Protein 8VG9 (pdb70)

Nearest PDB structures (foldseek):
  8vg9-assembly1_A  TM=1.003E+00  e=2.804E-88  Ruminococcus champanellensis 18P13 = JCM 17042
  4uqe-assembly1_A  TM=9.625E-01  e=1.525E-54  Acetivibrio thermocellus
  4uqa-assembly1_A  TM=9.634E-01  e=3.180E-54  Acetivibrio thermocellus
  5a6m-assembly1_A  TM=9.633E-01  e=6.631E-54  Acetivibrio thermocellus ATCC 27405
  2y24-assembly1_A  TM=9.448E-01  e=1.960E-45  Dickeya chrysanthemi

Structure (mmCIF, N/CA/C/O backbone):
data_8VG9
#
_entry.id   8VG9
#
_cell.length_a   56.620
_cell.length_b   55.019
_cell.length_c   63.329
_cell.angle_alpha   90.000
_cell.angle_beta   95.160
_cell.angle_gamma   90.000
#
_symmetry.space_group_name_H-M   'P 1 21 1'
#
loop_
_entity.id
_entity.type
_entity.pdbx_description
1 polymer 'O-Glycosyl hydrolase'
2 non-polymer 1,2-ETHANEDIOL
3 non-polymer DI(HYDROXYETHYL)ETHER
4 non-polymer 'SODIUM ION'
5 non-polymer 'FLUORIDE ION'
6 non-polymer 'PHOSPHATE ION'
7 water water
#
loop_
_atom_site.group_PDB
_atom_site.id
_atom_site.type_symbol
_atom_site.label_atom_id
_atom_site.label_alt_id
_atom_site.label_comp_id
_atom_site.label_asym_id
_atom_site.label_entity_id
_atom_site.label_seq_id
_atom_site.pdbx_PDB_ins_code
_atom_site.Cartn_x
_atom_site.Cartn_y
_atom_site.Cartn_z
_atom_site.occupancy
_atom_site.B_iso_or_equiv
_atom_site.auth_seq_id
_atom_site.auth_comp_id
_atom_site.auth_asym_id
_atom_site.auth_atom_id
_atom_site.pdbx_PDB_model_num
ATOM 1 N N . ALA A 1 23 ? 13.47648 -20.62357 -8.55935 1.000 21.76439 12 ALA A N 1
ATOM 2 C CA . ALA A 1 23 ? 13.38535 -19.27789 -8.00460 1.000 24.56490 12 ALA A CA 1
ATOM 3 C C . ALA A 1 23 ? 13.97385 -18.24974 -8.95542 1.000 19.67862 12 ALA A C 1
ATOM 4 O O . ALA A 1 23 ? 15.04334 -18.48494 -9.51996 1.000 23.87820 12 ALA A O 1
ATOM 6 N N . ASP A 1 24 ? 13.28492 -17.11590 -9.12168 1.000 22.81852 13 ASP A N 1
ATOM 7 C CA . ASP A 1 24 ? 13.92425 -15.92937 -9.67899 1.000 20.64816 13 ASP A CA 1
ATOM 8 C C . ASP A 1 24 ? 15.25304 -15.69605 -8.98588 1.000 14.53817 13 ASP A C 1
ATOM 9 O O . ASP A 1 24 ? 15.35979 -15.83615 -7.76639 1.000 16.33326 13 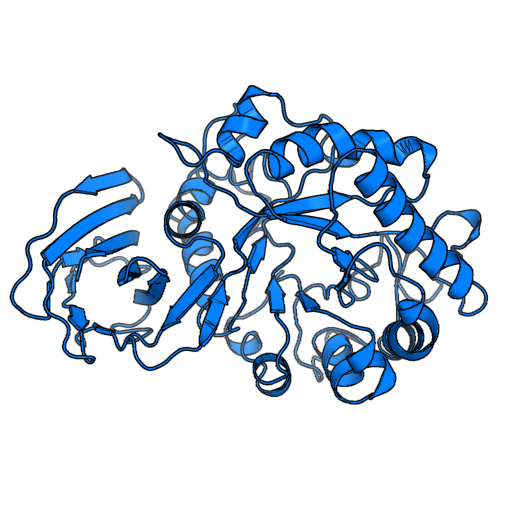ASP A O 1
ATOM 14 N N . THR A 1 25 ? 16.25588 -15.29361 -9.76215 1.000 15.55652 14 THR A N 1
ATOM 15 C CA . THR A 1 25 ? 17.46418 -14.74687 -9.16321 1.000 15.69371 14 THR A CA 1
ATOM 16 C C . THR A 1 25 ? 17.10242 -13.47546 -8.41058 1.000 15.01481 14 THR A C 1
ATOM 17 O O . THR A 1 25 ? 16.29315 -12.67028 -8.87409 1.000 16.63406 14 THR A O 1
ATOM 21 N N . VAL A 1 26 ? 17.68102 -13.30515 -7.22744 1.000 13.04993 15 VAL A N 1
ATOM 22 C CA . VAL A 1 26 ? 17.51314 -12.05751 -6.49355 1.000 13.24851 15 VAL A CA 1
ATOM 23 C C . VAL A 1 26 ? 18.45943 -11.04476 -7.13219 1.000 14.85219 15 VAL A C 1
ATOM 24 O O . VAL A 1 26 ? 19.68100 -11.20278 -7.06876 1.000 15.06593 15 VAL A O 1
ATOM 28 N N . VAL A 1 27 ? 17.90369 -10.02801 -7.78632 1.000 11.78187 16 VAL A N 1
ATOM 29 C CA . VAL A 1 27 ? 18.69614 -8.97138 -8.41181 1.000 13.75379 16 VAL A CA 1
ATOM 30 C C . VAL A 1 27 ? 18.75830 -7.79445 -7.44918 1.000 12.48622 16 VAL A C 1
ATOM 31 O O . VAL A 1 27 ? 17.71658 -7.27712 -7.01965 1.000 13.04068 16 VAL A O 1
ATOM 35 N N . VAL A 1 28 ? 19.97983 -7.40322 -7.08493 1.000 13.48578 17 VAL A N 1
ATOM 36 C CA . VAL A 1 28 ? 20.24537 -6.30811 -6.15963 1.000 13.38371 17 VAL A CA 1
ATOM 37 C C . VAL A 1 28 ? 20.76401 -5.12644 -6.96573 1.000 14.71636 17 VAL A C 1
ATOM 38 O O . VAL A 1 28 ? 21.61639 -5.29639 -7.84691 1.000 16.15085 17 VAL A O 1
ATOM 42 N N A ASN A 1 29 ? 20.26939 -3.92899 -6.65128 0.530 15.27071 18 ASN A N 1
ATOM 43 N N B ASN A 1 29 ? 20.24123 -3.93371 -6.68374 0.470 15.23912 18 ASN A N 1
ATOM 44 C CA A ASN A 1 29 ? 20.62970 -2.71558 -7.38679 0.530 15.44330 18 ASN A CA 1
ATOM 45 C CA B ASN A 1 29 ? 20.66099 -2.72443 -7.38891 0.470 15.33453 18 ASN A CA 1
ATOM 46 C C A ASN A 1 29 ? 21.01790 -1.62960 -6.38388 0.530 14.86787 18 ASN A C 1
ATOM 47 C C B ASN A 1 29 ? 21.02494 -1.64576 -6.37882 0.470 14.89772 18 ASN A C 1
ATOM 48 O O A ASN A 1 29 ? 20.14657 -1.01556 -5.75846 0.530 15.26141 18 ASN A O 1
ATOM 49 O O B ASN A 1 29 ? 20.14104 -1.05069 -5.75176 0.470 15.42203 18 ASN A O 1
ATOM 58 N N . THR A 1 30 ? 22.32519 -1.38175 -6.23896 1.000 14.82347 19 THR A N 1
ATOM 59 C CA . THR A 1 30 ? 22.78954 -0.35737 -5.30320 1.000 16.81528 19 THR A CA 1
ATOM 60 C C . THR A 1 30 ? 22.37539 1.05483 -5.69975 1.000 16.85266 19 THR A C 1
ATOM 61 O O . THR A 1 30 ? 22.44092 1.96293 -4.85767 1.000 18.32942 19 THR A O 1
ATOM 65 N N . GLY A 1 31 ? 21.96089 1.26634 -6.94608 1.000 18.14307 20 GLY A N 1
ATOM 66 C CA . GLY A 1 31 ? 21.58716 2.59648 -7.39004 1.000 18.20903 20 GLY A CA 1
ATOM 67 C C . GLY A 1 31 ? 20.16447 3.00334 -7.08437 1.000 18.26026 20 GLY A C 1
ATOM 68 O O . GLY A 1 31 ? 19.81814 4.17835 -7.24341 1.000 21.51622 20 GLY A O 1
ATOM 69 N N . LYS A 1 32 ? 19.33068 2.06879 -6.64392 1.000 15.58564 21 LYS A N 1
ATOM 70 C CA . LYS A 1 32 ? 17.93745 2.35119 -6.33478 1.000 15.33438 21 LYS A CA 1
ATOM 71 C C . LYS A 1 32 ? 17.78418 2.28002 -4.82094 1.000 13.63396 21 LYS A C 1
ATOM 72 O O . LYS A 1 32 ? 17.84395 1.19378 -4.23114 1.000 15.13629 21 LYS A O 1
ATOM 78 N N . GLU A 1 33 ? 17.58927 3.43908 -4.20387 1.000 14.82656 22 GLU A N 1
ATOM 79 C CA . GLU A 1 33 ? 17.62691 3.58582 -2.75792 1.000 13.97929 22 GLU A CA 1
ATOM 80 C C . GLU A 1 33 ? 16.24001 3.85011 -2.19588 1.000 13.79475 22 GLU A C 1
ATOM 81 O O . GLU A 1 33 ? 15.42016 4.54332 -2.80415 1.000 14.70790 22 GLU A O 1
ATOM 87 N N . TYR A 1 34 ? 16.01032 3.32691 -0.99302 1.000 11.99475 23 TYR A N 1
ATOM 88 C CA . TYR A 1 34 ? 14.79116 3.59674 -0.24674 1.000 11.91788 23 TYR A CA 1
ATOM 89 C C . TYR A 1 34 ? 15.16355 4.32238 1.04563 1.000 11.32385 23 TYR A C 1
ATOM 90 O O . TYR A 1 34 ? 15.87959 5.32631 0.98885 1.000 13.43836 23 TYR A O 1
ATOM 99 N N . GLN A 1 35 ? 14.70818 3.84255 2.20804 1.000 10.48812 24 GLN A N 1
ATOM 100 C CA . GLN A 1 35 ? 14.89519 4.58851 3.45115 1.000 10.12203 24 GLN A CA 1
ATOM 101 C C . GLN A 1 35 ? 16.29309 4.39743 4.03390 1.000 9.93718 24 GLN A C 1
ATOM 102 O O . GLN A 1 35 ? 16.95439 3.37259 3.82392 1.000 11.84580 24 GLN A O 1
ATOM 108 N N . THR A 1 36 ? 16.74405 5.41254 4.76877 1.000 11.19551 25 THR A N 1
ATOM 109 C CA . THR A 1 36 ? 17.93861 5.28265 5.58676 1.000 12.88920 25 THR A CA 1
ATOM 110 C C . THR A 1 36 ? 17.56021 4.59128 6.88966 1.000 13.25607 25 THR A C 1
ATOM 111 O O . THR A 1 36 ? 16.51730 4.88346 7.49070 1.000 14.86866 25 THR A O 1
ATOM 115 N N . ILE A 1 37 ? 18.39642 3.65191 7.31612 1.000 11.61913 26 ILE A N 1
ATOM 116 C CA . ILE A 1 37 ? 18.12694 2.89671 8.53542 1.000 12.61375 26 ILE A CA 1
ATOM 117 C C . ILE A 1 37 ? 18.63276 3.68761 9.73493 1.000 13.81892 26 ILE A C 1
ATOM 118 O O . ILE A 1 37 ? 19.80253 4.08096 9.77985 1.000 16.38364 26 ILE A O 1
ATOM 123 N N . ASP A 1 38 ? 17.74356 3.93840 10.69662 1.000 10.73472 27 ASP A N 1
ATOM 124 C CA . ASP A 1 38 ? 18.12593 4.52141 11.97891 1.000 11.32728 27 ASP A CA 1
ATOM 125 C C . ASP A 1 38 ? 18.49385 3.48817 13.03240 1.000 11.48006 27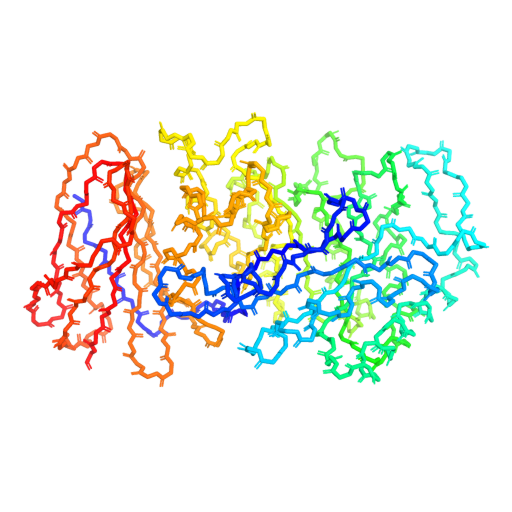 ASP A C 1
ATOM 126 O O . ASP A 1 38 ? 19.26395 3.81226 13.94498 1.000 13.06691 27 ASP A O 1
ATOM 131 N N . GLY A 1 39 ? 17.97491 2.25981 12.94448 1.000 10.08608 28 GLY A N 1
ATOM 132 C CA . GLY A 1 39 ? 18.46887 1.19123 13.78219 1.000 11.88622 28 GLY A CA 1
ATOM 133 C C . GLY A 1 39 ? 17.37788 0.24060 14.25933 1.000 9.38479 28 GLY A C 1
ATOM 134 O O . GLY A 1 39 ? 16.24402 0.22449 13.77170 1.000 9.34870 28 GLY A O 1
ATOM 135 N N . PHE A 1 40 ? 17.75588 -0.56370 15.25622 1.000 8.65508 29 PHE A N 1
ATOM 136 C CA . PHE A 1 40 ? 16.93086 -1.63011 15.80376 1.000 8.03369 29 PHE A CA 1
ATOM 137 C C . PHE A 1 40 ? 17.07371 -1.58137 17.31210 1.000 8.35805 29 PHE A C 1
ATOM 138 O O . PHE A 1 40 ? 18.17165 -1.35625 17.81602 1.000 9.48220 29 PHE A O 1
ATOM 146 N N . GLY A 1 41 ? 15.99062 -1.79498 18.04446 1.000 8.68606 30 GLY A N 1
ATOM 147 C CA . GLY A 1 41 ? 16.11914 -1.66059 19.47676 1.000 10.60588 30 GLY A CA 1
ATOM 148 C C . GLY A 1 41 ? 15.02757 -2.32353 20.27695 1.000 8.19947 30 GLY A C 1
ATOM 149 O O . GLY A 1 41 ? 14.34533 -3.23669 19.80111 1.000 8.58165 30 GLY A O 1
ATOM 150 N N . GLY A 1 42 ? 14.88925 -1.85130 21.51737 1.000 8.66160 31 GLY A N 1
ATOM 151 C CA . GLY A 1 42 ? 13.85894 -2.33671 22.41210 1.000 10.09540 31 GLY A CA 1
ATOM 152 C C . GLY A 1 42 ? 13.63740 -1.36169 23.54346 1.000 8.29294 31 GLY A C 1
ATOM 153 O O . GLY A 1 42 ? 14.33662 -0.34972 23.67256 1.000 9.15259 31 GLY A O 1
ATOM 154 N N A MET A 1 43 ? 12.63734 -1.69939 24.36292 1.000 8.25152 32 MET A N 1
ATOM 155 N N B MET A 1 43 ? 12.66389 -1.70026 24.38493 0.000 8.20052 32 MET A N 1
ATOM 156 C CA A MET A 1 43 ? 12.19033 -0.89025 25.48850 1.000 7.34833 32 MET A CA 1
ATOM 157 C CA B MET A 1 43 ? 12.19334 -0.84048 25.46118 0.000 7.72155 32 MET A CA 1
ATOM 158 C C A MET A 1 43 ? 12.89981 -1.28178 26.77856 1.000 8.07116 32 MET A C 1
ATOM 159 C C B MET A 1 43 ? 12.79845 -1.26377 26.79402 0.000 8.15262 32 MET A C 1
ATOM 160 O O A MET A 1 43 ? 13.12155 -2.46219 27.05975 1.000 8.49473 32 MET A O 1
ATOM 161 O O B MET A 1 43 ? 12.93374 -2.45780 27.07716 0.000 8.35704 32 MET A O 1
ATOM 170 N N . ASN A 1 44 ? 13.16472 -0.27455 27.60738 1.000 7.99632 33 ASN A N 1
ATOM 171 C CA . ASN A 1 44 ? 13.55078 -0.48335 28.99858 1.000 8.23004 33 ASN A CA 1
ATOM 172 C C . ASN A 1 44 ? 12.56429 0.26039 29.88659 1.000 7.80219 33 ASN A C 1
ATOM 173 O O . ASN A 1 44 ? 12.28423 1.44013 29.66451 1.000 9.12332 33 ASN A O 1
ATOM 178 N N . HIS A 1 45 ? 12.03013 -0.43255 30.88337 1.000 8.65563 34 HIS A N 1
ATOM 179 C CA . HIS A 1 45 ? 10.93214 0.09533 31.69331 1.000 9.42824 34 HIS A CA 1
ATOM 180 C C . HIS A 1 45 ? 11.04942 -0.49764 33.08616 1.000 7.90691 34 HIS A C 1
ATOM 181 O O . HIS A 1 45 ? 10.35145 -1.45400 33.42869 1.000 9.64165 34 HIS A O 1
ATOM 188 N N . PRO A 1 46 ? 11.94186 0.04497 33.92527 1.000 10.40781 35 PRO A N 1
ATOM 189 C CA . PRO A 1 46 ? 12.14234 -0.56452 35.25306 1.000 10.34455 35 PRO A CA 1
ATOM 190 C C . PRO A 1 46 ? 10.87820 -0.65290 36.09167 1.000 11.47004 35 PRO A C 1
ATOM 191 O O . PRO A 1 46 ? 10.66367 -1.66148 36.77682 1.000 12.52357 35 PRO A O 1
ATOM 195 N N . GLU A 1 47 ? 10.02810 0.37788 36.05674 1.000 10.37784 36 GLU A N 1
ATOM 196 C CA . GLU A 1 47 ? 8.80483 0.36760 36.85738 1.000 12.22057 36 GLU A CA 1
ATOM 197 C C . GLU A 1 47 ? 7.92480 -0.83441 36.53265 1.000 11.85946 36 GLU A C 1
ATOM 198 O O . GLU A 1 47 ? 7.39623 -1.48826 37.44167 1.000 15.67404 36 GLU A O 1
ATOM 204 N N . TRP A 1 48 ? 7.71665 -1.11812 35.24038 1.000 10.76128 37 TRP A N 1
ATOM 205 C CA . TRP A 1 48 ? 6.80826 -2.18612 34.84431 1.000 11.85570 37 TRP A CA 1
ATOM 206 C C . TRP A 1 48 ? 7.51182 -3.52819 34.71028 1.000 10.76024 37 TRP A C 1
ATOM 207 O O . TRP A 1 48 ? 6.88620 -4.57587 34.92827 1.000 12.80667 37 TRP A O 1
ATOM 218 N N . MET A 1 49 ? 8.80812 -3.52830 34.38238 1.000 10.46284 38 MET A N 1
ATOM 219 C CA . MET A 1 49 ? 9.53138 -4.78097 34.24322 1.000 10.81926 38 MET A CA 1
ATOM 220 C C . MET A 1 49 ? 9.89405 -5.34706 35.61629 1.000 11.38136 38 MET A C 1
ATOM 221 O O . MET A 1 49 ? 10.10587 -6.55613 35.74409 1.000 13.12104 38 MET A O 1
ATOM 226 N N . GLY A 1 50 ? 9.95219 -4.49554 36.65639 1.000 10.52133 39 GLY A N 1
ATOM 227 C CA . GLY A 1 50 ? 10.22803 -4.90652 38.01907 1.000 11.34980 39 GLY A CA 1
ATOM 228 C C . GLY A 1 50 ? 11.67471 -4.73595 38.43771 1.000 11.66975 39 GLY A C 1
ATOM 229 O O . GLY A 1 50 ? 11.97506 -4.76636 39.63800 1.000 14.10843 39 GLY A O 1
ATOM 230 N N . SER A 1 51 ? 12.57686 -4.58135 37.47687 1.000 12.40939 40 SER A N 1
ATOM 231 C CA . SER A 1 51 ? 13.98708 -4.32934 37.73024 1.000 11.25974 40 SER A CA 1
ATOM 232 C C . SER A 1 51 ? 14.57190 -3.76460 36.44807 1.000 11.36782 40 SER A C 1
ATOM 233 O O . SER A 1 51 ? 14.03920 -3.99402 35.35949 1.000 11.98441 40 SER A O 1
ATOM 236 N N . ASP A 1 52 ? 15.64603 -3.00589 36.59355 1.000 10.99310 41 ASP A N 1
ATOM 237 C CA . ASP A 1 52 ? 16.41909 -2.50226 35.47010 1.000 11.12154 41 ASP A CA 1
ATOM 238 C C . ASP A 1 52 ? 17.26763 -3.63149 34.88488 1.000 11.30670 41 ASP A C 1
ATOM 239 O O . ASP A 1 52 ? 17.40719 -4.70407 35.47489 1.000 12.23543 41 ASP A O 1
ATOM 244 N N . LEU A 1 53 ? 17.78313 -3.40834 33.67661 1.000 10.23995 42 LEU A N 1
ATOM 245 C CA . LEU A 1 53 ? 18.84769 -4.26866 33.16254 1.000 9.16915 42 LEU A CA 1
ATOM 246 C C . LEU A 1 53 ? 20.07935 -4.17499 34.05231 1.000 10.72636 42 LEU A C 1
ATOM 247 O O . LEU A 1 53 ? 20.38845 -3.11266 34.59368 1.000 12.54262 42 LEU A O 1
ATOM 252 N N . THR A 1 54 ? 20.78366 -5.29652 34.20176 1.000 10.37531 43 THR A N 1
ATOM 253 C CA . THR A 1 54 ? 22.08698 -5.30065 34.85350 1.000 9.72989 43 THR A CA 1
ATOM 254 C C . THR A 1 54 ? 23.17805 -4.83603 33.88452 1.000 9.97959 43 THR A C 1
ATOM 255 O O . THR A 1 54 ? 22.95923 -4.71188 32.68304 1.000 10.10885 43 THR A O 1
ATOM 259 N N . ASP A 1 55 ? 24.37846 -4.57857 34.41338 1.000 11.85636 44 ASP A N 1
ATOM 260 C CA . ASP A 1 55 ? 25.48044 -4.19825 33.52753 1.000 11.83021 44 ASP A CA 1
ATOM 261 C C . ASP A 1 55 ? 25.74772 -5.26463 32.46509 1.000 11.11248 44 ASP A C 1
ATOM 262 O O . ASP A 1 55 ? 25.98183 -4.93667 31.29394 1.000 11.26915 44 ASP A O 1
ATOM 267 N N . ALA A 1 56 ? 25.70441 -6.54591 32.84503 1.000 10.91963 45 ALA A N 1
ATOM 268 C CA . ALA A 1 56 ? 25.91310 -7.60411 31.86210 1.000 10.03614 45 ALA A CA 1
ATOM 269 C C . ALA A 1 56 ? 24.83963 -7.56269 30.78568 1.000 10.23448 45 ALA A C 1
ATOM 270 O O . ALA A 1 56 ? 25.13635 -7.72571 29.59788 1.000 11.38451 45 ALA A O 1
ATOM 272 N N . GLN A 1 57 ? 23.58545 -7.32873 31.18326 1.000 9.59854 46 GLN A N 1
ATOM 273 C CA . GLN A 1 57 ? 22.49332 -7.29460 30.21446 1.000 9.77450 46 GLN A CA 1
ATOM 274 C C . GLN A 1 57 ? 22.58080 -6.06448 29.31759 1.000 9.73254 46 GLN A C 1
ATOM 275 O O . GLN A 1 57 ? 22.26013 -6.13919 28.12759 1.000 10.64744 46 GLN A O 1
ATOM 281 N N . ARG A 1 58 ? 23.00266 -4.92076 29.86440 1.000 8.69364 47 ARG A N 1
ATOM 282 C CA . ARG A 1 58 ? 23.19491 -3.73861 29.02986 1.000 9.42055 47 ARG A CA 1
ATOM 283 C C . ARG A 1 58 ? 24.23519 -4.00193 27.94317 1.000 9.57111 47 ARG A C 1
ATOM 284 O O . ARG A 1 58 ? 24.03441 -3.65315 26.77384 1.000 10.39499 47 ARG A O 1
ATOM 292 N N . GLN A 1 59 ? 25.35915 -4.61925 28.32179 1.000 9.31921 48 GLN A N 1
ATOM 293 C CA . GLN A 1 59 ? 26.39965 -4.96935 27.35988 1.000 9.28128 48 GLN A CA 1
ATOM 294 C C . GLN A 1 59 ? 25.89314 -5.98699 26.34297 1.000 9.62962 48 GLN A C 1
ATOM 295 O O . GLN A 1 59 ? 26.17733 -5.86874 25.14477 1.000 10.74908 48 GLN A O 1
ATOM 301 N N . LYS A 1 60 ? 25.14676 -6.99723 26.80853 1.000 9.43972 49 LYS A N 1
ATOM 302 C CA . LYS A 1 60 ? 24.60086 -8.02001 25.92323 1.000 9.87501 49 LYS A CA 1
ATOM 303 C C . LYS A 1 60 ? 23.68106 -7.41125 24.87316 1.000 9.14832 49 LYS A C 1
ATOM 304 O O . LYS A 1 60 ? 23.60625 -7.91872 23.75096 1.000 10.43790 49 LYS A O 1
ATOM 310 N N . ALA A 1 61 ? 22.96057 -6.34256 25.22881 1.000 8.28313 50 ALA A N 1
ATOM 311 C CA . ALA A 1 61 ? 21.98499 -5.73847 24.32947 1.000 8.89236 50 ALA A CA 1
ATOM 312 C C . ALA A 1 61 ? 22.62360 -4.74574 23.36474 1.000 9.66846 50 ALA A C 1
ATOM 313 O O . ALA A 1 61 ? 22.28255 -4.73982 22.17522 1.000 10.25209 50 ALA A O 1
ATOM 315 N N . PHE A 1 62 ? 23.53935 -3.89525 23.85114 1.000 9.96410 51 PHE A N 1
ATOM 316 C CA . PHE A 1 62 ? 24.00223 -2.75503 23.06474 1.000 9.31592 51 PHE A CA 1
ATOM 317 C C . PHE A 1 62 ? 25.41794 -2.88852 22.50762 1.000 10.53045 51 PHE A C 1
ATOM 318 O O . PHE A 1 62 ? 25.78774 -2.11182 21.62072 1.000 11.56111 51 PHE A O 1
ATOM 326 N N . GLY A 1 63 ? 26.21775 -3.83694 22.99058 1.000 9.82525 52 GLY A N 1
ATOM 327 C CA . GLY A 1 63 ? 27.42897 -4.20020 22.27912 1.000 11.01510 52 GLY A CA 1
ATOM 328 C C . GLY A 1 63 ? 27.09688 -4.89704 20.97239 1.000 11.32709 52 GLY A C 1
ATOM 329 O O . GLY A 1 63 ? 25.99845 -5.42942 20.78163 1.000 11.21545 52 GLY A O 1
ATOM 330 N N . ASN A 1 64 ? 28.04770 -4.87110 20.03604 1.000 10.09353 53 ASN A N 1
ATOM 331 C CA . ASN A 1 64 ? 27.89136 -5.60672 18.78586 1.000 11.16818 53 ASN A CA 1
ATOM 332 C C . ASN A 1 64 ? 28.99511 -6.64430 18.59374 1.000 11.78212 53 ASN A C 1
ATOM 333 O O . ASN A 1 64 ? 29.38301 -6.95264 17.46113 1.000 12.86293 53 ASN A O 1
ATOM 338 N N . GLY A 1 65 ? 29.50894 -7.19434 19.68460 1.000 10.85745 54 GLY A N 1
ATOM 339 C CA . GLY A 1 65 ? 30.52573 -8.22569 19.62195 1.000 11.49846 54 GLY A CA 1
ATOM 340 C C . GLY A 1 65 ? 29.94374 -9.62113 19.59036 1.000 12.60945 54 GLY A C 1
ATOM 341 O O . GLY A 1 65 ? 28.81151 -9.84067 19.14620 1.000 12.67190 54 GLY A O 1
ATOM 342 N N . GLU A 1 66 ? 30.74146 -10.57754 20.06464 1.000 13.39680 55 GLU A N 1
ATOM 343 C CA . GLU A 1 66 ? 30.37208 -11.98847 20.03369 1.000 12.46766 55 GLU A CA 1
ATOM 344 C C . GLU A 1 66 ? 29.15958 -12.27049 20.90904 1.000 12.75969 55 GLU A C 1
ATOM 345 O O . GLU A 1 66 ? 29.17155 -12.00022 22.11469 1.000 12.89368 55 GLU A O 1
ATOM 351 N N . ASP A 1 67 ? 28.11697 -12.81926 20.28609 1.000 12.31540 56 ASP A N 1
ATOM 352 C CA . ASP A 1 67 ? 26.86490 -13.15168 20.96204 1.000 11.67500 56 ASP A CA 1
ATOM 353 C C . ASP A 1 67 ? 26.23560 -11.95527 21.67323 1.000 10.27579 56 ASP A C 1
ATOM 354 O O . ASP A 1 67 ? 25.64948 -12.09452 22.74512 1.000 11.41520 56 ASP A O 1
ATOM 359 N N . GLU A 1 68 ? 26.32320 -10.77550 21.06477 1.000 10.26087 57 GLU A N 1
ATOM 360 C CA . GLU A 1 68 ? 25.65226 -9.58867 21.57582 1.000 10.23318 57 GLU A CA 1
ATOM 361 C C . GLU A 1 68 ? 24.62288 -9.15296 20.53623 1.000 10.18063 57 GLU A C 1
ATOM 362 O O . GLU A 1 68 ? 24.80653 -9.37048 19.33350 1.000 10.65431 57 GLU A O 1
ATOM 368 N N . LEU A 1 69 ? 23.52005 -8.56249 21.00034 1.000 9.65667 58 LEU A N 1
ATOM 369 C CA . LEU A 1 69 ? 22.39804 -8.28460 20.10703 1.000 8.83795 58 LEU A CA 1
ATOM 370 C C . LEU A 1 69 ? 22.68225 -7.16527 19.12022 1.000 9.32611 58 LEU A C 1
ATOM 371 O O . LEU A 1 69 ? 22.03691 -7.12066 18.06582 1.000 10.76969 58 LEU A O 1
ATOM 376 N N . GLY A 1 70 ? 23.60915 -6.25679 19.43070 1.000 9.21953 59 GLY A N 1
ATOM 377 C CA . GLY A 1 70 ? 23.87744 -5.15262 18.51970 1.000 10.60742 59 GLY A CA 1
ATOM 378 C C . GLY A 1 70 ? 22.73465 -4.17026 18.36696 1.000 9.06524 59 GLY A C 1
ATOM 379 O O . GLY A 1 70 ? 22.61165 -3.51851 17.32061 1.000 9.97426 59 GLY A O 1
ATOM 380 N N . LEU A 1 71 ? 21.89683 -4.03062 19.38883 1.000 8.69964 60 LEU A N 1
ATOM 381 C CA . LEU A 1 71 ? 20.84730 -3.02330 19.32683 1.000 9.50511 60 LEU A CA 1
ATOM 382 C C . LEU A 1 71 ? 21.45795 -1.63005 19.24028 1.000 9.52110 60 LEU A C 1
ATOM 383 O O . LEU A 1 71 ? 22.50802 -1.34657 19.83352 1.000 10.91396 60 LEU A O 1
ATOM 388 N N . THR A 1 72 ? 20.78159 -0.75866 18.49038 1.000 9.62531 61 THR A N 1
ATOM 389 C CA . THR A 1 72 ? 21.25211 0.58859 18.21961 1.000 9.23860 61 THR A CA 1
ATOM 390 C C . THR A 1 72 ? 20.22830 1.65941 18.56084 1.000 9.10237 61 THR A C 1
ATOM 391 O O . THR A 1 72 ? 20.47436 2.84737 18.27052 1.000 10.65595 61 THR A O 1
ATOM 395 N N . ILE A 1 73 ? 19.08509 1.27335 19.14036 1.000 8.90867 62 ILE A N 1
ATOM 396 C CA . ILE A 1 73 ? 18.06971 2.19683 19.64118 1.000 8.74565 62 ILE A CA 1
ATOM 397 C C . ILE A 1 73 ? 17.58041 1.69066 20.98555 1.000 8.78448 62 ILE A C 1
ATOM 398 O O . ILE A 1 73 ? 17.38651 0.48479 21.17066 1.000 9.54520 62 ILE A O 1
ATOM 403 N N . LEU A 1 74 ? 17.40200 2.60778 21.93085 1.000 8.65839 63 LEU A N 1
ATOM 404 C CA . LEU A 1 74 ? 16.75689 2.29993 23.19954 1.000 7.91154 63 LEU A CA 1
ATOM 405 C C . LEU A 1 74 ? 15.53291 3.18647 23.32932 1.000 8.61957 63 LEU A C 1
ATOM 406 O O . LEU A 1 74 ? 15.62608 4.40700 23.13208 1.000 9.19577 63 LEU A O 1
ATOM 411 N N . ARG A 1 75 ? 14.39444 2.58234 23.64939 1.000 8.10955 64 ARG A N 1
ATOM 412 C CA . ARG A 1 75 ? 13.20798 3.33772 24.03112 1.000 8.22044 64 ARG A CA 1
ATOM 413 C C . ARG A 1 75 ? 13.08406 3.34040 25.55015 1.000 8.33912 64 ARG A C 1
ATOM 414 O O . ARG A 1 75 ? 13.31799 2.31693 26.20679 1.000 8.77982 64 ARG A O 1
ATOM 422 N N . ILE A 1 76 ? 12.73569 4.50602 26.10685 1.000 7.76916 65 ILE A N 1
ATOM 423 C CA . ILE A 1 76 ? 12.58832 4.69853 27.54218 1.000 7.89426 65 ILE A CA 1
ATOM 424 C C . ILE A 1 76 ? 11.21862 5.28792 27.85170 1.000 8.68820 65 ILE A C 1
ATOM 425 O O . ILE A 1 76 ? 10.48950 5.74640 26.96617 1.000 8.71958 65 ILE A O 1
ATOM 430 N N . PHE A 1 77 ? 10.87063 5.22963 29.13812 1.000 8.14213 66 PHE A N 1
ATOM 431 C CA . PHE A 1 77 ? 9.57555 5.63512 29.66514 1.000 7.47443 66 PHE A CA 1
ATOM 432 C C . PHE A 1 77 ? 9.65380 7.05555 30.21334 1.000 7.93843 66 PHE A C 1
ATOM 433 O O . PHE A 1 77 ? 10.64036 7.41652 30.86652 1.000 8.71212 66 PHE A O 1
ATOM 441 N N . VAL A 1 78 ? 8.61192 7.85415 29.95032 1.000 8.18788 67 VAL A N 1
ATOM 442 C CA . VAL A 1 78 ? 8.45905 9.17526 30.56607 1.000 8.06547 67 VAL A CA 1
ATOM 443 C C . VAL A 1 78 ? 7.47588 9.02378 31.72734 1.000 8.63842 67 VAL A C 1
ATOM 444 O O . VAL A 1 78 ? 6.25776 9.03690 31.53107 1.000 9.04035 67 VAL A O 1
ATOM 448 N N . ASN A 1 79 ? 7.98166 8.91430 32.94324 1.000 8.62740 68 ASN A N 1
ATOM 449 C CA . ASN A 1 79 ? 7.09184 8.78008 34.08811 1.000 9.08611 68 ASN A CA 1
ATOM 450 C C . ASN A 1 79 ? 6.30967 10.08423 34.27260 1.000 9.91255 68 ASN A C 1
ATOM 451 O O . ASN A 1 79 ? 6.87132 11.17171 34.09801 1.000 10.79350 68 ASN A O 1
ATOM 456 N N . PRO A 1 80 ? 5.00305 10.01681 34.57013 1.000 10.01995 69 PRO A N 1
ATOM 457 C CA . PRO A 1 80 ? 4.25993 11.26153 34.84640 1.000 10.67143 69 PRO A CA 1
ATOM 458 C C . PRO A 1 80 ? 4.84010 12.07981 35.98270 1.000 12.96378 69 PRO A C 1
ATOM 459 O O . PRO A 1 80 ? 4.65541 13.30696 36.00504 1.000 13.41671 69 PRO A O 1
ATOM 463 N N . ASP A 1 81 ? 5.53105 11.43022 36.92556 1.000 11.94823 70 ASP A N 1
ATOM 464 C CA . ASP A 1 81 ? 6.12973 12.06663 38.09447 1.000 13.57231 70 ASP A CA 1
ATOM 465 C C . ASP A 1 81 ? 7.61111 12.29274 37.81239 1.000 11.28531 70 ASP A C 1
ATOM 466 O O . ASP A 1 81 ? 8.38940 11.33467 37.74219 1.000 11.99883 70 ASP A O 1
ATOM 471 N N . SER A 1 82 ? 8.00538 13.56258 37.69315 1.000 12.48452 71 SER A N 1
ATOM 472 C CA . SER A 1 82 ? 9.39854 13.86491 37.37482 1.000 13.10154 71 SER A CA 1
ATOM 473 C C . SER A 1 82 ? 10.37129 13.42376 38.46607 1.000 12.95490 71 SER A C 1
ATOM 474 O O . SER A 1 82 ? 11.56035 13.24801 38.18442 1.000 13.86635 71 SER A O 1
ATOM 477 N N . ASN A 1 83 ? 9.89585 13.19925 39.69165 1.000 13.52998 72 ASN A N 1
ATOM 478 C CA . ASN A 1 83 ? 10.78248 12.68920 40.72420 1.000 14.57134 72 ASN A CA 1
ATOM 479 C C . ASN A 1 83 ? 11.22537 11.25948 40.43421 1.000 13.80824 72 ASN A C 1
ATOM 480 O O . ASN A 1 83 ? 12.12400 10.75287 41.11381 1.000 16.11349 72 ASN A O 1
ATOM 485 N N . GLN A 1 84 ? 10.63127 10.60459 39.43465 1.000 12.06754 73 GLN A N 1
ATOM 486 C CA . GLN A 1 84 ? 11.00389 9.24639 39.06424 1.000 12.43947 73 GLN A CA 1
ATOM 487 C C . GLN A 1 84 ? 11.79504 9.16064 37.76313 1.000 10.94135 73 GLN A C 1
ATOM 488 O O . GLN A 1 84 ? 12.17850 8.05637 37.35944 1.000 11.85857 73 GLN A O 1
ATOM 494 N N . TRP A 1 85 ? 12.02063 10.28343 37.07737 1.000 11.11964 74 TRP A N 1
ATOM 495 C CA . TRP A 1 85 ? 12.73935 10.24874 35.80537 1.000 10.12871 74 TRP A CA 1
ATOM 496 C C . TRP A 1 85 ? 14.11782 9.62075 35.95450 1.000 10.49961 74 TRP A C 1
ATOM 497 O O . TRP A 1 85 ? 14.61551 8.99498 35.01193 1.000 10.79609 74 TRP A O 1
ATOM 508 N N . ASN A 1 86 ? 14.73191 9.74464 37.13794 1.000 10.43491 75 ASN A N 1
ATOM 509 C CA . ASN A 1 86 ? 16.06314 9.18742 37.35813 1.000 11.75696 75 ASN A CA 1
ATOM 510 C C . ASN A 1 86 ? 16.11903 7.68286 37.09977 1.000 10.37834 75 ASN A C 1
ATOM 511 O O . ASN A 1 86 ? 17.18731 7.15820 36.76598 1.000 11.48405 75 ASN A O 1
ATOM 516 N N . LYS A 1 87 ? 14.99467 6.96810 37.24713 1.000 10.49602 76 LYS A N 1
ATOM 517 C CA . LYS A 1 87 ? 15.01346 5.51982 37.03971 1.000 9.78410 76 LYS A CA 1
ATOM 518 C C . LYS A 1 87 ? 15.34427 5.14530 35.60049 1.000 9.72554 76 LYS A C 1
ATOM 519 O O . LYS A 1 87 ? 15.86443 4.04992 35.35482 1.000 11.00321 76 LYS A O 1
ATOM 525 N N . ALA A 1 88 ? 15.08379 6.03772 34.64725 1.000 10.07032 77 ALA A N 1
ATOM 526 C CA . ALA A 1 88 ? 15.36420 5.76755 33.23965 1.000 9.77885 77 ALA A CA 1
ATOM 527 C C . ALA A 1 88 ? 16.83138 5.96927 32.87827 1.000 9.93165 77 ALA A C 1
ATOM 528 O O . ALA A 1 88 ? 17.26900 5.48956 31.82679 1.000 10.70516 77 ALA A O 1
ATOM 530 N N . VAL A 1 89 ? 17.60066 6.62782 33.73476 1.000 9.47726 78 VAL A N 1
ATOM 531 C CA . VAL A 1 89 ? 18.89728 7.18495 33.35609 1.000 10.68595 78 VAL A CA 1
ATOM 532 C C . VAL A 1 89 ? 20.00558 6.14890 33.17986 1.000 11.39978 78 VAL A C 1
ATOM 533 O O . VAL A 1 89 ? 20.70888 6.20385 32.15879 1.000 12.18615 78 VAL A O 1
ATOM 537 N N . PRO A 1 90 ? 20.23847 5.21669 34.11917 1.000 12.14931 79 PRO A N 1
ATOM 538 C CA . PRO A 1 90 ? 21.45082 4.38106 33.99410 1.000 12.60135 79 PRO A CA 1
ATOM 539 C C . PRO A 1 90 ? 21.50084 3.57862 32.70285 1.000 10.72356 79 PRO A C 1
ATOM 540 O O . PRO A 1 90 ? 22.56339 3.48748 32.06362 1.000 12.13671 79 PRO A O 1
ATOM 544 N N . THR A 1 91 ? 20.36620 3.01836 32.26983 1.000 10.42581 80 THR A N 1
ATOM 545 C CA . THR A 1 91 ? 20.41216 2.23342 31.04822 1.000 10.53214 80 THR A CA 1
ATOM 546 C C . THR A 1 91 ? 20.48375 3.13797 29.81898 1.000 10.21430 80 THR A C 1
ATOM 547 O O . THR A 1 91 ? 21.14889 2.79117 28.83723 1.000 11.00736 80 THR A O 1
ATOM 551 N N . ALA A 1 92 ? 19.87765 4.32747 29.88082 1.000 10.32819 81 ALA A N 1
ATOM 552 C CA . ALA A 1 92 ? 20.01894 5.28967 28.79237 1.000 10.50690 81 ALA A CA 1
ATOM 553 C C . ALA A 1 92 ? 21.46244 5.74735 28.63211 1.000 10.01928 81 ALA A C 1
ATOM 554 O O . ALA A 1 92 ? 21.97051 5.83722 27.50856 1.000 11.36288 81 ALA A O 1
ATOM 556 N N . LYS A 1 93 ? 22.14231 6.03272 29.74427 1.000 11.96959 82 LYS A N 1
ATOM 557 C CA . LYS A 1 93 ? 23.53722 6.44711 29.65590 1.000 11.90469 82 LYS A CA 1
ATOM 558 C C . LYS A 1 93 ? 24.39178 5.34721 29.03992 1.000 12.74752 82 LYS A C 1
ATOM 559 O O . LYS A 1 93 ? 25.26483 5.61641 28.20024 1.000 13.30651 82 LYS A O 1
ATOM 565 N N . PHE A 1 94 ? 24.15224 4.09490 29.43616 1.000 12.00480 83 PHE A N 1
ATOM 566 C CA . PHE A 1 94 ? 24.92719 2.99340 28.87732 1.000 11.87958 83 PHE A CA 1
ATOM 567 C C . PHE A 1 94 ? 24.69028 2.86308 27.37492 1.000 13.18082 83 PHE A C 1
ATOM 568 O O . PHE A 1 94 ? 25.64268 2.77830 26.58461 1.000 13.98925 83 PHE A O 1
ATOM 576 N N . ALA A 1 95 ? 23.42296 2.86764 26.96186 1.000 12.11773 84 ALA A N 1
ATOM 577 C CA . ALA A 1 95 ? 23.10297 2.77137 25.54137 1.000 12.82275 84 ALA A CA 1
ATOM 578 C C . ALA A 1 95 ? 23.73070 3.91900 24.76179 1.000 14.22623 84 ALA A C 1
ATOM 579 O O . ALA A 1 95 ? 24.34136 3.70584 23.70831 1.000 14.42908 84 ALA A O 1
ATOM 581 N N . ALA A 1 96 ? 23.61496 5.14386 25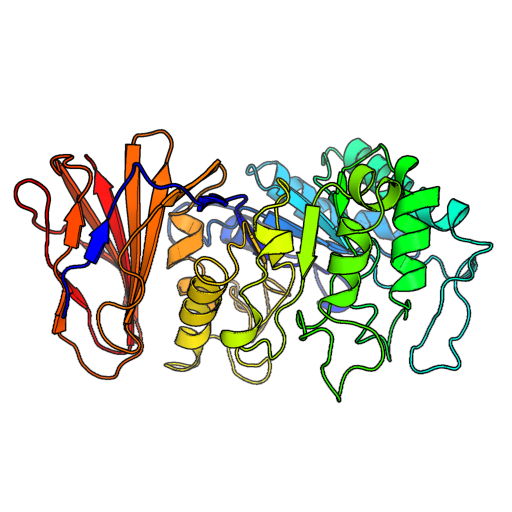.27959 1.000 13.32337 85 ALA A N 1
ATOM 582 C CA . ALA A 1 96 ? 24.16762 6.29352 24.57182 1.000 16.55685 85 ALA A CA 1
ATOM 583 C C . ALA A 1 96 ? 25.67987 6.18477 24.43612 1.000 16.90278 85 ALA A C 1
ATOM 584 O O . ALA A 1 96 ? 26.24876 6.54789 23.39479 1.000 16.49583 85 ALA A O 1
ATOM 586 N N . GLN A 1 97 ? 26.34834 5.66801 25.46902 1.000 16.07761 86 GLN A N 1
ATOM 587 C CA . GLN A 1 97 ? 27.80182 5.54137 25.41195 1.000 17.99991 86 GLN A CA 1
ATOM 588 C C . GLN A 1 97 ? 28.22590 4.54475 24.33903 1.000 18.27767 86 GLN A C 1
ATOM 589 O O . GLN A 1 97 ? 29.33541 4.64847 23.79489 1.000 19.42461 86 GLN A O 1
ATOM 591 N N A HIS A 1 98 ? 27.35165 3.59405 24.00829 0.600 15.53664 87 HIS A N 1
ATOM 592 N N B HIS A 1 98 ? 27.36396 3.57562 24.02303 0.400 15.66180 87 HIS A N 1
ATOM 593 C CA A HIS A 1 98 ? 27.60808 2.62511 22.95700 0.600 15.84076 87 HIS A CA 1
ATOM 594 C CA B HIS A 1 98 ? 27.61748 2.60953 22.96211 0.400 15.96261 87 HIS A CA 1
ATOM 595 C C A HIS A 1 98 ? 26.99666 3.05078 21.62852 0.600 18.42985 87 HIS A C 1
ATOM 596 C C B HIS A 1 98 ? 27.24255 3.13261 21.58094 0.400 18.29547 87 HIS A C 1
ATOM 597 O O A HIS A 1 98 ? 26.80356 2.21597 20.73510 0.600 19.71830 87 HIS A O 1
ATOM 598 O O B HIS A 1 98 ? 27.45395 2.42386 20.59070 0.400 17.96698 87 HIS A O 1
ATOM 611 N N . GLY A 1 99 ? 26.69070 4.33735 21.48875 1.000 16.67645 88 GLY A N 1
ATOM 612 C CA . GLY A 1 99 ? 26.28275 4.90100 20.22246 1.000 15.11376 88 GLY A CA 1
ATOM 613 C C . GLY A 1 99 ? 24.81977 4.75105 19.87026 1.000 13.88900 88 GLY A C 1
ATOM 614 O O . GLY A 1 99 ? 24.43071 5.13055 18.75766 1.000 16.30330 88 GLY A O 1
ATOM 615 N N . ALA A 1 100 ? 23.99489 4.22100 20.77214 1.000 13.55787 89 ALA A N 1
ATOM 616 C CA . ALA A 1 100 ? 22.58333 4.03671 20.45930 1.000 12.00012 89 ALA A CA 1
ATOM 617 C C . ALA A 1 100 ? 21.83733 5.36320 20.52995 1.000 11.61694 89 ALA A C 1
ATOM 618 O O . ALA A 1 100 ? 22.15511 6.24144 21.33687 1.000 13.75614 89 ALA A O 1
ATOM 620 N N . LYS A 1 101 ? 20.82619 5.49746 19.67743 1.000 10.04626 90 LYS A N 1
ATOM 621 C CA . LYS A 1 101 ? 19.85847 6.57609 19.82574 1.000 10.18981 90 LYS A CA 1
ATOM 622 C C . LYS A 1 101 ? 18.89797 6.21897 20.94536 1.000 9.39324 90 LYS A C 1
ATOM 623 O O . LYS A 1 101 ? 18.47457 5.07304 21.06401 1.000 12.69569 90 LYS A O 1
ATOM 629 N N . VAL A 1 102 ? 18.54421 7.19451 21.76490 1.000 9.41146 91 VAL A N 1
ATOM 630 C CA . VAL A 1 102 ? 17.60993 6.98730 22.86480 1.000 8.91658 91 VAL A CA 1
ATOM 631 C C . VAL A 1 102 ? 16.38763 7.85066 22.59277 1.000 9.67198 91 VAL A C 1
ATOM 632 O O . VAL A 1 102 ? 16.52052 9.05777 22.36728 1.000 10.79368 91 VAL A O 1
ATOM 636 N N . PHE A 1 103 ? 15.20142 7.24234 22.59381 1.000 8.83613 92 PHE A N 1
ATOM 637 C CA . PHE A 1 103 ? 13.97812 8.03061 22.48008 1.000 8.05788 92 PHE A CA 1
ATOM 638 C C . PHE A 1 103 ? 13.00836 7.64198 23.58813 1.000 7.29791 92 PHE A C 1
ATOM 639 O O . PHE A 1 103 ? 13.13943 6.58089 24.20343 1.000 8.80894 92 PHE A O 1
ATOM 647 N N . ALA A 1 104 ? 12.03892 8.52281 23.86279 1.000 7.48802 93 ALA A N 1
ATOM 648 C CA . ALA A 1 104 ? 11.16631 8.34209 25.01468 1.000 7.37573 93 ALA A CA 1
ATOM 649 C C . ALA A 1 104 ? 9.70412 8.51395 24.63882 1.000 8.87394 93 ALA A C 1
ATOM 650 O O . ALA A 1 104 ? 9.35664 9.32235 23.77625 1.000 8.62492 93 ALA A O 1
ATOM 652 N N . SER A 1 105 ? 8.84390 7.78675 25.35231 1.000 8.33705 94 SER A N 1
ATOM 653 C CA . SER A 1 105 ? 7.40861 7.81586 25.11093 1.000 8.24008 94 SER A CA 1
ATOM 654 C C . SER A 1 105 ? 6.64503 8.02176 26.41414 1.000 8.93571 94 SER A C 1
ATOM 655 O O . SER A 1 105 ? 6.91218 7.32341 27.40862 1.000 8.34889 94 SER A O 1
ATOM 658 N N . PRO A 1 106 ? 5.64858 8.91363 26.42939 1.000 7.83002 95 PRO A N 1
ATOM 659 C CA . PRO A 1 106 ? 4.75605 9.06816 27.58552 1.000 8.13217 95 PRO A CA 1
ATOM 660 C C . PRO A 1 106 ? 3.47812 8.25743 27.40892 1.000 7.43434 95 PRO A C 1
ATOM 661 O O . PRO A 1 106 ? 2.93970 8.12383 26.31103 1.000 8.69473 95 PRO A O 1
ATOM 665 N N . TRP A 1 107 ? 2.98630 7.70366 28.51972 1.000 7.97862 96 TRP A N 1
ATOM 666 C CA . TRP A 1 107 ? 1.68503 7.04668 28.57382 1.000 8.24481 96 TRP A CA 1
ATOM 667 C C . TRP A 1 107 ? 0.61787 7.93005 29.20256 1.000 7.62793 96 TRP A C 1
ATOM 668 O O . TRP A 1 107 ? -0.55018 7.85160 28.79855 1.000 8.57008 96 TRP A O 1
ATOM 679 N N . GLU A 1 108 ? 0.98619 8.77979 30.16577 1.000 9.17215 97 GLU A N 1
ATOM 680 C CA . GLU A 1 108 ? 0.02805 9.64197 30.85117 1.000 9.44963 97 GLU A CA 1
ATOM 681 C C . GLU A 1 108 ? 0.67562 10.97777 31.18041 1.000 10.17179 97 GLU A C 1
ATOM 682 O O . GLU A 1 108 ? 1.88415 11.04596 31.45000 1.000 9.09627 97 GLU A O 1
ATOM 688 N N . PRO A 1 109 ? -0.11170 12.05140 31.19482 1.000 9.21771 98 PRO A N 1
ATOM 689 C CA . PRO A 1 109 ? 0.38013 13.32923 31.71482 1.000 11.00503 98 PRO A CA 1
ATOM 690 C C . PRO A 1 109 ? 0.59359 13.23216 33.21032 1.000 9.37299 98 PRO A C 1
ATOM 691 O O . PRO A 1 109 ? 0.06009 12.31318 33.85584 1.000 10.20477 98 PRO A O 1
ATOM 695 N N . PRO A 1 110 ? 1.35002 14.17507 33.79316 1.000 11.36700 99 PRO A N 1
ATOM 696 C CA . PRO A 1 110 ? 1.30993 14.37674 35.24758 1.000 10.70697 99 PRO A CA 1
ATOM 697 C C . PRO A 1 110 ? -0.13188 14.35897 35.72958 1.000 11.50664 99 PRO A C 1
ATOM 698 O O . PRO A 1 110 ? -1.01991 14.90130 35.06192 1.000 12.07323 99 PRO A O 1
ATOM 702 N N . SER A 1 111 ? -0.38278 13.74070 36.88302 1.000 13.34652 100 SER A N 1
ATOM 703 C CA . SER A 1 111 ? -1.76320 13.53819 37.31593 1.000 15.41880 100 SER A CA 1
ATOM 704 C C . SER A 1 111 ? -2.51937 14.85341 37.46814 1.000 14.78768 100 SER A C 1
ATOM 705 O O . SER A 1 111 ? -3.73647 14.89336 37.24366 1.000 16.02050 100 SER A O 1
ATOM 708 N N . ASN A 1 112 ? -1.81811 15.94314 37.79264 1.000 13.97871 101 ASN A N 1
ATOM 709 C CA . ASN A 1 112 ? -2.48084 17.23527 37.92999 1.000 13.97414 101 ASN A CA 1
ATOM 710 C C . ASN A 1 112 ? -2.93655 17.82058 36.59670 1.000 14.94501 101 ASN A C 1
ATOM 711 O O . ASN A 1 112 ? -3.72928 18.76694 36.59866 1.000 16.20681 101 ASN A O 1
ATOM 716 N N . LEU A 1 113 ? -2.45452 17.29271 35.46663 1.000 12.71791 102 LEU A N 1
ATOM 717 C CA . LEU A 1 113 ? -2.86798 17.75517 34.14655 1.000 11.98279 102 LEU A CA 1
ATOM 718 C C . LEU A 1 113 ? -3.89826 16.84339 33.49444 1.000 12.64537 102 LEU A C 1
ATOM 719 O O . LEU A 1 113 ? -4.52453 17.25128 32.51500 1.000 14.57833 102 LEU A O 1
ATOM 724 N N . ALA A 1 114 ? -4.09495 15.63234 34.00918 1.000 12.22832 103 ALA A N 1
ATOM 725 C CA . ALA A 1 114 ? -4.93309 14.62543 33.37215 1.000 12.95336 103 ALA A CA 1
ATOM 726 C C . ALA A 1 114 ? -6.31937 14.60248 34.00686 1.000 13.84405 103 ALA A C 1
ATOM 727 O O . ALA A 1 114 ? -6.47284 14.84234 35.20369 1.000 17.39123 103 ALA A O 1
ATOM 729 N N . GLU A 1 115 ? -7.33315 14.30476 33.20524 1.000 10.25400 104 GLU A N 1
ATOM 730 C CA . GLU A 1 115 ? -8.67811 14.09766 33.73395 1.000 10.28114 104 GLU A CA 1
ATOM 731 C C . GLU A 1 115 ? -9.17748 12.71125 33.35147 1.000 9.09720 104 GLU A C 1
ATOM 732 O O . GLU A 1 115 ? -8.75595 12.13782 32.34935 1.000 10.13191 104 GLU A O 1
ATOM 738 N N . SER A 1 116 ? -10.08183 12.16837 34.15353 1.000 10.27315 105 SER A N 1
ATOM 739 C CA . SER A 1 116 ? -10.75829 10.93613 33.76584 1.000 10.46714 105 SER A CA 1
ATOM 740 C C . SER A 1 116 ? -11.41602 11.09573 32.39899 1.000 10.72439 105 SER A C 1
ATOM 741 O O . SER A 1 116 ? -11.97313 12.14465 32.07050 1.000 11.45356 105 SER A O 1
ATOM 744 N N . ASP A 1 117 ? -11.32616 10.05409 31.58233 1.000 11.45003 106 ASP A N 1
ATOM 745 C CA . ASP A 1 117 ? -11.98263 10.04444 30.28335 1.000 12.21950 106 ASP A CA 1
ATOM 746 C C . ASP A 1 117 ? -13.27450 9.26016 30.37662 1.000 15.61141 106 ASP A C 1
ATOM 747 O O . ASP A 1 117 ? -13.27442 8.11080 30.83109 1.000 16.70124 106 ASP A O 1
ATOM 752 N N . SER A 1 118 ? -14.35668 9.85733 29.88959 1.000 16.80844 107 SER A N 1
ATOM 753 C CA . SER A 1 118 ? -15.64549 9.17975 29.84524 1.000 19.06194 107 SER A CA 1
ATOM 754 C C . SER A 1 118 ? -15.93861 8.55042 28.47867 1.000 21.30594 107 SER A C 1
ATOM 755 O O . SER A 1 118 ? -17.05774 8.07823 28.25494 1.000 28.44364 107 SER A O 1
ATOM 758 N N . ASN A 1 119 ? -14.95912 8.51529 27.56708 1.000 19.60066 108 ASN A N 1
ATOM 759 C CA . ASN A 1 119 ? -15.16646 8.05611 26.19261 1.000 21.67671 108 ASN A CA 1
ATOM 760 C C . ASN A 1 119 ? -14.25302 6.89832 25.79403 1.000 22.99115 108 ASN A C 1
ATOM 761 O O . ASN A 1 119 ? -13.88131 6.76955 24.62118 1.000 24.05617 108 ASN A O 1
ATOM 766 N N . GLY A 1 120 ? -13.87593 6.03421 26.73796 1.000 18.83716 109 GLY A N 1
ATOM 767 C CA . GLY A 1 120 ? -13.20500 4.78343 26.41812 1.000 20.34542 109 GLY A CA 1
ATOM 768 C C . GLY A 1 120 ? -11.78287 4.68358 26.93742 1.000 22.53984 109 GLY A C 1
ATOM 769 O O . GLY A 1 120 ? -11.30332 3.57401 27.18407 1.000 21.02031 109 GLY A O 1
ATOM 770 N N . GLY A 1 121 ? -11.08221 5.82426 27.07981 1.000 14.60933 110 GLY A N 1
ATOM 771 C CA . GLY A 1 121 ? -9.78215 5.81674 27.71893 1.000 13.03047 110 GLY A CA 1
ATOM 772 C C . GLY A 1 121 ? -9.89648 5.85388 29.23175 1.000 10.33977 110 GLY A C 1
ATOM 773 O O . GLY A 1 121 ? -10.98219 6.04779 29.79553 1.000 11.63492 110 GLY A O 1
ATOM 774 N N . LYS A 1 122 ? -8.75503 5.64296 29.89671 1.000 9.66657 111 LYS A N 1
ATOM 775 C CA . LYS A 1 122 ? -8.70849 5.91880 31.32962 1.000 9.89177 111 LYS A CA 1
ATOM 776 C C . LYS A 1 122 ? -8.62751 7.41550 31.58030 1.000 8.72614 111 LYS A C 1
ATOM 777 O O . LYS A 1 122 ? -9.36321 7.95423 32.41762 1.000 10.03083 111 LYS A O 1
ATOM 783 N N . LEU A 1 123 ? -7.74340 8.09696 30.84593 1.000 8.63481 112 LEU A N 1
ATOM 784 C CA . LEU A 1 123 ? -7.46746 9.51373 31.02610 1.000 9.07430 112 LEU A CA 1
ATOM 785 C C . LEU A 1 123 ? -7.61052 10.25269 29.70505 1.000 9.79724 112 LEU A C 1
ATOM 786 O O . LEU A 1 123 ? -7.62972 9.66008 28.62527 1.000 10.31483 112 LEU A O 1
ATOM 791 N N . HIS A 1 124 ? -7.67707 11.57575 29.82055 1.000 10.57954 113 HIS A N 1
ATOM 792 C CA . HIS A 1 124 ? -7.73449 12.49852 28.69998 1.000 10.01269 113 HIS A CA 1
ATOM 793 C C . HIS A 1 124 ? -6.95784 13.74508 29.10595 1.000 9.24790 113 HIS A C 1
ATOM 794 O O . HIS A 1 124 ? -6.92141 14.10080 30.28756 1.000 9.91074 113 HIS A O 1
ATOM 801 N N . LEU A 1 125 ? -6.29706 14.38772 28.13620 1.000 9.31860 114 LEU A N 1
ATOM 802 C CA . LEU A 1 125 ? -5.60498 15.64785 28.39821 1.000 10.01888 114 LEU A CA 1
ATOM 803 C C . LEU A 1 125 ? -6.49628 16.79386 27.94514 1.000 10.56974 114 LEU A C 1
ATOM 804 O O . LEU A 1 125 ? -6.73910 16.92810 26.73752 1.000 11.05480 114 LEU A O 1
ATOM 809 N N . PRO A 1 126 ? -7.02079 17.62577 28.84481 1.000 11.36949 115 PRO A N 1
ATOM 810 C CA . PRO A 1 126 ? -7.83596 18.76546 28.39500 1.000 13.02084 115 PRO A CA 1
ATOM 811 C C . PRO A 1 126 ? -6.99878 19.73167 27.56851 1.000 12.62893 115 PRO A C 1
ATOM 812 O O . PRO A 1 126 ? -5.81183 19.93420 27.83733 1.000 11.95973 115 PRO A O 1
ATOM 816 N N . LYS A 1 127 ? -7.63572 20.34299 26.55879 1.000 12.96212 116 LYS A N 1
ATOM 817 C CA . LYS A 1 127 ? -6.93081 21.30963 25.71327 1.000 12.36163 116 LYS A CA 1
ATOM 818 C C . LYS A 1 127 ? -6.29966 22.42773 26.53745 1.000 12.08401 116 LYS A C 1
ATOM 819 O O . LYS A 1 127 ? -5.20679 22.90602 26.20952 1.000 12.03705 116 LYS A O 1
ATOM 825 N N . SER A 1 128 ? -6.96571 22.85408 27.61712 1.000 12.58702 117 SER A N 1
ATOM 826 C CA . SER A 1 128 ? -6.42626 23.92518 28.45209 1.000 12.46071 117 SER A CA 1
ATOM 827 C C . SER A 1 128 ? -5.08573 23.57098 29.09517 1.000 12.12795 117 SER A C 1
ATOM 828 O O . SER A 1 128 ? -4.38937 24.47630 29.57219 1.000 13.67427 117 SER A O 1
ATOM 831 N N . ASN A 1 129 ? -4.70203 22.28850 29.10417 1.000 11.43287 118 ASN A N 1
ATOM 832 C CA . ASN A 1 129 ? -3.43761 21.86131 29.68932 1.000 9.76101 118 ASN A CA 1
ATOM 833 C C . ASN A 1 129 ? -2.36795 21.51599 28.65188 1.000 9.36425 118 ASN A C 1
ATOM 834 O O . ASN A 1 129 ? -1.33048 20.96582 29.02287 1.000 10.44267 118 ASN A O 1
ATOM 839 N N . TYR A 1 130 ? -2.59447 21.82584 27.36900 1.000 9.40440 119 TYR A N 1
ATOM 840 C CA . TYR A 1 130 ? -1.63709 21.44112 26.33093 1.000 9.91671 119 TYR A CA 1
ATOM 841 C C . TYR A 1 130 ? -0.29156 22.14042 26.50268 1.000 9.01136 119 TYR A C 1
ATOM 842 O O . TYR A 1 130 ? 0.75768 21.53089 26.26703 1.000 10.01866 119 TYR A O 1
ATOM 851 N N . THR A 1 131 ? -0.28796 23.43241 26.84884 1.000 9.45418 120 THR A N 1
ATOM 852 C CA . THR A 1 131 ? 0.99140 24.13439 26.97309 1.000 9.73155 120 THR A CA 1
ATOM 853 C C . THR A 1 131 ? 1.82040 23.53400 28.10308 1.000 9.97015 120 THR A C 1
ATOM 854 O O . THR A 1 131 ? 3.02790 23.29128 27.94726 1.000 10.88312 120 THR A O 1
ATOM 858 N N . ALA A 1 132 ? 1.17516 23.24075 29.23476 1.000 10.44532 121 ALA A N 1
ATOM 859 C CA . ALA A 1 132 ? 1.88172 22.61794 30.34768 1.000 11.00085 121 ALA A CA 1
ATOM 860 C C . ALA A 1 132 ? 2.36542 21.21927 29.98260 1.000 10.86814 121 ALA A C 1
ATOM 861 O O . ALA A 1 132 ? 3.45027 20.80312 30.40441 1.000 10.73793 121 ALA A O 1
ATOM 863 N N . TYR A 1 133 ? 1.58218 20.48210 29.18919 1.000 9.27212 122 TYR A N 1
ATOM 864 C CA . TYR A 1 133 ? 2.00640 19.14328 28.78790 1.000 9.68499 122 TYR A CA 1
ATOM 865 C C . TYR A 1 133 ? 3.21964 19.20940 27.87191 1.000 9.49387 122 TYR A C 1
ATOM 866 O O . TYR A 1 133 ? 4.15689 18.41617 28.01647 1.000 9.93288 122 TYR A O 1
ATOM 875 N N . ALA A 1 134 ? 3.23262 20.15874 26.93413 1.000 9.73715 123 ALA A N 1
ATOM 876 C CA . ALA A 1 134 ? 4.42485 20.30557 26.11285 1.000 8.98332 123 ALA A CA 1
ATOM 877 C C . ALA A 1 134 ? 5.63892 20.63008 26.97620 1.000 8.51909 123 ALA A C 1
ATOM 878 O O . ALA A 1 134 ? 6.75453 20.19071 26.67443 1.000 10.41051 123 ALA A O 1
ATOM 880 N N . GLN A 1 135 ? 5.44697 21.37823 28.06225 1.000 10.99634 124 GLN A N 1
ATOM 881 C CA . GLN A 1 135 ? 6.57729 21.68750 28.93202 1.000 11.77567 124 GLN A CA 1
ATOM 882 C C . GLN A 1 135 ? 7.04916 20.45772 29.69361 1.000 11.97283 124 GLN A C 1
ATOM 883 O O . GLN A 1 135 ? 8.24986 20.28719 29.92749 1.000 11.80098 124 GLN A O 1
ATOM 889 N N . HIS A 1 136 ? 6.11644 19.59815 30.09402 1.000 10.89080 125 HIS A N 1
ATOM 890 C CA . HIS A 1 136 ? 6.47315 18.32508 30.70574 1.000 10.13706 125 HIS A CA 1
ATOM 891 C C . HIS A 1 136 ? 7.38564 17.52055 29.78319 1.000 10.15633 125 HIS A C 1
ATOM 892 O O . HIS A 1 136 ? 8.45445 17.05616 30.19617 1.000 10.55000 125 HIS A O 1
ATOM 899 N N . LEU A 1 137 ? 7.00648 17.39537 28.51033 1.000 8.80887 126 LEU A N 1
ATOM 900 C CA . LEU A 1 137 ? 7.84278 16.65736 27.56650 1.000 9.36180 126 LEU A CA 1
ATOM 901 C C . LEU A 1 137 ? 9.17466 17.36867 27.33706 1.000 9.58836 126 LEU A C 1
ATOM 902 O O . LEU A 1 137 ? 10.23909 16.72472 27.29843 1.000 10.17073 126 LEU A O 1
ATOM 907 N N . ASN A 1 138 ? 9.14478 18.70331 27.19766 1.000 9.16353 127 ASN A N 1
ATOM 908 C CA . ASN A 1 138 ? 10.38675 19.43722 26.98412 1.000 10.26235 127 ASN A CA 1
ATOM 909 C C . ASN A 1 138 ? 11.32499 19.28579 28.17304 1.000 10.24470 127 ASN A C 1
ATOM 910 O O . ASN A 1 138 ? 12.54196 19.10529 28.00529 1.000 11.10860 127 ASN A O 1
ATOM 915 N N . ASN A 1 139 ? 10.76962 19.34218 29.38406 1.000 10.05208 128 ASN A N 1
ATOM 916 C CA . ASN A 1 139 ? 11.58928 19.22567 30.58393 1.000 10.07057 128 ASN A CA 1
ATOM 917 C C . ASN A 1 139 ? 12.18884 17.83503 30.72669 1.000 10.56661 128 ASN A C 1
ATOM 918 O O . ASN A 1 139 ? 13.30473 17.70754 31.24104 1.000 10.50912 128 ASN A O 1
ATOM 923 N N . PHE A 1 140 ? 11.48286 16.78777 30.27877 1.000 9.80266 129 PHE A N 1
ATOM 924 C CA . PHE A 1 140 ? 12.08498 15.45765 30.28577 1.000 8.99271 129 PHE A CA 1
ATOM 925 C C . PHE A 1 140 ? 13.30451 15.42414 29.37335 1.000 9.96350 129 PHE A C 1
ATOM 926 O O . PHE A 1 140 ? 14.36790 14.90410 29.74901 1.000 10.16296 129 PHE A O 1
ATOM 934 N N . GLY A 1 141 ? 13.18600 16.03209 28.18786 1.000 10.17055 130 GLY A N 1
ATOM 935 C CA . GLY A 1 141 ? 14.33715 16.12243 27.30031 1.000 9.48820 130 GLY A CA 1
ATOM 936 C C . GLY A 1 141 ? 15.50429 16.86352 27.93125 1.000 9.59788 130 GLY A C 1
ATOM 937 O O . GLY A 1 141 ? 16.66023 16.44324 27.80531 1.000 11.11032 130 GLY A O 1
ATOM 938 N N . THR A 1 142 ? 15.21859 17.98029 28.61832 1.000 9.80367 131 THR A N 1
ATOM 939 C CA . THR A 1 142 ? 16.28213 18.75300 29.26226 1.000 10.22520 131 THR A CA 1
ATOM 940 C C . THR A 1 142 ? 16.93634 17.96364 30.38861 1.000 10.62397 131 THR A C 1
ATOM 941 O O . THR A 1 142 ? 18.16190 17.99901 30.55555 1.000 11.14766 131 THR A O 1
ATOM 945 N N . TYR A 1 143 ? 16.13292 17.25770 31.18167 1.000 10.40181 132 TYR A N 1
ATOM 946 C CA . TYR A 1 143 ? 16.68365 16.42900 32.24640 1.000 10.21314 132 TYR A CA 1
ATOM 947 C C . TYR A 1 143 ? 17.60836 15.35065 31.68754 1.000 9.97292 132 TYR A C 1
ATOM 948 O O . TYR A 1 143 ? 18.72887 15.17040 32.17935 1.000 10.50381 132 TYR A O 1
ATOM 957 N N . MET A 1 144 ? 17.16015 14.62345 30.65477 1.000 9.73173 133 MET A N 1
ATOM 958 C CA . MET A 1 144 ? 18.03520 13.63586 30.02441 1.000 9.33491 133 MET A CA 1
ATOM 959 C C . MET A 1 144 ? 19.34320 14.26036 29.55201 1.000 10.11852 133 MET A C 1
ATOM 960 O O . MET A 1 144 ? 20.42109 13.71027 29.79497 1.000 11.72994 133 MET A O 1
ATOM 965 N N . LYS A 1 145 ? 19.27161 15.42008 28.88717 1.000 11.65838 134 LYS A N 1
ATOM 966 C CA . LYS A 1 145 ? 20.49084 16.08821 28.43299 1.000 12.21396 134 LYS A CA 1
ATOM 967 C C . LYS A 1 145 ? 21.42008 16.39845 29.59982 1.000 10.23408 134 LYS A C 1
ATOM 968 O O . LYS A 1 145 ? 22.63884 16.20715 29.50715 1.000 12.48194 134 LYS A O 1
ATOM 970 N N . ASN A 1 146 ? 20.86415 16.89437 30.70370 1.000 9.07871 135 ASN A N 1
ATOM 971 C CA . ASN A 1 146 ? 21.67889 17.18065 31.88161 1.000 9.77034 135 ASN A CA 1
ATOM 972 C C . ASN A 1 146 ? 22.27637 15.91833 32.48719 1.000 10.41219 135 ASN A C 1
ATOM 973 O O . ASN A 1 146 ? 23.29282 15.99398 33.18776 1.000 11.59468 135 ASN A O 1
ATOM 978 N N . GLN A 1 147 ? 21.66863 14.76492 32.23728 1.000 9.96017 136 GLN A N 1
ATOM 979 C CA . GLN A 1 147 ? 22.20106 13.49123 32.68130 1.000 11.18510 136 GLN A CA 1
ATO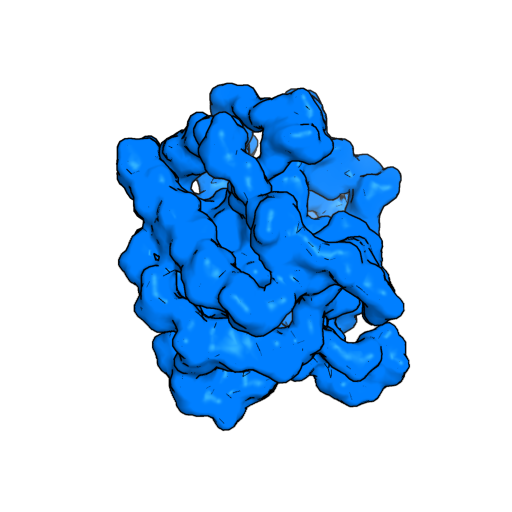M 980 C C . GLN A 1 147 ? 23.17484 12.88663 31.67823 1.000 12.49462 136 GLN A C 1
ATOM 981 O O . GLN A 1 147 ? 23.61828 11.75152 31.87035 1.000 14.80694 136 GLN A O 1
ATOM 987 N N . GLY A 1 148 ? 23.53561 13.62769 30.63377 1.000 12.75318 137 GLY A N 1
ATOM 988 C CA . GLY A 1 148 ? 24.48600 13.14029 29.65127 1.000 13.94169 137 GLY A CA 1
ATOM 989 C C . GLY A 1 148 ? 23.88450 12.32088 28.53779 1.000 13.71822 137 GLY A C 1
ATOM 990 O O . GLY A 1 148 ? 24.62532 11.61193 27.84407 1.000 17.66206 137 GLY A O 1
ATOM 991 N N . VAL A 1 149 ? 22.57135 12.40005 28.33022 1.000 11.57661 138 VAL A N 1
ATOM 992 C CA . VAL A 1 149 ? 21.90509 11.66976 27.26373 1.000 12.85974 138 VAL A CA 1
ATOM 993 C C . VAL A 1 149 ? 21.24336 12.69189 26.35394 1.000 12.51851 138 VAL A C 1
ATOM 994 O O . VAL A 1 149 ? 20.27195 13.34097 26.75136 1.000 15.91936 138 VAL A O 1
ATOM 998 N N . ASP A 1 150 ? 21.74946 12.83567 25.13445 1.000 14.65562 139 ASP A N 1
ATOM 999 C CA . ASP A 1 150 ? 21.09106 13.71035 24.16957 1.000 15.36087 139 ASP A CA 1
ATOM 1000 C C . ASP A 1 150 ? 19.92283 12.93721 23.58668 1.000 13.65906 139 ASP A C 1
ATOM 1001 O O . ASP A 1 150 ? 20.07833 12.15664 22.64626 1.000 16.64258 139 ASP A O 1
ATOM 1006 N N . LEU A 1 151 ? 18.75301 13.14134 24.15951 1.000 11.37327 140 LEU A N 1
ATOM 1007 C CA . LEU A 1 151 ? 17.58981 12.36197 23.77942 1.000 11.14026 140 LEU A CA 1
ATOM 1008 C C . LEU A 1 151 ? 17.23413 12.62565 22.32184 1.000 9.70065 140 LEU A C 1
ATOM 1009 O O . LEU A 1 151 ? 17.10084 13.77803 21.89721 1.000 11.09881 140 LEU A O 1
ATOM 1014 N N . TYR A 1 152 ? 17.09196 11.54487 21.55159 1.000 9.42843 141 TYR A N 1
ATOM 1015 C CA . TYR A 1 152 ? 16.86090 11.69061 20.12307 1.000 10.44447 141 TYR A CA 1
ATOM 1016 C C . TYR A 1 152 ? 15.48357 12.27036 19.83353 1.000 9.67158 141 TYR A C 1
ATOM 1017 O O . TYR A 1 152 ? 15.34451 13.16451 18.98855 1.000 11.06829 141 TYR A O 1
ATOM 1026 N N . ALA A 1 153 ? 14.45779 11.78417 20.52778 1.000 8.94732 142 ALA A N 1
ATOM 1027 C CA . ALA A 1 153 ? 13.08747 12.21939 20.28127 1.000 9.12481 142 ALA A CA 1
ATOM 1028 C C . ALA A 1 153 ? 12.22915 11.85855 21.48278 1.000 9.23916 142 ALA A C 1
ATOM 1029 O O . ALA A 1 153 ? 12.57178 10.97301 22.27295 1.000 8.86197 142 ALA A O 1
ATOM 1031 N N . ILE A 1 154 ? 11.09498 12.54903 21.58992 1.000 8.49462 143 ILE A N 1
ATOM 1032 C CA . ILE A 1 154 ? 10.02742 12.23286 22.53672 1.000 7.54677 143 ILE A CA 1
ATOM 1033 C C . ILE A 1 154 ? 8.71028 12.24724 21.77040 1.000 7.96403 143 ILE A C 1
ATOM 1034 O O . ILE A 1 154 ? 8.50060 13.10651 20.91022 1.000 9.30289 143 ILE A O 1
ATOM 1039 N N . SER A 1 155 ? 7.83156 11.28650 22.04838 1.000 8.01259 144 SER A N 1
ATOM 1040 C CA . SER A 1 155 ? 6.57652 11.21924 21.31196 1.000 8.56841 144 SER A CA 1
ATOM 1041 C C . SER A 1 155 ? 5.42681 11.91065 22.05576 1.000 8.90552 144 SER A C 1
ATOM 1042 O O . SER A 1 155 ? 5.50305 12.19149 23.25793 1.000 9.69272 144 SER A O 1
ATOM 1045 N N . VAL A 1 156 ? 4.34112 12.17454 21.31218 1.000 8.17212 145 VAL A N 1
ATOM 1046 C CA . VAL A 1 156 ? 3.18816 12.87257 21.88673 1.000 8.98463 145 VAL A CA 1
ATOM 1047 C C . VAL A 1 156 ? 2.44544 11.96462 22.86210 1.000 7.75574 145 VAL A C 1
ATOM 1048 O O . VAL A 1 156 ? 1.93077 12.42296 23.89151 1.000 9.44202 145 VAL A O 1
ATOM 1052 N N . GLN A 1 157 ? 2.32521 10.67845 22.53127 1.000 8.32747 146 GLN A N 1
ATOM 1053 C CA . GLN A 1 157 ? 1.49084 9.76461 23.30437 1.000 8.08415 146 GLN A CA 1
ATOM 1054 C C . GLN A 1 157 ? 1.70989 8.34772 22.79264 1.000 7.97069 146 GLN A C 1
ATOM 1055 O O . GLN A 1 157 ? 1.68281 8.11838 21.57448 1.000 9.21908 146 GLN A O 1
ATOM 1061 N N . ASN A 1 158 ? 1.86911 7.40379 23.73018 1.000 7.68758 147 ASN A N 1
ATOM 1062 C CA . ASN A 1 158 ? 1.81325 5.97342 23.43869 1.000 7.68044 147 ASN A CA 1
ATOM 1063 C C . ASN A 1 158 ? 0.37501 5.53090 23.17176 1.000 8.60812 147 ASN A C 1
ATOM 1064 O O . ASN A 1 158 ? -0.47837 5.66248 24.04521 1.000 8.66789 147 ASN A O 1
ATOM 1069 N N . GLU A 1 159 ? 0.10526 4.96845 21.99433 1.000 8.36499 148 GLU A N 1
ATOM 1070 C CA . GLU A 1 159 ? -1.16280 4.30290 21.69745 1.000 7.87534 148 GLU A CA 1
ATOM 1071 C C . GLU A 1 159 ? -2.40570 5.08728 22.13419 1.000 8.19357 148 GLU A C 1
ATOM 1072 O O . GLU A 1 159 ? -3.22291 4.59147 22.91781 1.000 8.22539 148 GLU A O 1
ATOM 1078 N N . PRO A 1 160 ? -2.60082 6.29426 21.60216 1.000 8.08184 149 PRO A N 1
ATOM 1079 C CA . PRO A 1 160 ? -3.81814 7.05836 21.91959 1.000 7.61262 149 PRO A CA 1
ATOM 1080 C C . PRO A 1 160 ? -5.10053 6.40308 21.43544 1.000 8.52414 149 PRO A C 1
ATOM 1081 O O . PRO A 1 160 ? -6.18387 6.83737 21.84846 1.000 9.55336 149 PRO A O 1
ATOM 1085 N N . ASP A 1 161 ? -4.99946 5.38422 20.58452 1.000 9.48215 150 ASP A N 1
ATOM 1086 C CA . ASP A 1 161 ? -6.13329 4.65062 20.03922 1.000 9.15403 150 ASP A CA 1
ATOM 1087 C C . ASP A 1 161 ? -6.27189 3.25800 20.65118 1.000 10.25072 150 ASP A C 1
ATOM 1088 O O . ASP A 1 161 ? -7.07997 2.45966 20.18149 1.000 10.94643 150 ASP A O 1
ATOM 1093 N N . TYR A 1 162 ? -5.50965 2.95141 21.70101 1.000 9.61123 151 TYR A N 1
ATOM 1094 C CA . TYR A 1 162 ? -5.69068 1.71365 22.46546 1.000 8.72808 151 TYR A CA 1
ATOM 1095 C C . TYR A 1 162 ? -5.46315 2.06245 23.93994 1.000 9.41607 151 TYR A C 1
ATOM 1096 O O . TYR A 1 162 ? -4.56945 1.54112 24.61061 1.000 10.34395 151 TYR A O 1
ATOM 1105 N N . ALA A 1 163 ? -6.30383 2.96762 24.46120 1.000 8.46382 152 ALA A N 1
ATOM 1106 C CA . ALA A 1 163 ? -5.96688 3.70505 25.66849 1.000 9.63471 152 ALA A CA 1
ATOM 1107 C C . ALA A 1 163 ? -6.89314 3.39606 26.83800 1.000 8.99837 152 ALA A C 1
ATOM 1108 O O . ALA A 1 163 ? -7.04949 4.22545 27.73703 1.000 10.12838 152 ALA A O 1
ATOM 1110 N N . SER A 1 164 ? -7.49949 2.20323 26.86608 1.000 9.86484 153 SER A N 1
ATOM 1111 C CA . SER A 1 164 ? -8.37564 1.86319 27.98433 1.000 10.30369 153 SER A CA 1
ATOM 1112 C C . SER A 1 164 ? -7.66916 1.96407 29.32892 1.000 10.74249 153 SER A C 1
ATOM 1113 O O . SER A 1 164 ? -8.32755 2.20210 30.34573 1.000 10.91556 153 SER A O 1
ATOM 1116 N N . GLU A 1 165 ? -6.34545 1.82713 29.35795 1.000 10.12540 154 GLU A N 1
ATOM 1117 C CA . GLU A 1 165 ? -5.59567 1.90523 30.60272 1.000 9.93568 154 GLU A CA 1
ATOM 1118 C C . GLU A 1 165 ? -4.61713 3.07686 30.63647 1.000 8.96114 154 GLU A C 1
ATOM 1119 O O . GLU A 1 165 ? -3.76938 3.12900 31.52781 1.000 10.05714 154 GLU A O 1
ATOM 1125 N N . TRP A 1 166 ? -4.70659 4.01328 29.68862 1.000 8.37693 155 TRP A N 1
ATOM 1126 C CA . TRP A 1 166 ? -3.89542 5.22823 29.72564 1.000 9.02887 155 TRP A CA 1
ATOM 1127 C C . TRP A 1 166 ? -4.66452 6.37897 29.08619 1.000 7.93721 155 TRP A C 1
ATOM 1128 O O . TRP A 1 166 ? -5.86217 6.52574 29.34449 1.000 9.33557 155 TRP A O 1
ATOM 1139 N N . THR A 1 167 ? -4.01227 7.19096 28.26045 1.000 8.28732 156 THR A N 1
ATOM 1140 C CA . THR A 1 167 ? -4.56692 8.47352 27.83490 1.000 8.33818 156 THR A CA 1
ATOM 1141 C C . THR A 1 167 ? -5.05664 8.40011 26.39544 1.000 8.57475 156 THR A C 1
ATOM 1142 O O . THR A 1 167 ? -4.25422 8.22955 25.47480 1.000 9.39718 156 THR A O 1
ATOM 1146 N N . ARG A 1 168 ? -6.36217 8.56768 26.20354 1.000 8.77265 157 ARG A N 1
ATOM 1147 C CA . ARG A 1 168 ? -6.93923 8.61613 24.86618 1.000 8.65647 157 ARG A CA 1
ATOM 1148 C C . ARG A 1 168 ? -6.82467 10.01912 24.29196 1.000 9.44049 157 ARG A C 1
ATOM 1149 O O . ARG A 1 168 ? -7.07810 11.00884 24.98756 1.000 10.00712 157 ARG A O 1
ATOM 1157 N N . TRP A 1 169 ? -6.43488 10.10050 23.01486 1.000 8.74776 158 TRP A N 1
ATOM 1158 C CA . TRP A 1 169 ? -6.52233 11.33857 22.25298 1.000 8.47883 158 TRP A CA 1
ATOM 1159 C C . TRP A 1 169 ? -7.26804 11.05555 20.95638 1.000 8.76136 158 TRP A C 1
ATOM 1160 O O . TRP A 1 169 ? -7.01599 10.03862 20.29921 1.000 9.31770 158 TRP A O 1
ATOM 1171 N N . SER A 1 170 ? -8.14654 11.97121 20.56026 1.000 9.00138 159 SER A N 1
ATOM 1172 C CA . SER A 1 170 ? -8.67271 11.89692 19.20538 1.000 9.67454 159 SER A CA 1
ATOM 1173 C C . SER A 1 170 ? -7.59922 12.31044 18.19885 1.000 10.34381 159 SER A C 1
ATOM 1174 O O . SER A 1 170 ? -6.56655 12.89319 18.54961 1.000 9.89617 159 SER A O 1
ATOM 1177 N N . THR A 1 171 ? -7.85116 11.99309 16.92237 1.000 10.20473 160 THR A N 1
ATOM 1178 C CA . THR A 1 171 ? -6.86680 12.35449 15.90173 1.000 10.36650 160 THR A CA 1
ATOM 1179 C C . THR A 1 171 ? -6.82550 13.86556 15.66469 1.000 11.37406 160 THR A C 1
ATOM 1180 O O . THR A 1 171 ? -5.75684 14.40602 15.33663 1.000 11.77688 160 THR A O 1
ATOM 1184 N N . ASP A 1 172 ? -7.96256 14.56224 15.84005 1.000 11.53598 161 ASP A N 1
ATOM 1185 C CA . ASP A 1 172 ? -7.94218 16.02403 15.85400 1.000 11.62595 161 ASP A CA 1
ATOM 1186 C C . ASP A 1 172 ? -7.09282 16.57541 16.99645 1.000 10.78580 161 ASP A C 1
ATOM 1187 O O . ASP A 1 172 ? -6.37800 17.56197 16.81219 1.000 11.18796 161 ASP A O 1
ATOM 1192 N N . GLU A 1 173 ? -7.19093 15.98339 18.19255 1.000 9.85718 162 GLU A N 1
ATOM 1193 C CA . GLU A 1 173 ? -6.46631 16.49655 19.35745 1.000 9.18815 162 GLU A CA 1
ATOM 1194 C C . GLU A 1 173 ? -4.95434 16.41105 19.17675 1.000 10.31036 162 GLU A C 1
ATOM 1195 O O . GLU A 1 173 ? -4.22970 17.36636 19.48423 1.000 10.76733 162 GLU A O 1
ATOM 1201 N N . THR A 1 174 ? -4.44465 15.26509 18.70716 1.000 9.15048 163 THR A N 1
ATOM 1202 C CA . THR A 1 174 ? -2.99621 15.18236 18.50530 1.000 9.58466 163 THR A CA 1
ATOM 1203 C C . THR A 1 174 ? -2.53197 16.15454 17.43191 1.000 9.33296 163 THR A C 1
ATOM 1204 O O . THR A 1 174 ? -1.43357 16.71082 17.53215 1.000 10.41102 163 THR A O 1
ATOM 1208 N N . THR A 1 175 ? -3.35596 16.37563 16.40583 1.000 11.34894 164 THR A N 1
ATOM 1209 C CA . THR A 1 175 ? -2.99523 17.31637 15.34929 1.000 11.15658 164 THR A CA 1
ATOM 1210 C C . THR A 1 175 ? -2.96257 18.74287 15.88255 1.000 10.11017 164 THR A C 1
ATOM 1211 O O . THR A 1 175 ? -2.05615 19.51445 15.54879 1.000 11.05259 164 THR A O 1
ATOM 1215 N N . ASP A 1 176 ? -3.93839 19.09764 16.72116 1.000 10.46159 165 ASP A N 1
ATOM 1216 C CA . ASP A 1 176 ? -3.95951 20.40919 17.36451 1.000 9.63820 165 ASP A CA 1
ATOM 1217 C C . ASP A 1 176 ? -2.72835 20.58946 18.24476 1.000 10.00013 165 ASP A C 1
ATOM 1218 O O . ASP A 1 176 ? -2.06968 21.63654 18.20973 1.000 10.70111 165 ASP A O 1
ATOM 1223 N N . PHE A 1 177 ? -2.39064 19.56603 19.03285 1.000 9.54724 166 PHE A N 1
ATOM 1224 C CA . PHE A 1 177 ? -1.20557 19.66036 19.87484 1.000 10.09632 166 PHE A CA 1
ATOM 1225 C C . PHE A 1 177 ? 0.04473 19.90516 19.03157 1.000 9.70229 166 PHE A C 1
ATOM 1226 O O . PHE A 1 177 ? 0.85269 20.79733 19.33293 1.000 10.11156 166 PHE A O 1
ATOM 1234 N N . LEU A 1 178 ? 0.22338 19.12014 17.96532 1.000 9.75358 167 LEU A N 1
ATOM 1235 C CA . LEU A 1 178 ? 1.40543 19.28009 17.12321 1.000 9.07573 167 LEU A CA 1
ATOM 1236 C C . LEU A 1 178 ? 1.43306 20.63590 16.42937 1.000 9.86012 167 LEU A C 1
ATOM 1237 O O . LEU A 1 178 ? 2.48136 21.29062 16.38081 1.000 10.87511 167 LEU A O 1
ATOM 1242 N N . ALA A 1 179 ? 0.29283 21.06595 15.86974 1.000 11.02334 168 ALA A N 1
ATOM 1243 C CA . ALA A 1 179 ? 0.26621 22.31047 15.10264 1.000 11.28830 168 ALA A CA 1
ATOM 1244 C C . ALA A 1 179 ? 0.54021 23.52531 15.97894 1.000 11.77801 168 ALA A C 1
ATOM 1245 O O . ALA A 1 179 ? 1.24660 24.45454 15.56368 1.000 12.86916 168 ALA A O 1
ATOM 1247 N N . ASN A 1 180 ? -0.01901 23.54669 17.18322 1.000 10.69877 169 ASN A N 1
ATOM 1248 C CA . ASN A 1 180 ? -0.12846 24.78060 17.94170 1.000 11.04194 169 ASN A CA 1
ATOM 1249 C C . ASN A 1 180 ? 0.66650 24.80505 19.23374 1.000 10.36439 169 ASN A C 1
ATOM 1250 O O . ASN A 1 180 ? 0.73402 25.86524 19.87071 1.000 12.82453 169 ASN A O 1
ATOM 1255 N N . TYR A 1 181 ? 1.27809 23.69178 19.63242 1.000 10.16671 170 TYR A N 1
ATOM 1256 C CA . TYR A 1 181 ? 1.97555 23.63865 20.91316 1.000 10.58984 170 TYR A CA 1
ATOM 1257 C C . TYR A 1 181 ? 3.33944 22.96960 20.84424 1.000 10.55640 170 TYR A C 1
ATOM 1258 O O . TYR A 1 181 ? 4.22494 23.33908 21.62305 1.000 11.55948 170 TYR A O 1
ATOM 1267 N N . ALA A 1 182 ? 3.54467 21.98918 19.96389 1.000 10.15824 171 ALA A N 1
ATOM 1268 C CA . ALA A 1 182 ? 4.75678 21.18101 19.99704 1.000 10.78193 171 ALA A CA 1
ATOM 1269 C C . ALA A 1 182 ? 5.98926 21.92059 19.51216 1.000 10.50063 171 ALA A C 1
ATOM 1270 O O . ALA A 1 182 ? 7.09510 21.40810 19.69869 1.000 12.12107 171 ALA A O 1
ATOM 1272 N N . ASP A 1 183 ? 5.83512 23.11206 18.92738 1.000 12.23744 172 ASP A N 1
ATOM 1273 C CA . ASP A 1 183 ? 7.00438 23.89024 18.55740 1.000 13.31290 172 ASP A CA 1
ATOM 1274 C C . ASP A 1 183 ? 7.79651 24.34394 19.77687 1.000 11.93414 172 ASP A C 1
ATOM 1275 O O . ASP A 1 183 ? 8.95845 24.73051 19.63750 1.000 14.64235 172 ASP A O 1
ATOM 1280 N N . LYS A 1 184 ? 7.19360 24.31284 20.96573 1.000 11.93796 173 LYS A N 1
ATOM 1281 C CA . LYS A 1 184 ? 7.88571 24.66229 22.20112 1.000 12.91190 173 LYS A CA 1
ATOM 1282 C C . LYS A 1 184 ? 8.68126 23.50416 22.79778 1.000 13.23365 173 LYS A C 1
ATOM 1283 O O . LYS A 1 184 ? 9.30695 23.67950 23.85172 1.000 14.37142 173 LYS A O 1
ATOM 1289 N N . ILE A 1 185 ? 8.67938 22.33197 22.16505 1.000 12.28948 174 ILE A N 1
ATOM 1290 C CA . ILE A 1 185 ? 9.55259 21.23094 22.56138 1.000 12.43283 174 ILE A CA 1
ATOM 1291 C C . ILE A 1 185 ? 10.85544 21.40056 21.78626 1.000 12.65742 174 ILE A C 1
ATOM 1292 O O . ILE A 1 185 ? 10.95268 21.03011 20.61709 1.000 16.18819 174 ILE A O 1
ATOM 1297 N N A THR A 1 186 ? 11.86406 21.97899 22.43762 0.000 13.78159 175 THR A N 1
ATOM 1298 N N B THR A 1 186 ? 11.85959 21.97015 22.44583 1.000 13.43448 175 THR A N 1
ATOM 1299 C CA A THR A 1 186 ? 13.12092 22.29931 21.77504 0.000 13.94885 175 THR A CA 1
ATOM 1300 C CA B THR A 1 186 ? 13.11557 22.30526 21.79370 1.000 13.60906 175 THR A CA 1
ATOM 1301 C C A THR A 1 186 ? 14.32231 21.54706 22.32972 0.000 13.44864 175 THR A C 1
ATOM 1302 C C B THR A 1 186 ? 14.29770 21.47632 22.27532 1.000 13.18101 175 THR A C 1
ATOM 1303 O O A THR A 1 186 ? 15.43446 21.73150 21.82124 0.000 14.44030 175 THR A O 1
ATOM 1304 O O B THR A 1 186 ? 15.36629 21.53507 21.65755 1.000 14.53105 175 THR A O 1
ATOM 1311 N N . SER A 1 187 ? 14.13950 20.70766 23.34670 1.000 11.60089 176 SER A N 1
ATOM 1312 C CA . SER A 1 187 ? 15.25043 19.98082 23.94113 1.000 11.88487 176 SER A CA 1
ATOM 1313 C C . SER A 1 187 ? 15.52402 18.67144 23.22335 1.000 12.50526 176 SER A C 1
ATOM 1314 O O . SER A 1 187 ? 16.55087 18.03215 23.49582 1.000 14.27457 176 SER A O 1
ATOM 1317 N N . THR A 1 188 ? 14.61355 18.26212 22.34466 1.000 11.44221 177 THR A N 1
ATOM 1318 C CA . THR A 1 188 ? 14.67829 16.99576 21.63321 1.000 10.31542 177 THR A CA 1
ATOM 1319 C C . THR A 1 188 ? 13.74366 17.10411 20.43611 1.000 10.85653 177 THR A C 1
ATOM 1320 O O . THR A 1 188 ? 12.98139 18.06355 20.31570 1.000 12.82939 177 THR A O 1
ATOM 1324 N N . ARG A 1 189 ? 13.82508 16.11657 19.54078 1.000 10.03089 178 ARG A N 1
ATOM 1325 C CA . ARG A 1 189 ? 12.90789 16.04906 18.41382 1.000 10.31263 178 ARG A CA 1
ATOM 1326 C C . ARG A 1 189 ? 11.52357 15.61621 18.88937 1.000 8.72123 178 ARG A C 1
ATOM 1327 O O . ARG A 1 189 ? 11.36637 14.98124 19.93369 1.000 10.57388 178 ARG A O 1
ATOM 1335 N N . VAL A 1 190 ? 10.51327 15.93842 18.09121 1.000 9.46107 179 VAL A N 1
ATOM 1336 C CA . VAL A 1 190 ? 9.13301 15.56482 18.39056 1.000 10.63688 179 VAL A CA 1
ATOM 1337 C C . VAL A 1 190 ? 8.73515 14.40389 17.48066 1.000 9.50805 179 VAL A C 1
ATOM 1338 O O . VAL A 1 190 ? 8.80347 14.50719 16.24867 1.000 10.20281 179 VAL A O 1
ATOM 1342 N N . MET A 1 191 ? 8.32580 13.30014 18.09127 1.000 8.38479 180 MET A N 1
ATOM 1343 C CA . MET A 1 191 ? 7.74470 12.16652 17.39450 1.000 8.82713 180 MET A CA 1
ATOM 1344 C C . MET A 1 191 ? 6.21860 12.20593 17.45912 1.000 8.77043 180 MET A C 1
ATOM 1345 O O . MET A 1 191 ? 5.62592 12.61120 18.46317 1.000 8.75504 180 MET A O 1
ATOM 1350 N N . SER A 1 192 ? 5.58255 11.75264 16.37201 1.000 9.08946 181 SER A N 1
ATOM 1351 C CA . SER A 1 192 ? 4.12877 11.67614 16.28212 1.000 8.89291 181 SER A CA 1
ATOM 1352 C C . SER A 1 192 ? 3.55626 10.83131 17.42323 1.000 8.98210 181 SER A C 1
ATOM 1353 O O . SER A 1 192 ? 4.26774 10.02704 18.03266 1.000 9.21300 181 SER A O 1
ATOM 1356 N N . PRO A 1 193 ? 2.25133 10.95685 17.70712 1.000 8.36474 182 PRO A N 1
ATOM 1357 C CA . PRO A 1 193 ? 1.60004 9.90668 18.49689 1.000 8.70643 182 PRO A CA 1
ATOM 1358 C C . PRO A 1 193 ? 1.86229 8.54912 17.85938 1.000 7.68247 182 PRO A C 1
ATOM 1359 O O . PRO A 1 193 ? 2.01519 8.42573 16.63739 1.000 8.86606 182 PRO A O 1
ATOM 1363 N N . GLU A 1 194 ? 1.91385 7.51819 18.69065 1.000 8.13464 183 GLU A N 1
ATOM 1364 C CA . GLU A 1 194 ? 2.28763 6.17997 18.23950 1.000 7.30503 183 GLU A CA 1
ATOM 1365 C C . GLU A 1 194 ? 1.04895 5.28925 18.20287 1.000 8.28558 183 GLU A C 1
ATOM 1366 O O . GLU A 1 194 ? 0.60369 4.77972 19.23962 1.000 8.72153 183 GLU A O 1
ATOM 1372 N N . SER A 1 195 ? 0.49115 5.09664 17.01243 1.000 7.53702 184 SER A N 1
ATOM 1373 C CA . SER A 1 195 ? -0.73074 4.30639 16.89687 1.000 9.06115 184 SER A CA 1
ATOM 1374 C C . SER A 1 195 ? -0.49553 2.84197 17.28257 1.000 7.92235 184 SER A C 1
ATOM 1375 O O . SER A 1 195 ? 0.59413 2.29877 17.11966 1.000 8.58442 184 SER A O 1
ATOM 1378 N N . PHE A 1 196 ? -1.55757 2.21608 17.79652 1.000 7.95436 185 PHE A N 1
ATOM 1379 C CA . PHE A 1 196 ? -1.52900 0.81855 18.23156 1.000 7.84414 185 PHE A CA 1
ATOM 1380 C C . PHE A 1 196 ? -1.12897 -0.12998 17.10372 1.000 8.52476 185 PHE A C 1
ATOM 1381 O O . PHE A 1 196 ? -0.35536 -1.07237 17.31668 1.000 8.31899 185 PHE A O 1
ATOM 1389 N N . GLN A 1 197 ? -1.66141 0.08804 15.88933 1.000 8.05325 186 GLN A N 1
ATOM 1390 C CA . GLN A 1 197 ? -1.48747 -0.90931 14.83989 1.000 8.06808 186 GLN A CA 1
ATOM 1391 C C . GLN A 1 197 ? -1.49969 -0.34788 13.42273 1.000 6.94975 186 GLN A C 1
ATOM 1392 O O . GLN A 1 197 ? -1.58543 -1.14510 12.47730 1.000 8.87933 186 GLN A O 1
ATOM 1398 N N . TYR A 1 198 ? -1.39040 0.97139 13.22119 1.000 8.44346 187 TYR A N 1
ATOM 1399 C CA . TYR A 1 198 ? -1.25896 1.51669 11.86509 1.000 7.92016 187 TYR A CA 1
ATOM 1400 C C . TYR A 1 198 ? -2.49138 1.16637 11.03578 1.000 8.87784 187 TYR A C 1
ATOM 1401 O O . TYR A 1 198 ? -2.39475 0.89696 9.83879 1.000 9.81597 187 TYR A O 1
ATOM 1410 N N . ALA A 1 199 ? -3.65600 1.13786 11.68213 1.000 8.58986 188 ALA A N 1
ATOM 1411 C CA . ALA A 1 199 ? -4.85321 0.61426 11.03697 1.000 9.70324 188 ALA A CA 1
ATOM 1412 C C . ALA A 1 199 ? -5.26803 1.47561 9.84601 1.000 10.25325 188 ALA A C 1
ATOM 1413 O O . ALA A 1 199 ? -5.09074 2.69613 9.86391 1.000 10.40211 188 ALA A O 1
ATOM 1415 N N . PRO A 1 200 ? -5.85330 0.86635 8.80747 1.000 11.34482 189 PRO A N 1
ATOM 1416 C CA . PRO A 1 200 ? -6.41211 1.66225 7.69987 1.000 11.00745 189 PRO A CA 1
ATOM 1417 C C . PRO A 1 200 ? -7.39260 2.71030 8.21963 1.000 12.74968 189 PRO A C 1
ATOM 1418 O O . PRO A 1 200 ? -8.10720 2.48933 9.19946 1.000 11.68433 189 PRO A O 1
ATOM 1422 N N . GLU A 1 201 ? -7.42142 3.86294 7.54379 1.000 12.84369 190 GLU A N 1
ATOM 1423 C CA . GLU A 1 201 ? -8.22957 4.98896 8.00323 1.000 14.06301 190 GLU A CA 1
ATOM 1424 C C . GLU A 1 201 ? -9.71237 4.64478 8.08971 1.000 17.26272 190 GLU A C 1
ATOM 1425 O O . GLU A 1 201 ? -10.41921 5.17046 8.95697 1.000 20.43830 190 GLU A O 1
ATOM 1431 N N . THR A 1 202 ? -10.20610 3.78314 7.20854 1.000 17.20983 191 THR A N 1
ATOM 1432 C CA . THR A 1 202 ? -11.62028 3.44020 7.17852 1.000 17.30749 191 THR A CA 1
ATOM 1433 C C . THR A 1 202 ? -11.94693 2.18822 7.98265 1.000 20.17552 191 THR A C 1
ATOM 1434 O O . THR A 1 202 ? -13.08923 1.71821 7.93395 1.000 20.36533 191 THR A O 1
ATOM 1438 N N . ALA A 1 203 ? -10.98393 1.66272 8.74697 1.000 17.13011 192 ALA A N 1
ATOM 1439 C CA . ALA A 1 203 ? -11.21109 0.47047 9.56283 1.000 15.67575 192 ALA A CA 1
ATOM 1440 C C . ALA A 1 203 ? -12.47960 0.59745 10.39882 1.000 16.93927 192 ALA A C 1
ATOM 1441 O O . ALA A 1 203 ? -12.67432 1.58576 11.11432 1.000 19.32272 192 ALA A O 1
ATOM 1443 N N . SER A 1 204 ? -13.33544 -0.42474 10.31920 1.000 20.43081 193 SER A N 1
ATOM 1444 C CA . SER A 1 204 ? -14.61276 -0.38636 11.02559 1.000 21.96886 193 SER A CA 1
ATOM 1445 C C . SER A 1 204 ? -14.44959 -0.57525 12.52608 1.000 20.82947 193 SER A C 1
ATOM 1446 O O . SER A 1 204 ? -15.31810 -0.14397 13.29384 1.000 21.89110 193 SER A O 1
ATOM 1449 N N . TRP A 1 205 ? -13.36536 -1.20993 12.95827 1.000 17.02485 194 TRP A N 1
ATOM 1450 C CA . TRP A 1 205 ? -13.15606 -1.56430 14.35386 1.000 17.61606 194 TRP A CA 1
ATOM 1451 C C . TRP A 1 205 ? -12.37284 -0.51451 15.13305 1.000 19.89495 194 TRP A C 1
ATOM 1452 O O . TRP A 1 205 ? -12.15127 -0.69368 16.33596 1.000 19.72191 194 TRP A O 1
ATOM 1463 N N . VAL A 1 206 ? -11.93779 0.56031 14.48155 1.000 17.73580 195 VAL A N 1
ATOM 1464 C CA . VAL A 1 206 ? -11.21363 1.65278 15.12366 1.000 17.48548 195 VAL A CA 1
ATOM 1465 C C . VAL A 1 206 ? -12.02511 2.91685 14.89781 1.000 17.75480 195 VAL A C 1
ATOM 1466 O O . VAL A 1 206 ? -12.15094 3.37450 13.75429 1.000 20.60704 195 VAL A O 1
ATOM 1470 N N . ALA A 1 207 ? -12.53622 3.50993 15.98049 1.000 17.12590 196 ALA A N 1
ATOM 1471 C CA . ALA A 1 207 ? -13.42386 4.66088 15.83008 1.000 18.91611 196 ALA A CA 1
ATOM 1472 C C . ALA A 1 207 ? -12.68408 5.87757 15.27709 1.000 17.78273 196 ALA A C 1
ATOM 1473 O O . ALA A 1 207 ? -13.16708 6.54122 14.35211 1.000 20.75124 196 ALA A O 1
ATOM 1475 N N . ASP A 1 208 ? -11.50181 6.17593 15.81338 1.000 15.09982 197 ASP A N 1
ATOM 1476 C CA . ASP A 1 208 ? -10.76913 7.36657 15.37581 1.000 13.64637 197 ASP A CA 1
ATOM 1477 C C . ASP A 1 208 ? -9.28362 7.15596 15.68516 1.000 12.26439 197 ASP A C 1
ATOM 1478 O O . ASP A 1 208 ? -8.78500 7.60594 16.71674 1.000 13.31571 197 ASP A O 1
ATOM 1483 N N . GLY A 1 209 ? -8.58588 6.50055 14.77284 1.000 11.30629 198 GLY A N 1
ATOM 1484 C CA . GLY A 1 209 ? -7.20460 6.16644 15.05384 1.000 12.25349 198 GLY A CA 1
ATOM 1485 C C . GLY A 1 209 ? -6.43057 5.63946 13.86479 1.000 11.62164 198 GLY A C 1
ATOM 1486 O O . GLY A 1 209 ? -6.70992 5.99912 12.71288 1.000 11.78785 198 GLY A O 1
ATOM 1487 N N . GLY A 1 210 ? -5.44632 4.79663 14.14951 1.000 8.69713 199 GLY A N 1
ATOM 1488 C CA . GLY A 1 210 ? -4.61340 4.22656 13.09970 1.000 9.46403 199 GLY A CA 1
ATOM 1489 C C . GLY A 1 210 ? -3.96313 5.29124 12.23659 1.000 9.86871 199 GLY A C 1
ATOM 1490 O O . GLY A 1 210 ? -3.41820 6.28654 12.72996 1.000 10.23956 199 GLY A O 1
ATOM 1491 N N . LYS A 1 211 ? -4.05976 5.10651 10.91183 1.000 9.02576 200 LYS A N 1
ATOM 1492 C CA . LYS A 1 211 ? -3.36053 5.99929 9.99648 1.000 9.98825 200 LYS A CA 1
ATOM 1493 C C . LYS A 1 211 ? -3.87351 7.42328 10.04984 1.000 10.24498 200 LYS A C 1
ATOM 1494 O O . LYS A 1 211 ? -3.16465 8.32344 9.59579 1.000 9.72194 200 LYS A O 1
ATOM 1500 N N . LYS A 1 212 ? -5.07377 7.65331 10.59811 1.000 9.39058 201 LYS A N 1
ATOM 1501 C CA . LYS A 1 212 ? -5.58839 9.02172 10.68614 1.000 10.63369 201 LYS A CA 1
ATOM 1502 C C . LYS A 1 212 ? -4.69211 9.94010 11.50705 1.000 10.76231 201 LYS A C 1
ATOM 1503 O O . LYS A 1 212 ? -4.67424 11.14737 11.25497 1.000 11.20678 201 LYS A O 1
ATOM 1509 N N . TYR A 1 213 ? -3.97065 9.41923 12.50997 1.000 9.40767 202 TYR A N 1
ATOM 1510 C CA . TYR A 1 213 ? -3.04432 10.27804 13.24462 1.000 9.69867 202 TYR A CA 1
ATOM 1511 C C . TYR A 1 213 ? -1.99951 10.87441 12.32012 1.000 10.31105 202 TYR A C 1
ATOM 1512 O O . TYR A 1 213 ? -1.53493 11.99841 12.54475 1.000 12.11510 202 TYR A O 1
ATOM 1521 N N . TYR A 1 214 ? -1.60232 10.12364 11.29586 1.000 9.69467 203 TYR A N 1
ATOM 1522 C CA . TYR A 1 214 ? -0.49208 10.49323 10.42906 1.000 10.79733 203 TYR A CA 1
ATOM 1523 C C . TYR A 1 214 ? -0.95170 11.34490 9.25800 1.000 10.23088 203 TYR A C 1
ATOM 1524 O O . TYR A 1 214 ? -0.31286 12.35435 8.94386 1.000 11.13878 203 TYR A O 1
ATOM 1533 N N . THR A 1 215 ? -2.04531 10.94526 8.60045 1.000 10.57814 204 THR A N 1
ATOM 1534 C CA . THR A 1 215 ? -2.55730 11.75171 7.49892 1.000 10.26071 204 THR A CA 1
ATOM 1535 C C . THR A 1 215 ? -2.89303 13.15933 7.97159 1.000 10.28051 204 THR A C 1
ATOM 1536 O O . THR A 1 215 ? -2.61526 14.13800 7.27210 1.000 11.46391 204 THR A O 1
ATOM 1540 N N . LYS A 1 216 ? -3.44601 13.29103 9.17838 1.000 10.90975 205 LYS A N 1
ATOM 1541 C CA . LYS A 1 216 ? -3.82363 14.62734 9.63043 1.000 11.62368 205 LYS A CA 1
ATOM 1542 C C . LYS A 1 216 ? -2.60103 15.50248 9.89392 1.000 11.58935 205 LYS A C 1
ATOM 1543 O O . LYS A 1 216 ? -2.67700 16.72805 9.72770 1.000 12.23601 205 LYS A O 1
ATOM 1549 N N . ILE A 1 217 ? -1.46563 14.89877 10.25887 1.000 9.76645 206 ILE A N 1
ATOM 1550 C CA . ILE A 1 217 ? -0.22208 15.65524 10.36093 1.000 11.47216 206 ILE A CA 1
ATOM 1551 C C . ILE A 1 217 ? 0.25868 16.07638 8.97944 1.000 11.93049 206 ILE A C 1
ATOM 1552 O O . ILE A 1 217 ? 0.58743 17.24581 8.75181 1.000 11.84581 206 ILE A O 1
ATOM 1557 N N . LEU A 1 218 ? 0.28831 15.13066 8.02988 1.000 12.35408 207 LEU A N 1
ATOM 1558 C CA . LEU A 1 218 ? 0.74279 15.45134 6.68306 1.000 13.14020 207 LEU A CA 1
ATOM 1559 C C . LEU A 1 218 ? -0.09031 16.56380 6.07389 1.000 13.10437 207 LEU A C 1
ATOM 1560 O O . LEU A 1 218 ? 0.43643 17.39698 5.32539 1.000 14.36482 207 LEU A O 1
ATOM 1565 N N . ASN A 1 219 ? -1.38054 16.60266 6.39599 1.000 12.43021 208 ASN A N 1
ATOM 1566 C CA . ASN A 1 219 ? -2.31888 17.50264 5.74495 1.000 13.88507 208 ASN A CA 1
ATOM 1567 C C . ASN A 1 219 ? -2.41102 18.86336 6.42495 1.000 13.95161 208 ASN A C 1
ATOM 1568 O O . ASN A 1 219 ? -3.13244 19.73119 5.93487 1.000 15.57562 208 ASN A O 1
ATOM 1573 N N . ASN A 1 220 ? -1.70769 19.07588 7.53301 1.000 12.62061 209 ASN A N 1
ATOM 1574 C CA . ASN A 1 220 ? -1.74614 20.33432 8.27028 1.000 13.34893 209 ASN A CA 1
ATOM 1575 C C . ASN A 1 220 ? -0.33099 20.89865 8.29050 1.000 13.76610 209 ASN A C 1
ATOM 1576 O O . ASN A 1 220 ? 0.58193 20.26780 8.83173 1.000 16.04443 209 ASN A O 1
ATOM 1581 N N . GLN A 1 221 ? -0.14721 22.08432 7.69802 1.000 14.19898 210 GLN A N 1
ATOM 1582 C CA . GLN A 1 221 ? 1.20313 22.60502 7.49395 1.000 16.48571 210 GLN A CA 1
ATOM 1583 C C . GLN A 1 221 ? 1.94218 22.78302 8.81158 1.000 14.29273 210 GLN A C 1
ATOM 1584 O O . GLN A 1 221 ? 3.12362 22.43241 8.92191 1.000 15.17958 210 GLN A O 1
ATOM 1590 N N . LYS A 1 222 ? 1.25916 23.31860 9.82080 1.000 13.99505 211 LYS A N 1
ATOM 1591 C CA . LYS A 1 222 ? 1.91234 23.59098 11.09659 1.000 13.04602 211 LYS A CA 1
ATOM 1592 C C . LYS A 1 222 ? 2.23089 22.30134 11.84269 1.000 13.64156 211 LYS A C 1
ATOM 1593 O O . LYS A 1 222 ? 3.31624 22.16356 12.41960 1.000 13.95146 211 LYS A O 1
ATOM 1599 N N . ALA A 1 223 ? 1.29815 21.34477 11.84792 1.000 11.68755 212 ALA A N 1
ATOM 1600 C CA . ALA A 1 223 ? 1.56631 20.06890 12.50645 1.000 11.84458 212 ALA A CA 1
ATOM 1601 C C . ALA A 1 223 ? 2.75617 19.36346 11.86205 1.000 12.28260 212 ALA A C 1
ATOM 1602 O O . ALA A 1 223 ? 3.63432 18.84062 12.55859 1.000 12.36682 212 ALA A O 1
ATOM 1604 N N . PHE A 1 224 ? 2.80574 19.34638 10.52995 1.000 11.60100 213 PHE A N 1
ATOM 1605 C CA . PHE A 1 224 ? 3.91282 18.68575 9.84938 1.000 11.21468 213 PHE A CA 1
ATOM 1606 C C . PHE A 1 224 ? 5.23537 19.36754 10.16907 1.000 11.45470 213 PHE A C 1
ATOM 1607 O O . PHE A 1 224 ? 6.24485 18.69745 10.40779 1.000 12.68661 213 PHE A O 1
ATOM 1615 N N . ALA A 1 225 ? 5.24921 20.70319 10.17173 1.000 12.02382 214 ALA A N 1
ATOM 1616 C CA . ALA A 1 225 ? 6.48076 21.42901 10.45958 1.000 12.76830 214 ALA A CA 1
ATOM 1617 C C . ALA A 1 225 ? 7.00372 21.13495 11.86214 1.000 12.58341 214 ALA A C 1
ATOM 1618 O O . ALA A 1 225 ? 8.21686 21.16554 12.08503 1.000 14.43310 214 ALA A O 1
ATOM 1620 N N . ASN A 1 226 ? 6.11288 20.85205 12.81594 1.000 11.52125 215 ASN A N 1
ATOM 1621 C CA . ASN A 1 226 ? 6.49009 20.64806 14.20576 1.000 11.26415 215 ASN A CA 1
ATOM 1622 C C . ASN A 1 226 ? 6.66955 19.17728 14.56174 1.000 11.77174 215 ASN A C 1
ATOM 1623 O O . ASN A 1 226 ? 6.98343 18.85876 15.71928 1.000 13.10582 215 ASN A O 1
ATOM 1628 N N . CYS A 1 227 ? 6.48415 18.27304 13.60540 1.000 10.11175 216 CYS A N 1
ATOM 1629 C CA . CYS A 1 227 ? 6.63999 16.83729 13.83903 1.000 10.93773 216 CYS A CA 1
ATOM 1630 C C . CYS A 1 227 ? 7.87629 16.36988 13.07268 1.000 11.73388 216 CYS A C 1
ATOM 1631 O O . CYS A 1 227 ? 7.90015 16.41266 11.83913 1.000 12.55249 216 CYS A O 1
ATOM 1634 N N . ASP A 1 228 ? 8.90666 15.92837 13.79790 1.000 10.34795 217 ASP A N 1
ATOM 1635 C CA . ASP A 1 228 ? 10.18483 15.59666 13.17087 1.000 10.31905 217 ASP A CA 1
ATOM 1636 C C . ASP A 1 228 ? 10.25599 14.17585 12.62880 1.000 9.97239 217 ASP A C 1
ATOM 1637 O O . ASP A 1 228 ? 11.00499 13.91710 11.67037 1.000 11.50236 217 ASP A O 1
ATOM 1642 N N . LEU A 1 229 ? 9.53158 13.23679 13.22876 1.000 9.43064 218 LEU A N 1
ATOM 1643 C CA . LEU A 1 229 ? 9.51673 11.86767 12.72456 1.000 9.94425 218 LEU A CA 1
ATOM 1644 C C . LEU A 1 229 ? 8.25338 11.19978 13.23265 1.000 9.07146 218 LEU A C 1
ATOM 1645 O O . LEU A 1 229 ? 7.54585 11.73179 14.09500 1.000 9.54305 218 LEU A O 1
ATOM 1650 N N . PHE A 1 230 ? 7.95984 10.03878 12.65969 1.000 9.17257 219 PHE A N 1
ATOM 1651 C CA . PHE A 1 230 ? 6.72667 9.32799 12.93966 1.000 9.17685 219 PHE A CA 1
ATOM 1652 C C . PHE A 1 230 ? 7.04185 7.99389 13.59328 1.000 8.95405 219 PHE A C 1
ATOM 1653 O O . PHE A 1 230 ? 8.04649 7.35495 13.26564 1.000 10.95221 219 PHE A O 1
ATOM 1661 N N . GLY A 1 231 ? 6.19458 7.58705 14.52585 1.000 8.15086 220 GLY A N 1
ATOM 1662 C CA . GLY A 1 231 ? 6.29683 6.26466 15.12201 1.000 8.27193 220 GLY A CA 1
ATOM 1663 C C . GLY A 1 231 ? 4.94619 5.58616 15.10206 1.000 8.15910 220 GLY A C 1
ATOM 1664 O O . GLY A 1 231 ? 3.91673 6.22177 15.33025 1.000 7.96534 220 GLY A O 1
ATOM 1665 N N . THR A 1 232 ? 4.96484 4.27855 14.85479 1.000 7.89264 221 THR A N 1
ATOM 1666 C CA . THR A 1 232 ? 3.77850 3.44868 14.98110 1.000 8.96417 221 THR A CA 1
ATOM 1667 C C . THR A 1 232 ? 4.14629 2.12596 15.63146 1.000 8.45998 221 THR A C 1
ATOM 1668 O O . THR A 1 232 ? 5.29479 1.67046 15.56038 1.000 8.24700 221 THR A O 1
ATOM 1672 N N . HIS A 1 233 ? 3.14377 1.49940 16.24447 1.000 8.28411 222 HIS A N 1
ATOM 1673 C CA . HIS A 1 233 ? 3.26392 0.12845 16.71702 1.000 7.74487 222 HIS A CA 1
ATOM 1674 C C . HIS A 1 233 ? 2.63884 -0.80782 15.68341 1.000 8.11194 222 HIS A C 1
ATOM 1675 O O . HIS A 1 233 ? 1.96253 -0.37439 14.74902 1.000 8.03126 222 HIS A O 1
ATOM 1682 N N . PHE A 1 234 ? 2.86460 -2.11414 15.86577 1.000 7.92804 223 PHE A N 1
ATOM 1683 C CA . PHE A 1 234 ? 2.56617 -3.12414 14.85317 1.000 7.88315 223 PHE A CA 1
ATOM 1684 C C . PHE A 1 234 ? 1.68157 -4.24992 15.38755 1.000 8.29050 223 PHE A C 1
ATOM 1685 O O . PHE A 1 234 ? 1.68496 -5.33550 14.81691 1.000 9.18098 223 PHE A O 1
ATOM 1693 N N . TYR A 1 235 ? 0.90080 -4.01925 16.44663 1.000 8.60901 224 TYR A N 1
ATOM 1694 C CA . TYR A 1 235 ? 0.12601 -5.10111 17.07096 1.000 9.10649 224 TYR A CA 1
ATOM 1695 C C . TYR A 1 235 ? -1.02454 -5.55002 16.17268 1.000 9.05434 224 TYR A C 1
ATOM 1696 O O . TYR A 1 235 ? -2.02171 -4.84146 16.01518 1.000 9.70338 224 TYR A O 1
ATOM 1705 N N . GLY A 1 236 ? -0.90848 -6.75054 15.60486 1.000 9.64744 225 GLY A N 1
ATOM 1706 C CA . GLY A 1 236 ? -1.90902 -7.21373 14.66773 1.000 10.01129 225 GLY A CA 1
ATOM 1707 C C . GLY A 1 236 ? -1.84410 -6.54451 13.31908 1.000 10.11238 225 GLY A C 1
ATOM 1708 O O . GLY A 1 236 ? -2.74448 -6.73812 12.50080 1.000 11.81857 225 GLY A O 1
ATOM 1709 N N . THR A 1 237 ? -0.78964 -5.78554 13.04020 1.000 9.92614 226 THR A N 1
ATOM 1710 C CA . THR A 1 237 ? -0.69708 -5.08847 11.76184 1.000 9.91547 226 THR A CA 1
ATOM 1711 C C . THR A 1 237 ? -0.42300 -6.07593 10.63254 1.000 10.21762 226 THR A C 1
ATOM 1712 O O . THR A 1 237 ? 0.60073 -6.76476 10.62885 1.000 10.91911 226 THR A O 1
ATOM 1716 N N A GLN A 1 238 ? -1.34131 -6.14313 9.67663 0.510 9.88957 227 GLN A N 1
ATOM 1717 N N B GLN A 1 238 ? -1.33572 -6.14048 9.67344 0.490 9.70818 227 GLN A N 1
ATOM 1718 C CA A GLN A 1 238 ? -1.16994 -7.00569 8.51691 0.510 10.48732 227 GLN A CA 1
ATOM 1719 C CA B GLN A 1 238 ? -1.15929 -7.02230 8.53074 0.490 10.01827 227 GLN A CA 1
ATOM 1720 C C A GLN A 1 238 ? -0.16901 -6.40232 7.54281 0.510 10.33501 227 GLN A C 1
ATOM 1721 C C B GLN A 1 238 ? -0.17716 -6.40915 7.54228 0.490 10.11958 227 GLN A C 1
ATOM 1722 O O A GLN A 1 238 ? -0.02316 -5.18144 7.44272 0.510 10.33157 227 GLN A O 1
ATOM 1723 O O B GLN A 1 238 ? -0.04803 -5.18675 7.43707 0.490 10.03856 227 GLN A O 1
ATOM 1734 N N . ARG A 1 239 ? 0.51708 -7.27903 6.80663 1.000 9.44097 228 ARG A N 1
ATOM 1735 C CA . ARG A 1 239 ? 1.42404 -6.81127 5.76323 1.000 10.80067 228 ARG A CA 1
ATOM 1736 C C . ARG A 1 239 ? 0.71603 -5.83987 4.82021 1.000 11.96158 228 ARG A C 1
ATOM 1737 O O . ARG A 1 239 ? 1.27992 -4.80674 4.44093 1.000 12.13554 228 ARG A O 1
ATOM 1745 N N . ALA A 1 240 ? -0.54489 -6.13175 4.48344 1.000 11.94090 229 ALA A N 1
ATOM 1746 C CA . ALA A 1 240 ? -1.35062 -5.30723 3.59083 1.000 14.34730 229 ALA A CA 1
ATOM 1747 C C . ALA A 1 240 ? -1.67487 -3.92756 4.15462 1.000 18.23116 229 ALA A C 1
ATOM 1748 O O . ALA A 1 240 ? -2.25358 -3.11197 3.42858 1.000 19.83764 229 ALA A O 1
ATOM 1750 N N . TRP A 1 241 ? -1.34828 -3.64954 5.41831 1.000 10.55625 230 TRP A N 1
ATOM 1751 C CA . TRP A 1 241 ? -1.53178 -2.32120 5.99396 1.000 10.42705 230 TRP A CA 1
ATOM 1752 C C . TRP A 1 241 ? -0.22375 -1.54593 6.09107 1.000 11.04989 230 TRP A C 1
ATOM 1753 O O . TRP A 1 241 ? -0.23979 -0.36520 6.45437 1.000 11.46379 230 TRP A O 1
ATOM 1764 N N . MET A 1 242 ? 0.90743 -2.17523 5.79532 1.000 10.22350 231 MET A N 1
ATOM 1765 C CA . MET A 1 242 ? 2.18313 -1.50811 6.04387 1.000 10.08507 231 MET A CA 1
ATOM 1766 C C . MET A 1 242 ? 2.53549 -0.46075 5.00508 1.000 10.70575 231 MET A C 1
ATOM 1767 O O . MET A 1 242 ? 3.21891 0.50867 5.33989 1.000 10.54761 231 MET A O 1
ATOM 1772 N N . ASP A 1 243 ? 2.04006 -0.58996 3.77749 1.000 10.48384 232 ASP A N 1
ATOM 1773 C CA . ASP A 1 243 ? 2.33252 0.40382 2.75289 1.000 10.60092 232 ASP A CA 1
ATOM 1774 C C . ASP A 1 243 ? 1.52146 1.66626 3.01498 1.000 11.31523 232 ASP A C 1
ATOM 1775 O O . ASP A 1 243 ? 0.30211 1.60493 3.20303 1.000 12.41271 232 ASP A O 1
ATOM 1780 N N . PHE A 1 244 ? 2.20331 2.80885 3.02475 1.000 11.11901 233 PHE A N 1
ATOM 1781 C CA . PHE A 1 244 ? 1.58487 4.09578 3.34814 1.000 11.00605 233 PHE A CA 1
ATOM 1782 C C . PHE A 1 244 ? 2.26139 5.12837 2.46059 1.000 10.42236 233 PHE A C 1
ATOM 1783 O O . PHE A 1 244 ? 3.15976 5.86177 2.89912 1.000 10.81773 233 PHE A O 1
ATOM 1791 N N . PRO A 1 245 ? 1.85900 5.20081 1.18430 1.000 11.79260 234 PRO A N 1
ATOM 1792 C CA . PRO A 1 245 ? 2.58606 6.04759 0.21636 1.000 12.40079 234 PRO A CA 1
ATOM 1793 C C . PRO A 1 245 ? 2.83441 7.48503 0.65221 1.000 12.89725 234 PRO A C 1
ATOM 1794 O O . PRO A 1 245 ? 3.96368 7.97266 0.50833 1.000 13.66273 234 PRO A O 1
ATOM 1798 N N . ALA A 1 246 ? 1.82375 8.18247 1.18490 1.000 13.33917 235 ALA A N 1
ATOM 1799 C CA . ALA A 1 246 ? 2.02061 9.59750 1.50460 1.000 13.86591 235 ALA A CA 1
ATOM 1800 C C . ALA A 1 246 ? 3.04005 9.77537 2.62074 1.000 13.93022 235 ALA A C 1
ATOM 1801 O O . ALA A 1 246 ? 3.82791 10.72821 2.60337 1.000 15.30302 235 ALA A O 1
ATOM 1803 N N . LEU A 1 247 ? 3.02853 8.87798 3.60722 1.000 11.39348 236 LEU A N 1
ATOM 1804 C CA . LEU A 1 247 ? 3.97719 8.99965 4.70938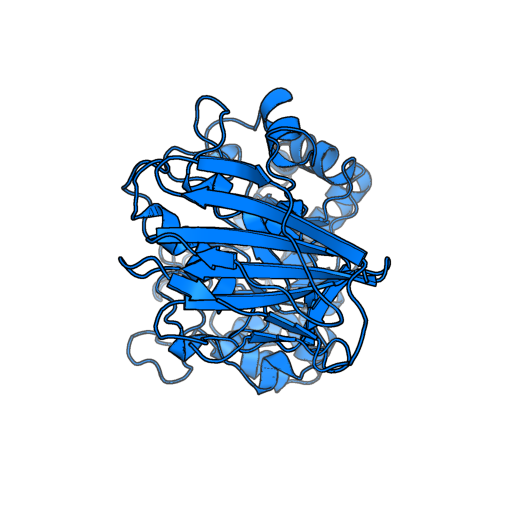 1.000 9.99400 236 LEU A CA 1
ATOM 1805 C C . LEU A 1 247 ? 5.37795 8.58570 4.27057 1.000 12.39800 236 LEU A C 1
ATOM 1806 O O . LEU A 1 247 ? 6.37627 9.17361 4.70882 1.000 12.31168 236 LEU A O 1
ATOM 1811 N N . GLU A 1 248 ? 5.47385 7.57013 3.41166 1.000 11.06443 237 GLU A N 1
ATOM 1812 C CA . GLU A 1 248 ? 6.77106 7.09954 2.93823 1.000 13.06687 237 GLU A CA 1
ATOM 1813 C C . GLU A 1 248 ? 7.46908 8.08537 1.99999 1.000 13.18601 237 GLU A C 1
ATOM 1814 O O . GLU A 1 248 ? 8.66771 7.93448 1.75774 1.000 13.66348 237 GLU A O 1
ATOM 1820 N N . SER A 1 249 ? 6.76546 9.08999 1.48225 1.000 12.76514 238 SER A N 1
ATOM 1821 C CA . SER A 1 249 ? 7.34024 10.05240 0.55706 1.000 13.92440 238 SER A CA 1
ATOM 1822 C C . SER A 1 249 ? 7.45530 11.44953 1.15967 1.000 13.86568 238 SER A C 1
ATOM 1823 O O . SER A 1 249 ? 7.81193 12.39551 0.44754 1.000 16.58022 238 SER A O 1
ATOM 1826 N N . CYS A 1 250 ? 7.19596 11.60783 2.45861 1.000 11.98713 239 CYS A N 1
ATOM 1827 C CA . CYS A 1 250 ? 7.11401 12.94645 3.02570 1.000 12.58244 239 CYS A CA 1
ATOM 1828 C C . CYS A 1 250 ? 8.46065 13.52662 3.43488 1.000 13.88780 239 CYS A C 1
ATOM 1829 O O . CYS A 1 250 ? 8.51144 14.69820 3.81752 1.000 15.25768 239 CYS A O 1
ATOM 1832 N N . GLY A 1 251 ? 9.54081 12.75320 3.37471 1.000 14.38704 240 GLY A N 1
ATOM 1833 C CA . GLY A 1 251 ? 10.85561 13.27465 3.68542 1.000 12.19129 240 GLY A CA 1
ATOM 1834 C C . GLY A 1 251 ? 11.29484 13.13465 5.12287 1.000 14.50422 240 GLY A C 1
ATOM 1835 O O . GLY A 1 251 ? 12.36944 13.63079 5.47088 1.000 16.39827 240 GLY A O 1
ATOM 1836 N N . LYS A 1 252 ? 10.51964 12.46237 5.96314 1.000 12.83888 241 LYS A N 1
ATOM 1837 C CA . LYS A 1 252 ? 10.85131 12.27445 7.36673 1.000 12.52239 241 LYS A CA 1
ATOM 1838 C C . LYS A 1 252 ? 10.72431 10.80075 7.72426 1.000 12.33498 241 LYS A C 1
ATOM 1839 O O . LYS A 1 252 ? 9.89331 10.09024 7.15353 1.000 13.74912 241 LYS A O 1
ATOM 1845 N N . PRO A 1 253 ? 11.52480 10.32190 8.67334 1.000 11.29853 242 PRO A N 1
ATOM 1846 C CA . PRO A 1 253 ? 11.55183 8.88219 8.97150 1.000 12.16204 242 PRO A CA 1
ATOM 1847 C C . PRO A 1 253 ? 10.26924 8.38359 9.62475 1.000 10.32209 242 PRO A C 1
ATOM 1848 O O . PRO A 1 253 ? 9.58074 9.10885 10.35057 1.000 10.24168 242 PRO A O 1
ATOM 1852 N N . ILE A 1 254 ? 9.96701 7.11177 9.36086 1.000 9.59748 243 ILE A N 1
ATOM 1853 C CA . ILE A 1 254 ? 8.92922 6.35654 10.05876 1.000 8.42471 243 ILE A CA 1
ATOM 1854 C C . ILE A 1 254 ? 9.62434 5.26448 10.84694 1.000 8.79427 243 ILE A C 1
ATOM 1855 O O . ILE A 1 254 ? 10.38268 4.47214 10.28135 1.000 8.63865 243 ILE A O 1
ATOM 1860 N N . TRP A 1 255 ? 9.37175 5.22134 12.14932 1.000 8.37030 244 TRP A N 1
ATOM 1861 C CA . TRP A 1 255 ? 9.89530 4.17967 13.01657 1.000 8.62739 244 TRP A CA 1
ATOM 1862 C C . TRP A 1 255 ? 8.77263 3.27557 13.49126 1.000 8.68413 244 TRP A C 1
ATOM 1863 O O . TRP A 1 255 ? 7.68882 3.75005 13.84335 1.000 9.26308 244 TRP A O 1
ATOM 1874 N N . MET A 1 256 ? 9.03437 1.97178 13.50390 1.000 8.20803 245 MET A N 1
ATOM 1875 C CA . MET A 1 256 ? 8.16143 1.03717 14.20279 1.000 7.49254 245 MET A CA 1
ATOM 1876 C C . MET A 1 256 ? 8.67379 0.97166 15.63973 1.000 7.75723 245 MET A C 1
ATOM 1877 O O . MET A 1 256 ? 9.71211 0.36463 15.91073 1.000 8.39738 245 MET A O 1
ATOM 1882 N N . THR A 1 257 ? 7.94682 1.61760 16.56465 1.000 8.23018 246 THR A N 1
ATOM 1883 C CA . THR A 1 257 ? 8.49556 1.94371 17.87766 1.000 8.36547 246 THR A CA 1
ATOM 1884 C C . THR A 1 257 ? 8.10263 0.97800 18.99281 1.000 7.47691 246 THR A C 1
ATOM 1885 O O . THR A 1 257 ? 8.63951 1.09098 20.10012 1.000 8.40085 246 THR A O 1
ATOM 1889 N N . GLU A 1 258 ? 7.22250 0.01416 18.72525 1.000 6.84210 247 GLU A N 1
ATOM 1890 C CA . GLU A 1 258 ? 6.92152 -1.00950 19.72004 1.000 7.65306 247 GLU A CA 1
ATOM 1891 C C . GLU A 1 258 ? 6.16957 -2.16806 19.08474 1.000 8.05564 247 GLU A C 1
ATOM 1892 O O . GLU A 1 258 ? 5.14407 -1.96311 18.41365 1.000 8.08948 247 GLU A O 1
ATOM 1898 N N . VAL A 1 259 ? 6.65031 -3.38896 19.32087 1.000 7.74433 248 VAL A N 1
ATOM 1899 C CA . VAL A 1 259 ? 5.86120 -4.58661 19.05296 1.000 8.85394 248 VAL A CA 1
ATOM 1900 C C . VAL A 1 259 ? 6.50137 -5.75522 19.77669 1.000 7.85198 248 VAL A C 1
ATOM 1901 O O . VAL A 1 259 ? 7.67655 -5.70836 20.15864 1.000 9.34687 248 VAL A O 1
ATOM 1905 N N . TYR A 1 260 ? 5.71355 -6.81032 19.97919 1.000 8.93282 249 TYR A N 1
ATOM 1906 C CA . TYR A 1 260 ? 6.22220 -8.16555 20.11552 1.000 8.68625 249 TYR A CA 1
ATOM 1907 C C . TYR A 1 260 ? 5.36108 -9.00914 19.19508 1.000 8.73650 249 TYR A C 1
ATOM 1908 O O . TYR A 1 260 ? 4.17475 -8.71694 19.02114 1.000 10.54212 2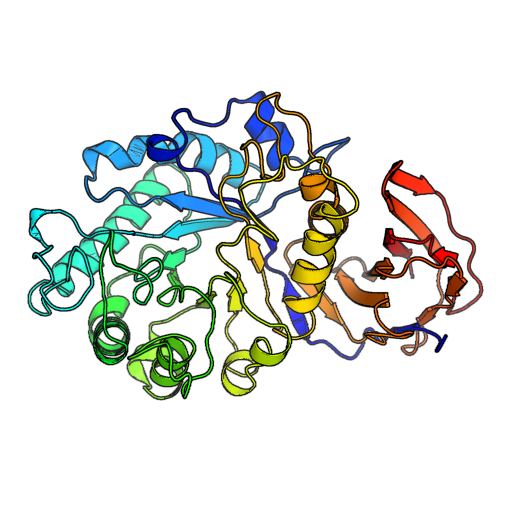49 TYR A O 1
ATOM 1917 N N . VAL A 1 261 ? 5.97855 -9.99515 18.54612 1.000 9.15466 250 VAL A N 1
ATOM 1918 C CA . VAL A 1 261 ? 5.26004 -10.89421 17.63896 1.000 11.27958 250 VAL A CA 1
ATOM 1919 C C . VAL A 1 261 ? 5.78250 -12.30613 17.81516 1.000 10.64828 250 VAL A C 1
ATOM 1920 O O . VAL A 1 261 ? 6.94255 -12.53255 18.18480 1.000 11.47137 250 VAL A O 1
ATOM 1924 N N . PRO A 1 262 ? 4.90611 -13.29457 17.60203 1.000 10.73894 251 PRO A N 1
ATOM 1925 C CA . PRO A 1 262 ? 3.47158 -13.14777 17.29198 1.000 10.59274 251 PRO A CA 1
ATOM 1926 C C . PRO A 1 262 ? 2.60044 -13.02871 18.53363 1.000 11.32404 251 PRO A C 1
ATOM 1927 O O . PRO A 1 262 ? 1.38367 -12.86835 18.41772 1.000 14.32511 251 PRO A O 1
ATOM 1931 N N . ASN A 1 263 ? 3.18656 -13.09384 19.73136 1.000 11.07024 252 ASN A N 1
ATOM 1932 C CA . ASN A 1 263 ? 2.40738 -13.09575 20.96923 1.000 8.81049 252 ASN A CA 1
ATOM 1933 C C . ASN A 1 263 ? 3.37037 -12.82083 22.11725 1.000 9.91571 252 ASN A C 1
ATOM 1934 O O . ASN A 1 263 ? 4.58746 -12.76518 21.92503 1.000 10.40186 252 ASN A O 1
ATOM 1939 N N . SER A 1 264 ? 2.80475 -12.66040 23.31950 1.000 9.96248 253 SER A N 1
ATOM 1940 C CA . SER A 1 264 ? 3.59419 -12.60899 24.54157 1.000 9.19445 253 SER A CA 1
ATOM 1941 C C . SER A 1 264 ? 3.46990 -13.87862 25.36461 1.000 8.18544 253 SER A C 1
ATOM 1942 O O . SER A 1 264 ? 4.18844 -14.02884 26.36073 1.000 9.31485 253 SER A O 1
ATOM 1945 N N A SER A 1 265 ? 2.57730 -14.78317 24.98154 0.840 9.90766 254 SER A N 1
ATOM 1946 N N B SER A 1 265 ? 2.59035 -14.79960 24.97226 0.160 10.12835 254 SER A N 1
ATOM 1947 C CA A SER A 1 265 ? 2.27243 -15.95912 25.77598 0.840 10.94692 254 SER A CA 1
ATOM 1948 C CA B SER A 1 265 ? 2.29565 -15.96987 25.78622 0.160 10.71887 254 SER A CA 1
ATOM 1949 C C A SER A 1 265 ? 3.29257 -17.08197 25.60786 0.840 11.31545 254 SER A C 1
ATOM 1950 C C B SER A 1 265 ? 3.30259 -17.09819 25.60305 0.160 11.38660 254 SER A C 1
ATOM 1951 O O A SER A 1 265 ? 3.41838 -17.90881 26.52033 0.840 12.52208 254 SER A O 1
ATOM 1952 O O B SER A 1 265 ? 3.41322 -17.95427 26.48784 0.160 12.13957 254 SER A O 1
ATOM 1957 N N . SER A 1 266 ? 4.03208 -17.12534 24.48856 1.000 10.76672 255 SER A N 1
ATOM 1958 C CA . SER A 1 266 ? 5.04612 -18.15419 24.25310 1.000 11.34491 255 SER A CA 1
ATOM 1959 C C . SER A 1 266 ? 6.41178 -17.72394 24.76609 1.000 10.88544 255 SER A C 1
ATOM 1960 O O . SER A 1 266 ? 6.80488 -16.55555 24.64968 1.000 11.24753 255 SER A O 1
ATOM 1963 N N . ASP A 1 267 ? 7.15817 -18.69346 25.27788 1.000 11.13289 256 ASP A N 1
ATOM 1964 C CA . ASP A 1 267 ? 8.57284 -18.48611 25.54037 1.000 9.83437 256 ASP A CA 1
ATOM 1965 C C . ASP A 1 267 ? 9.29329 -18.13803 24.23846 1.000 10.65907 256 ASP A C 1
ATOM 1966 O O . ASP A 1 267 ? 9.01417 -18.70624 23.17880 1.000 10.57529 256 ASP A O 1
ATOM 1971 N N . ALA A 1 268 ? 10.25095 -17.21762 24.32340 1.000 9.85403 257 ALA A N 1
ATOM 1972 C CA . ALA A 1 268 ? 10.89409 -16.69891 23.10958 1.000 10.89249 257 ALA A CA 1
ATOM 1973 C C . ALA A 1 268 ? 11.82937 -17.69222 22.40963 1.000 9.25856 257 ALA A C 1
ATOM 1974 O O . ALA A 1 268 ? 12.34429 -17.37026 21.32305 1.000 10.02159 257 ALA A O 1
ATOM 1976 N N . ASP A 1 269 ? 12.06028 -18.87641 22.97266 1.000 9.64038 258 ASP A N 1
ATOM 1977 C CA . ASP A 1 269 ? 12.77909 -19.91222 22.24196 1.000 10.39431 258 ASP A CA 1
ATOM 1978 C C . ASP A 1 269 ? 11.85253 -20.80964 21.42564 1.000 11.16665 258 ASP A C 1
ATOM 1979 O O . ASP A 1 269 ? 12.34091 -21.70982 20.73508 1.000 12.14127 258 ASP A O 1
ATOM 1984 N N . THR A 1 270 ? 10.53709 -20.59162 21.48212 1.000 11.35223 259 THR A N 1
ATOM 1985 C CA . THR A 1 270 ? 9.59542 -21.43748 20.75748 1.000 11.52271 259 THR A CA 1
ATOM 1986 C C . THR A 1 270 ? 9.86597 -21.34230 19.25828 1.000 10.66607 259 THR A C 1
ATOM 1987 O O . THR A 1 270 ? 9.95559 -20.24306 18.69470 1.000 11.50788 259 THR A O 1
ATOM 1991 N N . TRP A 1 271 ? 9.99595 -22.50608 18.61322 1.000 11.05471 260 TRP A N 1
ATOM 1992 C CA . TRP A 1 271 ? 10.46051 -22.59861 17.24091 1.000 10.86551 260 TRP A CA 1
ATOM 1993 C C . TRP A 1 271 ? 9.61804 -23.63103 16.50901 1.000 10.95197 260 TRP A C 1
ATOM 1994 O O . TRP A 1 271 ? 9.36887 -24.70890 17.06122 1.000 12.26123 260 TRP A O 1
ATOM 2005 N N . PRO A 1 272 ? 9.19201 -23.36185 15.25503 1.000 11.70922 261 PRO A N 1
ATOM 2006 C CA . PRO A 1 272 ? 9.54459 -22.23468 14.37958 1.000 10.86297 261 PRO A CA 1
ATOM 2007 C C . PRO A 1 272 ? 8.77208 -20.94693 14.61340 1.000 10.74231 261 PRO A C 1
ATOM 2008 O O . PRO A 1 272 ? 8.93004 -20.02014 13.81119 1.000 11.39052 261 PRO A O 1
ATOM 2012 N N . GLU A 1 273 ? 7.97395 -20.84885 15.68630 1.000 10.60854 262 GLU A N 1
ATOM 2013 C CA . GLU A 1 273 ? 7.21240 -19.62773 15.95394 1.000 10.08225 262 GLU A CA 1
ATOM 2014 C C . GLU A 1 273 ? 8.07587 -18.36971 15.85772 1.000 10.45419 262 GLU A C 1
ATOM 2015 O O . GLU A 1 273 ? 7.64750 -17.35415 15.29241 1.000 10.60042 262 GLU A O 1
ATOM 2021 N N . ALA A 1 274 ? 9.29035 -18.41033 16.42363 1.000 10.11177 263 ALA A N 1
ATOM 2022 C CA . ALA A 1 274 ? 10.14042 -17.22205 16.48030 1.000 9.84944 263 ALA A CA 1
ATOM 2023 C C . ALA A 1 274 ? 10.45956 -16.65190 15.09968 1.000 10.08305 263 ALA A C 1
ATOM 2024 O O . ALA A 1 274 ? 10.76945 -15.46163 14.99261 1.000 9.81539 263 ALA A O 1
ATOM 2026 N N . LEU A 1 275 ? 10.37911 -17.46649 14.04418 1.000 9.70195 264 LEU A N 1
ATOM 2027 C CA . LEU A 1 275 ? 10.67099 -16.99106 12.69425 1.000 9.91831 264 LEU A CA 1
ATOM 2028 C C . LEU A 1 275 ? 9.72866 -15.86463 12.27316 1.000 10.16987 264 LEU A C 1
ATOM 2029 O O . LEU A 1 275 ? 10.10213 -15.04230 11.42237 1.000 10.41771 264 LEU A O 1
ATOM 2034 N N . ASP A 1 276 ? 8.53920 -15.77914 12.88890 1.000 9.66712 265 ASP A N 1
ATOM 2035 C CA . ASP A 1 276 ? 7.62861 -14.67101 12.61559 1.000 10.02958 265 ASP A CA 1
ATOM 2036 C C . ASP A 1 276 ? 8.27745 -13.31718 12.88891 1.000 8.80644 265 ASP A C 1
ATOM 2037 O O . ASP A 1 276 ? 7.90940 -12.31669 12.25704 1.000 10.08382 265 ASP A O 1
ATOM 2042 N N . VAL A 1 277 ? 9.23714 -13.25691 13.82389 1.000 8.70413 266 VAL A N 1
ATOM 2043 C CA . VAL A 1 277 ? 9.92616 -11.99598 14.09610 1.000 8.86855 266 VAL A CA 1
ATOM 2044 C C . VAL A 1 277 ? 10.67736 -11.52236 12.85811 1.000 8.34018 266 VAL A C 1
ATOM 2045 O O . VAL A 1 277 ? 10.60887 -10.34720 12.48243 1.000 8.80012 266 VAL A O 1
ATOM 2049 N N . ALA A 1 278 ? 11.40009 -12.43471 12.19894 1.000 8.42732 267 ALA A N 1
ATOM 2050 C CA . ALA A 1 278 ? 12.17717 -12.05325 11.02173 1.000 8.80996 267 ALA A CA 1
ATOM 2051 C C . ALA A 1 278 ? 11.26090 -11.63296 9.88395 1.000 8.62539 267 ALA A C 1
ATOM 2052 O O . ALA A 1 278 ? 11.53453 -10.64492 9.19361 1.000 9.05167 267 ALA A O 1
ATOM 2054 N N . GLU A 1 279 ? 10.14801 -12.35265 9.69777 1.000 9.24340 268 GLU A N 1
ATOM 2055 C CA . GLU A 1 279 ? 9.16531 -11.95243 8.69183 1.000 9.93144 268 GLU A CA 1
ATOM 2056 C C . GLU A 1 279 ? 8.60079 -10.56711 8.98897 1.000 9.08337 268 GLU A C 1
ATOM 2057 O O . GLU A 1 279 ? 8.38990 -9.75880 8.07060 1.000 8.88107 268 GLU A O 1
ATOM 2063 N N . ASN A 1 280 ? 8.34313 -10.27204 10.26860 1.000 8.65559 269 ASN A N 1
ATOM 2064 C CA . ASN A 1 280 ? 7.76865 -8.97888 10.62572 1.000 8.50485 269 ASN A CA 1
ATOM 2065 C C . ASN A 1 280 ? 8.75682 -7.83945 10.38415 1.000 8.93713 269 ASN A C 1
ATOM 2066 O O . ASN A 1 280 ? 8.36565 -6.78035 9.87684 1.000 9.09231 269 ASN A O 1
ATOM 2071 N N . ILE A 1 281 ? 10.03729 -8.03241 10.74794 1.000 7.95340 270 ILE A N 1
ATOM 2072 C CA . ILE A 1 281 ? 11.06971 -7.03603 10.44713 1.000 8.11567 270 ILE A CA 1
ATOM 2073 C C . ILE A 1 281 ? 11.16859 -6.82310 8.94155 1.000 8.13733 270 ILE A C 1
ATOM 2074 O O . ILE A 1 281 ? 11.14182 -5.68683 8.44330 1.000 8.25660 270 ILE A O 1
ATOM 2079 N N . HIS A 1 282 ? 11.23700 -7.92060 8.18898 1.000 7.82760 271 HIS A N 1
ATOM 2080 C CA . HIS A 1 282 ? 11.31145 -7.82356 6.73623 1.000 7.03273 271 HIS A CA 1
ATOM 2081 C C . HIS A 1 282 ? 10.15077 -7.01119 6.18822 1.000 7.81235 271 HIS A C 1
ATOM 2082 O O . HIS A 1 282 ? 10.33763 -6.12452 5.34225 1.000 8.86996 271 HIS A O 1
ATOM 2089 N N . ASN A 1 283 ? 8.93648 -7.30818 6.65718 1.000 8.88923 272 ASN A N 1
ATOM 2090 C CA . ASN A 1 283 ? 7.77562 -6.59478 6.14875 1.000 9.11009 272 ASN A CA 1
ATOM 2091 C C . ASN A 1 283 ? 7.83726 -5.11717 6.51832 1.000 8.21221 272 ASN A C 1
ATOM 2092 O O . ASN A 1 283 ? 7.52748 -4.25411 5.69304 1.000 10.17483 272 ASN A O 1
ATOM 2097 N N . GLY A 1 284 ? 8.23267 -4.79116 7.74988 1.000 8.28235 273 GLY A N 1
ATOM 2098 C CA . GLY A 1 284 ? 8.33507 -3.38474 8.09492 1.000 8.63457 273 GLY A CA 1
ATOM 2099 C C . GLY A 1 284 ? 9.34754 -2.66672 7.22223 1.000 9.56950 273 GLY A C 1
ATOM 2100 O O . GLY A 1 284 ? 9.11038 -1.54063 6.76981 1.000 10.32546 273 GLY A O 1
ATOM 2101 N N A MET A 1 285 ? 10.49531 -3.31240 6.97789 0.790 8.71160 274 MET A N 1
ATOM 2102 N N B MET A 1 285 ? 10.46920 -3.32312 6.93657 0.210 9.14367 274 MET A N 1
ATOM 2103 C CA A MET A 1 285 ? 11.56478 -2.72341 6.17041 0.790 9.35497 274 MET A CA 1
ATOM 2104 C CA B MET A 1 285 ? 11.53591 -2.66438 6.19755 0.210 9.35594 274 MET A CA 1
ATOM 2105 C C A MET A 1 285 ? 11.13200 -2.50584 4.72345 0.790 9.35650 274 MET A C 1
ATOM 2106 C C B MET A 1 285 ? 11.23148 -2.54874 4.70271 0.210 9.20268 274 MET A C 1
ATOM 2107 O O A MET A 1 285 ? 11.36623 -1.43551 4.14223 0.790 10.17496 274 MET A O 1
ATOM 2108 O O B MET A 1 285 ? 11.62596 -1.55624 4.07780 0.210 9.13867 274 MET A O 1
ATOM 2117 N N . THR A 1 286 ? 10.52754 -3.52085 4.10876 1.000 9.62086 275 THR A N 1
ATOM 2118 C CA . THR A 1 286 ? 10.31691 -3.51080 2.65704 1.000 9.49393 275 THR A CA 1
ATOM 2119 C C . THR A 1 286 ? 8.92896 -3.08696 2.22180 1.000 11.14672 275 THR A C 1
ATOM 2120 O O . THR A 1 286 ? 8.77190 -2.61987 1.08707 1.000 12.96288 275 THR A O 1
ATOM 2124 N N . VAL A 1 287 ? 7.91218 -3.30721 3.04590 1.000 10.39643 276 VAL A N 1
ATOM 2125 C CA . VAL A 1 287 ? 6.56101 -2.89524 2.70702 1.000 9.68604 276 VAL A CA 1
ATOM 2126 C C . VAL A 1 287 ? 6.20390 -1.56741 3.35826 1.000 10.11189 276 VAL A C 1
ATOM 2127 O O . VAL A 1 287 ? 5.50288 -0.75282 2.76089 1.000 10.95997 276 VAL A O 1
ATOM 2131 N N . GLY A 1 288 ? 6.68411 -1.34338 4.57847 1.000 10.00816 277 GLY A N 1
ATOM 2132 C CA . GLY A 1 288 ? 6.46356 -0.09358 5.27514 1.000 10.22107 277 GLY A CA 1
ATOM 2133 C C . GLY A 1 288 ? 7.55301 0.94233 5.13669 1.000 10.23084 277 GLY A C 1
ATOM 2134 O O . GLY A 1 288 ? 7.38038 2.06497 5.62389 1.000 10.90461 277 GLY A O 1
ATOM 2135 N N . ASN A 1 289 ? 8.69656 0.60051 4.53579 1.000 8.86011 278 ASN A N 1
ATOM 2136 C CA . ASN A 1 289 ? 9.82705 1.53070 4.46413 1.000 9.83762 278 ASN A CA 1
ATOM 2137 C C . ASN A 1 289 ? 10.21939 2.04051 5.84661 1.000 9.32979 278 ASN A C 1
ATOM 2138 O O . ASN A 1 289 ? 10.64439 3.18605 6.00706 1.000 10.16085 278 ASN A O 1
ATOM 2143 N N . MET A 1 290 ? 10.10722 1.19485 6.86424 1.000 8.29886 279 MET A N 1
ATOM 2144 C CA . MET A 1 290 ? 10.45571 1.66216 8.19759 1.000 9.59317 279 MET A CA 1
ATOM 2145 C C . MET A 1 290 ? 11.95783 1.86626 8.36045 1.000 8.76944 279 MET A C 1
ATOM 2146 O O . MET A 1 290 ? 12.77728 1.03404 7.95090 1.000 9.05357 279 MET A O 1
ATOM 2151 N N . SER A 1 291 ? 12.31643 2.97591 8.99616 1.000 7.80258 280 SER A N 1
ATOM 2152 C CA . SER A 1 291 ? 13.71077 3.26810 9.28877 1.000 8.90979 280 SER A CA 1
ATOM 2153 C C . SER A 1 291 ? 14.19457 2.63723 10.58868 1.000 9.42101 280 SER A C 1
ATOM 2154 O O . SER A 1 291 ? 15.40155 2.60554 10.83943 1.000 10.09433 280 SER A O 1
ATOM 2157 N N . ALA A 1 292 ? 13.29236 2.15099 11.43332 1.000 8.09190 281 ALA A N 1
ATOM 2158 C CA . ALA A 1 292 ? 13.69479 1.58651 12.70932 1.000 8.59456 281 ALA A CA 1
ATOM 2159 C C . ALA A 1 292 ? 12.67393 0.52721 13.08882 1.000 7.65474 281 ALA A C 1
ATOM 2160 O O . ALA A 1 292 ? 11.51343 0.58702 12.67251 1.000 8.57787 281 ALA A O 1
ATOM 2162 N N . TYR A 1 293 ? 13.12455 -0.46492 13.84406 1.000 8.22524 282 TYR A N 1
ATOM 2163 C CA . TYR A 1 293 ? 12.24296 -1.51063 14.35394 1.000 7.96395 282 TYR A CA 1
ATOM 2164 C C . TYR A 1 293 ? 12.61086 -1.74501 15.81066 1.000 7.48388 282 TYR A C 1
ATOM 2165 O O . TYR A 1 293 ? 13.74428 -2.13888 16.11378 1.000 8.32432 282 TYR A O 1
ATOM 2174 N N . VAL A 1 294 ? 11.65723 -1.47827 16.70923 1.000 7.94934 283 VAL A N 1
ATOM 2175 C CA . VAL A 1 294 ? 11.89864 -1.42661 18.15015 1.000 8.20943 283 VAL A CA 1
ATOM 2176 C C . VAL A 1 294 ? 10.93328 -2.37779 18.85287 1.000 8.20194 283 VAL A C 1
ATOM 2177 O O . VAL A 1 294 ? 9.70936 -2.18660 18.80460 1.000 8.69914 283 VAL A O 1
ATOM 2181 N N . TRP A 1 295 ? 11.48700 -3.39962 19.49761 1.000 8.17571 284 TRP A N 1
ATOM 2182 C CA . TRP A 1 295 ? 10.71853 -4.34011 20.29189 1.000 8.50252 284 TRP A CA 1
ATOM 2183 C C . TRP A 1 295 ? 10.20943 -3.65117 21.55668 1.000 7.58282 284 TRP A C 1
ATOM 2184 O O . TRP A 1 295 ? 10.66040 -2.56428 21.93419 1.000 8.13688 284 TRP A O 1
ATOM 2195 N N . TRP A 1 296 ? 9.26100 -4.31132 22.23358 1.000 8.40934 285 TRP A N 1
ATOM 2196 C CA . TRP A 1 296 ? 8.87777 -3.98843 23.61080 1.000 6.92492 285 TRP A CA 1
ATOM 2197 C C . TRP A 1 296 ? 10.01682 -4.39008 24.56563 1.000 7.53508 285 TRP A C 1
ATOM 2198 O O . TRP A 1 296 ? 11.18837 -4.28339 24.19182 1.000 8.41444 285 TRP A O 1
ATOM 2209 N N . TYR A 1 297 ? 9.72442 -4.87942 25.77803 1.000 7.77358 286 TYR A N 1
ATOM 2210 C CA . TYR A 1 297 ? 10.80214 -5.08151 26.75813 1.000 8.16451 286 TYR A CA 1
ATOM 2211 C C . TYR A 1 297 ? 11.96084 -5.90455 26.18357 1.000 6.91651 286 TYR A C 1
ATOM 2212 O O . TYR A 1 297 ? 11.75729 -7.01091 25.66964 1.000 8.59612 286 TYR A O 1
ATOM 2221 N N . ILE A 1 298 ? 13.19285 -5.39525 26.33579 1.000 7.81531 287 ILE A N 1
ATOM 2222 C CA . ILE A 1 298 ? 14.35177 -6.13617 25.83290 1.000 8.08020 287 ILE A CA 1
ATOM 2223 C C . ILE A 1 298 ? 14.47891 -7.47915 26.53493 1.000 8.33841 287 ILE A C 1
ATOM 2224 O O . ILE A 1 298 ? 14.70876 -8.51751 25.89730 1.000 9.21033 287 ILE A O 1
ATOM 2229 N N . ARG A 1 299 ? 14.37820 -7.46320 27.86748 1.000 8.15805 288 ARG A N 1
ATOM 2230 C CA . ARG A 1 299 ? 14.56975 -8.64133 28.71021 1.000 8.47202 288 ARG A CA 1
ATOM 2231 C C . ARG A 1 299 ? 13.21108 -9.09121 29.23009 1.000 9.04395 288 ARG A C 1
ATOM 2232 O O . ARG A 1 299 ? 12.57910 -8.38506 30.02277 1.000 8.74647 288 ARG A O 1
ATOM 2240 N N . ARG A 1 300 ? 12.76432 -10.26187 28.78539 1.000 8.63802 289 ARG A N 1
ATOM 2241 C CA . ARG A 1 300 ? 11.46769 -10.80392 29.18905 1.000 8.64293 289 ARG A CA 1
ATOM 2242 C C . ARG A 1 300 ? 11.37471 -12.21758 28.64191 1.000 8.39771 289 ARG A C 1
ATOM 2243 O O . ARG A 1 300 ? 12.07553 -12.57123 27.69001 1.000 10.15553 289 ARG A O 1
ATOM 2251 N N . SER A 1 301 ? 10.48675 -13.01254 29.24589 1.000 9.23597 290 SER A N 1
ATOM 2252 C CA . SER A 1 301 ? 10.25022 -14.38547 28.79085 1.000 9.11284 290 SER A CA 1
ATOM 2253 C C . SER A 1 301 ? 9.98895 -14.48555 27.29138 1.000 9.58369 290 SER A C 1
ATOM 2254 O O . SER A 1 301 ? 10.36600 -15.47907 26.66257 1.000 10.56182 290 SER A O 1
ATOM 2257 N N . TYR A 1 302 ? 9.30546 -13.49356 26.71423 1.000 9.44619 291 TYR A N 1
ATOM 2258 C CA . TYR A 1 302 ? 8.93090 -13.47547 25.30332 1.000 10.00106 291 TYR A CA 1
ATOM 2259 C C . TYR A 1 302 ? 9.75289 -12.48196 24.48417 1.000 9.33878 291 TYR A C 1
ATOM 2260 O O . TYR A 1 302 ? 9.38760 -12.17213 23.34288 1.000 10.29379 291 TYR A O 1
ATOM 2269 N N . GLY A 1 303 ? 10.86266 -11.99287 25.02940 1.000 8.41792 292 GLY A N 1
ATOM 2270 C CA . GLY A 1 303 ? 11.63475 -10.96611 24.37094 1.000 9.59268 292 GLY A CA 1
ATOM 2271 C C . GLY A 1 303 ? 12.91486 -11.47902 23.73430 1.000 9.82419 292 GLY A C 1
ATOM 2272 O O . GLY A 1 303 ? 13.21944 -12.67378 23.75170 1.000 9.80939 292 GLY A O 1
ATOM 2273 N N . PRO A 1 304 ? 13.69640 -10.55678 23.16905 1.000 8.77210 293 PRO A N 1
ATOM 2274 C CA . PRO A 1 304 ? 14.94851 -10.95749 22.50339 1.000 7.83415 293 PRO A CA 1
ATOM 2275 C C . PRO A 1 304 ? 16.03257 -11.41261 23.46407 1.000 8.73649 293 PRO A C 1
ATOM 2276 O O . PRO A 1 304 ? 16.93257 -12.16266 23.06107 1.000 9.66601 293 PRO A O 1
ATOM 2280 N N . MET A 1 305 ? 15.98519 -10.95334 24.71034 1.000 8.61899 294 MET A N 1
ATOM 2281 C CA . MET A 1 305 ? 16.85548 -11.42252 25.77952 1.000 8.14604 294 MET A CA 1
ATOM 2282 C C . MET A 1 305 ? 15.98992 -12.12617 26.81577 1.000 9.35270 294 MET A C 1
ATOM 2283 O O . MET A 1 305 ? 15.00714 -11.54749 27.30494 1.000 9.64649 294 MET A O 1
ATOM 2288 N N . LYS A 1 306 ? 16.38835 -13.33042 27.19950 1.000 9.54454 295 LYS A N 1
ATOM 2289 C CA . LYS A 1 306 ? 15.68028 -14.09420 28.21727 1.000 9.37080 295 LYS A CA 1
ATOM 2290 C C . LYS A 1 306 ? 16.00470 -13.56844 29.61199 1.000 10.22512 295 LYS A C 1
ATOM 2291 O O . LYS A 1 306 ? 16.97317 -12.83364 29.81860 1.000 10.96190 295 LYS A O 1
ATOM 2297 N N . GLU A 1 307 ? 15.17168 -13.95325 30.58633 1.000 10.82401 296 GLU A N 1
ATOM 2298 C CA . GLU A 1 307 ? 15.42105 -13.50040 31.95092 1.000 10.12622 296 GLU A CA 1
ATOM 2299 C C . GLU A 1 307 ? 16.76476 -13.99663 32.47319 1.000 11.91411 296 GLU A C 1
ATOM 2300 O O . GLU A 1 307 ? 17.34215 -13.36333 33.36033 1.000 14.18175 296 GLU A O 1
ATOM 2306 N N . ASN A 1 308 ? 17.28892 -15.10236 31.93713 1.000 11.29889 297 ASN A N 1
ATOM 2307 C CA . ASN A 1 308 ? 18.61610 -15.56500 32.32850 1.000 12.16324 297 ASN A CA 1
ATOM 2308 C C . ASN A 1 308 ? 19.74261 -14.80972 31.62049 1.000 11.85629 297 ASN A C 1
ATOM 2309 O O . ASN A 1 308 ? 20.91523 -15.16411 31.78297 1.000 12.77478 297 ASN A O 1
ATOM 2314 N N . GLY A 1 309 ? 19.41508 -13.76703 30.85524 1.000 11.44044 298 GLY A N 1
ATOM 2315 C CA . GLY A 1 309 ? 20.41297 -12.93725 30.20816 1.000 11.44467 298 GLY A CA 1
ATOM 2316 C C . GLY A 1 309 ? 20.91579 -13.43833 28.86709 1.000 11.67997 298 GLY A C 1
ATOM 2317 O O . GLY A 1 309 ? 21.67724 -12.72442 28.20835 1.000 12.14585 298 GLY A O 1
ATOM 2318 N N . ASN A 1 310 ? 20.53338 -14.63685 28.44099 1.000 11.35665 299 ASN A N 1
ATOM 2319 C CA . ASN A 1 310 ? 20.96317 -15.16146 27.15720 1.000 11.73599 299 ASN A CA 1
ATOM 2320 C C . ASN A 1 310 ? 20.00904 -14.70223 26.06232 1.000 10.74043 299 ASN A C 1
ATOM 2321 O O . ASN A 1 310 ? 18.85899 -14.34203 26.31769 1.000 11.88577 299 ASN A O 1
ATOM 2326 N N . ILE A 1 311 ? 20.51485 -14.68509 24.83165 1.000 10.94866 300 ILE A N 1
ATOM 2327 C CA . ILE A 1 311 ? 19.67383 -14.31505 23.70253 1.000 9.85506 300 ILE A CA 1
ATOM 2328 C C . ILE A 1 311 ? 18.71259 -15.44820 23.37284 1.000 9.48727 300 ILE A C 1
ATOM 2329 O O . ILE A 1 311 ? 19.09599 -16.62911 23.36348 1.000 10.84341 300 ILE A O 1
ATOM 2334 N N . SER A 1 312 ? 17.45409 -15.09205 23.10914 1.000 8.81839 301 SER A N 1
ATOM 2335 C CA . SER A 1 312 ? 16.43636 -16.06152 22.71870 1.000 8.02586 301 SER A CA 1
ATOM 2336 C C . SER A 1 312 ? 16.42252 -16.24950 21.20318 1.000 8.78777 301 SER A C 1
ATOM 2337 O O . SER A 1 312 ? 17.01913 -15.46986 20.45491 1.000 9.70231 301 SER A O 1
ATOM 2340 N N . LYS A 1 313 ? 15.67745 -17.26920 20.74153 1.000 9.63856 302 LYS A N 1
ATOM 2341 C CA . LYS A 1 313 ? 15.47011 -17.41251 19.29696 1.000 8.76496 302 LYS A CA 1
ATOM 2342 C C . LYS A 1 313 ? 14.88427 -16.14521 18.68073 1.000 8.21498 302 LYS A C 1
ATOM 2343 O O . LYS A 1 313 ? 15.33080 -15.71108 17.61099 1.000 9.50378 302 LYS A O 1
ATOM 2349 N N . ARG A 1 314 ? 13.89588 -15.52875 19.33872 1.000 8.36591 303 ARG A N 1
ATOM 2350 C CA . ARG A 1 314 ? 13.36877 -14.26523 18.83115 1.000 9.65584 303 ARG A CA 1
ATOM 2351 C C . ARG A 1 314 ? 14.46531 -13.20960 18.73983 1.000 8.31652 303 ARG A C 1
ATOM 2352 O O . ARG A 1 314 ? 14.47384 -12.39058 17.80952 1.000 9.38362 303 ARG A O 1
ATOM 2360 N N . GLY A 1 315 ? 15.39586 -13.21102 19.70106 1.000 8.27460 304 GLY A N 1
ATOM 2361 C CA . GLY A 1 315 ? 16.50402 -12.27304 19.65184 1.000 9.11760 304 GLY A CA 1
ATOM 2362 C C . GLY A 1 315 ? 17.48802 -12.53602 18.52723 1.000 9.11522 304 GLY A C 1
ATOM 2363 O O . GLY A 1 315 ? 18.00878 -11.59222 17.92406 1.000 9.22878 304 GLY A O 1
ATOM 2364 N N . TYR A 1 316 ? 17.76609 -13.81259 18.22912 1.000 8.66871 305 TYR A N 1
ATOM 2365 C CA . TYR A 1 316 ? 18.61623 -14.10908 17.07541 1.000 8.71213 305 TYR A CA 1
ATOM 2366 C C . TYR A 1 316 ? 17.95000 -13.68434 15.76785 1.000 9.25730 305 TYR A C 1
ATOM 2367 O O . TYR A 1 316 ? 18.63380 -13.26846 14.82324 1.000 9.75406 305 TYR A O 1
ATOM 2376 N N . MET A 1 317 ? 16.61992 -13.76584 15.69920 1.000 8.54562 306 MET A N 1
ATOM 2377 C CA . MET A 1 317 ? 15.88679 -13.25133 14.54766 1.000 9.17194 306 MET A CA 1
ATOM 2378 C C . MET A 1 317 ? 16.14913 -11.75607 14.39585 1.000 9.68243 306 MET A C 1
ATOM 2379 O O . MET A 1 317 ? 16.44858 -11.27504 13.29834 1.000 10.10463 306 MET A O 1
ATOM 2384 N N A MET A 1 318 ? 16.04698 -10.99688 15.49629 0.870 8.45915 307 MET A N 1
ATOM 2385 N N B MET A 1 318 ? 16.06597 -11.01380 15.50204 0.130 9.13428 307 MET A N 1
ATOM 2386 C CA A MET A 1 318 ? 16.38889 -9.57753 15.43462 0.870 8.05117 307 MET A CA 1
ATOM 2387 C CA B MET A 1 318 ? 16.38250 -9.58974 15.47759 0.130 8.84247 307 MET A CA 1
ATOM 2388 C C A MET A 1 318 ? 17.84589 -9.38663 15.04090 0.870 8.04294 307 MET A C 1
ATOM 2389 C C B MET A 1 318 ? 17.84109 -9.35241 15.10466 0.130 8.70347 307 MET A C 1
ATOM 2390 O O A MET A 1 318 ? 18.16622 -8.52059 14.21743 0.870 8.43133 307 MET A O 1
ATOM 2391 O O B MET A 1 318 ? 18.15336 -8.43950 14.33000 0.130 8.78828 307 MET A O 1
ATOM 2400 N N . ALA A 1 319 ? 18.74691 -10.16762 15.65031 1.000 8.96596 308 ALA A N 1
ATOM 2401 C CA . ALA A 1 319 ? 20.18259 -9.96452 15.44256 1.000 9.47773 308 ALA A CA 1
ATOM 2402 C C . ALA A 1 319 ? 20.60946 -10.14084 13.98816 1.000 9.18041 308 ALA A C 1
ATOM 2403 O O . ALA A 1 319 ? 21.56684 -9.49362 13.54647 1.000 8.56816 308 ALA A O 1
ATOM 2405 N N . GLN A 1 320 ? 19.93801 -11.02594 13.24057 1.000 8.92848 309 GLN A N 1
ATOM 2406 C CA . GLN A 1 320 ? 20.23657 -11.20576 11.82230 1.000 8.99601 309 GLN A CA 1
ATOM 2407 C C . GLN A 1 320 ? 20.12048 -9.88928 11.06066 1.000 8.83860 309 GLN A C 1
ATOM 2408 O O . GLN A 1 320 ? 20.76459 -9.72129 10.01758 1.000 10.17889 309 GLN A O 1
ATOM 2414 N N . TYR A 1 321 ? 19.31221 -8.95147 11.56600 1.000 8.43705 310 TYR A N 1
ATOM 2415 C CA . TYR A 1 321 ? 19.23274 -7.59129 11.04744 1.000 8.21409 310 TYR A CA 1
ATOM 2416 C C . TYR A 1 321 ? 20.12161 -6.64568 11.84735 1.000 8.69943 310 TYR A C 1
ATOM 2417 O O . TYR A 1 321 ? 20.98754 -5.96918 11.28200 1.000 9.58182 310 TYR A O 1
ATOM 2426 N N . SER A 1 322 ? 19.92960 -6.59294 13.16861 1.000 8.41218 311 SER A N 1
ATOM 2427 C CA . SER A 1 322 ? 20.53255 -5.52742 13.96979 1.000 9.21987 311 SER A CA 1
ATOM 2428 C C . SER A 1 322 ? 22.06315 -5.54698 13.97518 1.000 8.87602 311 SER A C 1
ATOM 2429 O O . SER A 1 322 ? 22.68232 -4.47706 14.01488 1.000 9.58580 311 SER A O 1
ATOM 2432 N N . LYS A 1 323 ? 22.69043 -6.72975 13.94608 1.000 8.76988 312 LYS A N 1
ATOM 2433 C CA . LYS A 1 323 ? 24.14872 -6.76546 14.00052 1.000 9.07426 312 LYS A CA 1
ATOM 2434 C C . LYS A 1 323 ? 24.78919 -6.32229 12.69392 1.000 8.33542 312 LYS A C 1
ATOM 2435 O O . LYS A 1 323 ? 25.96771 -5.95143 12.69387 1.000 10.83285 312 LYS A O 1
ATOM 2441 N N . PHE A 1 324 ? 24.03962 -6.35653 11.59016 1.000 9.32752 313 PHE A N 1
ATOM 2442 C CA . PHE A 1 324 ? 24.60090 -6.19837 10.25738 1.000 9.80047 313 PHE A CA 1
ATOM 2443 C C . PHE A 1 324 ? 24.00881 -5.03887 9.47509 1.000 11.52061 313 PHE A C 1
ATOM 2444 O O . PHE A 1 324 ? 24.61693 -4.61319 8.49216 1.000 13.03478 313 PHE A O 1
ATOM 2452 N N . VAL A 1 325 ? 22.87072 -4.50596 9.89226 1.000 10.43833 314 VAL A N 1
ATOM 2453 C CA . VAL A 1 325 ? 22.22456 -3.37983 9.23669 1.000 10.83184 314 VAL A CA 1
ATOM 2454 C C . VAL A 1 325 ? 22.26655 -2.25482 10.25692 1.000 10.96290 314 VAL A C 1
ATOM 2455 O O . VAL A 1 325 ? 21.48214 -2.22946 11.21130 1.000 12.13007 314 VAL A O 1
ATOM 2459 N N . ARG A 1 326 ? 23.22278 -1.35811 10.08889 1.000 11.82110 315 ARG A N 1
ATOM 2460 C CA . ARG A 1 326 ? 23.63853 -0.41479 11.11144 1.000 11.70139 315 ARG A CA 1
ATOM 2461 C C . ARG A 1 326 ? 23.13650 0.98554 10.78934 1.000 13.04380 315 ARG A C 1
ATOM 2462 O O . ARG A 1 326 ? 22.79421 1.29063 9.63845 1.000 12.09549 315 ARG A O 1
ATOM 2470 N N . PRO A 1 327 ? 23.05821 1.85954 11.79307 1.000 12.36960 316 PRO A N 1
ATOM 2471 C CA . PRO A 1 327 ? 22.54787 3.21406 11.55618 1.000 10.77402 316 PRO A CA 1
ATOM 2472 C C . PRO A 1 327 ? 23.30708 3.91954 10.44554 1.000 11.16318 316 PRO A C 1
ATOM 2473 O O . PRO A 1 327 ? 24.54432 3.90018 10.39680 1.000 12.69951 316 PRO A O 1
ATOM 2477 N N . GLY A 1 328 ? 22.54402 4.53902 9.54440 1.000 11.03475 317 GLY A N 1
ATOM 2478 C CA . GLY A 1 328 ? 23.08142 5.21610 8.39180 1.000 11.21581 317 GLY A CA 1
ATOM 2479 C C . GLY A 1 328 ? 23.12765 4.37515 7.13688 1.000 12.06529 317 GLY A C 1
ATOM 2480 O O . GLY A 1 328 ? 23.30266 4.93540 6.04768 1.000 13.38257 317 GLY A O 1
ATOM 2481 N N . ASP A 1 329 ? 22.97469 3.05419 7.24921 1.000 11.27606 318 ASP A N 1
ATOM 2482 C CA . ASP A 1 329 ? 22.88596 2.21297 6.06672 1.000 10.33868 318 ASP A CA 1
ATOM 2483 C C . ASP A 1 329 ? 21.60627 2.55267 5.29961 1.000 11.98349 318 ASP A C 1
ATOM 2484 O O . ASP A 1 329 ? 20.65677 3.11465 5.85240 1.000 13.93530 318 ASP A O 1
ATOM 2489 N N . VAL A 1 330 ? 21.58069 2.22033 4.01354 1.000 10.55468 319 VAL A N 1
ATOM 2490 C CA . VAL A 1 330 ? 20.47460 2.59765 3.13790 1.000 10.51796 319 VAL A CA 1
ATOM 2491 C C . VAL A 1 330 ? 19.87686 1.32881 2.54286 1.000 10.46763 319 VAL A C 1
ATOM 2492 O O . VAL A 1 330 ? 20.60314 0.49595 1.98554 1.000 11.13995 319 VAL A O 1
ATOM 2496 N N . ARG A 1 331 ? 18.55836 1.17273 2.66326 1.000 10.44603 320 ARG A N 1
ATOM 2497 C CA . ARG A 1 331 ? 17.91004 0.04100 2.01203 1.000 10.35346 320 ARG A CA 1
ATOM 2498 C C . ARG A 1 331 ? 17.92538 0.26153 0.50400 1.000 10.55275 320 ARG A C 1
ATOM 2499 O O . ARG A 1 331 ? 17.72533 1.38337 0.02674 1.000 10.56010 320 ARG A O 1
ATOM 2507 N N . ILE A 1 332 ? 18.21111 -0.80959 -0.24639 1.000 10.78396 321 ILE A N 1
ATOM 2508 C CA . ILE A 1 332 ? 18.33960 -0.75263 -1.69564 1.000 11.68099 321 ILE A CA 1
ATOM 2509 C C . ILE A 1 332 ? 17.44079 -1.80767 -2.33505 1.000 12.09830 321 ILE A C 1
ATOM 2510 O O . ILE A 1 332 ? 16.91993 -2.70567 -1.67475 1.000 12.03155 321 ILE A O 1
ATOM 2515 N N . ASP A 1 333 ? 17.27893 -1.70008 -3.64906 1.000 11.93903 322 ASP A N 1
ATOM 2516 C CA . ASP A 1 333 ? 16.37420 -2.59879 -4.34868 1.000 13.60301 322 ASP A CA 1
ATOM 2517 C C . ASP A 1 333 ? 16.93371 -4.02055 -4.38288 1.000 12.68542 322 ASP A C 1
ATOM 2518 O O . ASP A 1 333 ? 18.12376 -4.23986 -4.65167 1.000 13.77419 322 ASP A O 1
ATOM 2523 N N . ALA A 1 334 ? 16.06903 -4.98803 -4.08275 1.000 12.43851 323 ALA A N 1
ATOM 2524 C CA . ALA A 1 334 ? 16.39264 -6.39753 -4.22434 1.000 12.61242 323 ALA A CA 1
ATOM 2525 C C . ALA A 1 334 ? 15.08477 -7.15396 -4.38736 1.000 11.45243 323 ALA A C 1
ATOM 2526 O O . ALA A 1 334 ? 14.12818 -6.89274 -3.65774 1.000 11.84524 323 ALA A O 1
ATOM 2528 N N . THR A 1 335 ? 15.05279 -8.09425 -5.33017 1.000 11.08686 324 THR A N 1
ATOM 2529 C CA . THR A 1 335 ? 13.87114 -8.92060 -5.54430 1.000 10.97952 324 THR A CA 1
ATOM 2530 C C . THR A 1 335 ? 13.30329 -9.38653 -4.21281 1.000 9.95246 324 THR A C 1
ATOM 2531 O O . THR A 1 335 ? 13.95311 -10.15094 -3.49317 1.000 11.74453 324 THR A O 1
ATOM 2535 N N . GLU A 1 336 ? 12.10250 -8.91427 -3.87433 1.000 10.87925 325 GLU A N 1
ATOM 2536 C CA . GLU A 1 336 ? 11.62527 -8.99652 -2.49563 1.000 10.10066 325 GLU A CA 1
ATOM 2537 C C . GLU A 1 336 ? 11.09238 -10.37162 -2.10752 1.000 9.90262 325 GLU A C 1
ATOM 2538 O O . GLU A 1 336 ? 11.20278 -10.76496 -0.93431 1.000 11.34467 325 GLU A O 1
ATOM 2544 N N . GLN A 1 337 ? 10.51032 -11.10878 -3.04657 1.000 10.88533 326 GLN A N 1
ATOM 2545 C CA . GLN A 1 337 ? 9.90024 -12.40363 -2.75416 1.000 11.63835 326 GLN A CA 1
ATOM 2546 C C . GLN A 1 337 ? 10.18050 -13.30571 -3.94140 1.000 11.15073 326 GLN A C 1
ATOM 2547 O O . GLN A 1 337 ? 9.30009 -13.54607 -4.78548 1.000 12.72908 326 GLN A O 1
ATOM 2553 N N . PRO A 1 338 ? 11.42529 -13.81089 -4.05265 1.000 11.78504 327 PRO A N 1
ATOM 2554 C CA . PRO A 1 338 ? 11.81076 -14.56840 -5.25824 1.000 13.31637 327 PRO A CA 1
ATOM 2555 C C . PRO A 1 338 ? 11.03504 -15.86337 -5.42700 1.000 13.12668 327 PRO A C 1
ATOM 2556 O O . PRO A 1 338 ? 10.87737 -16.34546 -6.55309 1.000 14.86889 327 PRO A O 1
ATOM 2560 N N . THR A 1 339 ? 10.63951 -16.47774 -4.32026 1.000 12.78909 328 THR A N 1
ATOM 2561 C CA A THR A 1 339 ? 9.66922 -17.56040 -4.27766 0.610 12.23464 328 THR A CA 1
ATOM 2562 C CA B THR A 1 339 ? 9.63742 -17.53344 -4.30238 0.390 11.91186 328 THR A CA 1
ATOM 2563 C C . THR A 1 339 ? 8.71760 -17.23341 -3.13675 1.000 11.99729 328 THR A C 1
ATOM 2564 O O . THR A 1 339 ? 9.07835 -16.49920 -2.22057 1.000 11.57801 328 THR A O 1
ATOM 2571 N N . GLN A 1 340 ? 7.50638 -17.77978 -3.18426 1.000 12.19811 329 GLN A N 1
ATOM 2572 C CA . GLN A 1 340 ? 6.52162 -17.36012 -2.19197 1.000 12.85682 329 GLN A CA 1
ATOM 2573 C C . GLN A 1 340 ? 6.98361 -17.72404 -0.78159 1.000 13.13997 329 GLN A C 1
ATOM 2574 O O . GLN A 1 340 ? 7.45942 -18.83807 -0.52780 1.000 13.23167 329 GLN A O 1
ATOM 2580 N N . ASN A 1 341 ? 6.87762 -16.75758 0.13391 1.000 10.98156 330 ASN A N 1
ATOM 2581 C CA . ASN A 1 341 ? 7.26779 -16.92868 1.53383 1.000 10.87285 330 ASN A CA 1
ATOM 2582 C C . ASN A 1 341 ? 8.76489 -17.08613 1.73086 1.000 10.38620 330 ASN A C 1
ATOM 2583 O O . ASN A 1 341 ? 9.20641 -17.57930 2.77373 1.000 11.43218 330 ASN A O 1
ATOM 2588 N N . VAL A 1 342 ? 9.55561 -16.66860 0.75216 1.000 10.11151 331 VAL A N 1
ATOM 2589 C CA . VAL A 1 342 ? 10.97559 -16.39977 0.94466 1.000 10.30806 331 VAL A CA 1
ATOM 2590 C C . VAL A 1 342 ? 11.14137 -14.90126 0.75536 1.000 9.92652 331 VAL A C 1
ATOM 2591 O O . VAL A 1 342 ? 10.86263 -14.36669 -0.32902 1.000 11.51157 331 VAL A O 1
ATOM 2595 N N . PHE A 1 343 ? 11.52937 -14.21294 1.82389 1.000 9.19340 332 PHE A N 1
ATOM 2596 C CA . PHE A 1 343 ? 11.50786 -12.75989 1.88074 1.000 9.78266 332 PHE A CA 1
ATOM 2597 C C . PHE A 1 343 ? 12.93295 -12.23192 1.90441 1.000 8.87495 332 PHE A C 1
ATOM 2598 O O . PHE A 1 343 ? 13.73149 -12.62321 2.76745 1.000 10.41921 332 PHE A O 1
ATOM 2606 N N . VAL A 1 344 ? 13.25082 -11.33543 0.96915 1.000 10.16350 333 VAL A N 1
ATOM 2607 C CA . VAL A 1 344 ? 14.61698 -10.85044 0.80351 1.000 9.98768 333 VAL A CA 1
ATOM 2608 C C . VAL A 1 344 ? 14.64871 -9.32762 0.85941 1.000 9.63509 333 VAL A C 1
ATOM 2609 O O . VAL A 1 344 ? 13.83487 -8.65969 0.21235 1.000 9.98186 333 VAL A O 1
ATOM 2613 N N . SER A 1 345 ? 15.59833 -8.78348 1.62444 1.000 9.53387 334 SER A N 1
ATOM 2614 C CA . SER A 1 345 ? 15.86379 -7.34936 1.66211 1.000 9.51974 334 SER A CA 1
ATOM 2615 C C . SER A 1 345 ? 17.37011 -7.11121 1.58088 1.000 9.23942 334 SER A C 1
ATOM 2616 O O . SER A 1 345 ? 18.17821 -8.00951 1.85119 1.000 9.59765 334 SER A O 1
ATOM 2619 N N . ALA A 1 346 ? 17.75410 -5.89614 1.18119 1.000 9.13485 335 ALA A N 1
ATOM 2620 C CA . ALA A 1 346 ? 19.17327 -5.59698 1.00877 1.000 9.19109 335 ALA A CA 1
ATOM 2621 C C . ALA A 1 346 ? 19.45838 -4.15330 1.38416 1.000 9.02587 335 ALA A C 1
ATOM 2622 O O . ALA A 1 346 ? 18.58946 -3.28291 1.27627 1.000 10.55272 335 ALA A O 1
ATOM 2624 N N . TYR A 1 347 ? 20.68805 -3.92962 1.85688 1.000 9.92648 336 TYR A N 1
ATOM 2625 C CA . TYR A 1 347 ? 21.12362 -2.65359 2.40438 1.000 10.47532 336 TYR A CA 1
ATOM 2626 C C . TYR A 1 347 ? 22.56884 -2.42516 1.99999 1.000 11.33127 336 TYR A C 1
ATOM 2627 O O . TYR A 1 347 ? 23.34894 -3.37404 1.87571 1.000 12.77592 336 TYR A O 1
ATOM 2636 N N . LYS A 1 348 ? 22.92293 -1.16641 1.77477 1.000 11.52995 337 LYS A N 1
ATOM 2637 C CA . LYS A 1 348 ? 24.32564 -0.82549 1.56946 1.000 12.17055 337 LYS A CA 1
ATOM 2638 C C . LYS A 1 348 ? 24.82031 0.06510 2.70250 1.000 11.06879 337 LYS A C 1
ATOM 2639 O O . LYS A 1 348 ? 24.05764 0.85137 3.27199 1.000 11.44484 337 LYS A O 1
ATOM 2645 N N . ASN A 1 349 ? 26.09959 -0.07749 3.04186 1.000 12.21332 338 ASN A N 1
ATOM 2646 C CA . ASN A 1 349 ? 26.72743 0.78563 4.03337 1.000 12.01924 338 ASN A CA 1
ATOM 2647 C C . ASN A 1 349 ? 27.73816 1.72016 3.37319 1.000 12.54886 338 ASN A C 1
ATOM 2648 O O . ASN A 1 349 ? 27.98653 1.65469 2.16503 1.000 13.84360 338 ASN A O 1
ATOM 2653 N N . ASP A 1 350 ? 28.28925 2.63313 4.17275 1.000 12.80493 339 ASP A N 1
ATOM 2654 C CA . ASP A 1 350 ? 29.18590 3.63088 3.60692 1.000 12.74274 339 ASP A CA 1
ATOM 2655 C C . ASP A 1 350 ? 30.59682 3.10607 3.37561 1.000 13.51643 339 ASP A C 1
ATOM 2656 O O . ASP A 1 350 ? 31.44623 3.86220 2.89651 1.000 15.94912 339 ASP A O 1
ATOM 2661 N N . ALA A 1 351 ? 30.84071 1.82858 3.66038 1.000 13.62719 340 ALA A N 1
ATOM 2662 C CA . ALA A 1 351 ? 32.02924 1.12465 3.20553 1.000 15.49768 340 ALA A CA 1
ATOM 2663 C C . ALA A 1 351 ? 31.76795 0.32729 1.93464 1.000 15.30969 340 ALA A C 1
ATOM 2664 O O . ALA A 1 351 ? 32.60929 -0.48939 1.53793 1.000 17.22335 340 ALA A O 1
ATOM 2666 N N . ASP A 1 352 ? 30.62282 0.55680 1.28845 1.000 15.46513 341 ASP A N 1
ATOM 2667 C CA . ASP A 1 352 ? 30.26195 -0.10598 0.03070 1.000 16.31249 341 ASP A CA 1
ATOM 2668 C C . ASP A 1 352 ? 30.10412 -1.61499 0.17156 1.000 15.98960 341 ASP A C 1
ATOM 2669 O O . ASP A 1 352 ? 30.27879 -2.35674 -0.79673 1.000 21.68017 341 ASP A O 1
ATOM 2674 N N . GLN A 1 353 ? 29.77637 -2.08984 1.36616 1.000 13.69058 342 GLN A N 1
ATOM 2675 C CA . GLN A 1 353 ? 29.35196 -3.47143 1.51065 1.000 14.25467 342 GLN A CA 1
ATOM 2676 C C . GLN A 1 353 ? 27.84660 -3.52360 1.31026 1.000 13.62223 342 GLN A C 1
ATOM 2677 O O . GLN A 1 353 ? 27.13115 -2.56600 1.61479 1.000 16.01328 342 GLN A O 1
ATOM 2683 N N . VAL A 1 354 ? 27.36770 -4.64887 0.79285 1.000 12.93439 343 VAL A N 1
ATOM 2684 C CA . VAL A 1 354 ? 25.93889 -4.89746 0.63297 1.000 13.54585 343 VAL A CA 1
ATOM 2685 C C . VAL A 1 354 ? 25.56449 -6.05271 1.54143 1.000 13.72428 343 VAL A C 1
ATOM 2686 O O . VAL A 1 354 ? 26.23067 -7.09108 1.54003 1.000 15.03948 343 VAL A O 1
ATOM 2690 N N . THR A 1 355 ? 24.51980 -5.86395 2.33338 1.000 11.74587 344 THR A N 1
ATOM 2691 C CA . THR A 1 355 ? 24.04101 -6.88540 3.24747 1.000 10.70553 344 THR A CA 1
ATOM 2692 C C . THR A 1 355 ? 22.66252 -7.33970 2.79168 1.000 10.64953 344 THR A C 1
ATOM 2693 O O . THR A 1 355 ? 21.77464 -6.50985 2.57200 1.000 10.80073 344 THR A O 1
ATOM 2697 N N . ILE A 1 356 ? 22.50309 -8.65224 2.61429 1.000 9.22205 345 ILE A N 1
ATOM 2698 C CA . ILE A 1 356 ? 21.27595 -9.24522 2.09678 1.000 10.29257 345 ILE A CA 1
ATOM 2699 C C . ILE A 1 356 ? 20.72171 -10.17332 3.17190 1.000 9.85233 345 ILE A C 1
ATOM 2700 O O . ILE A 1 356 ? 21.43549 -11.06175 3.64730 1.000 10.17925 345 ILE A O 1
ATOM 2705 N N . VAL A 1 357 ? 19.45858 -9.98354 3.55293 1.000 8.78059 346 VAL A N 1
ATOM 2706 C CA . VAL A 1 357 ? 18.82755 -10.83269 4.55898 1.000 8.88121 346 VAL A CA 1
ATOM 2707 C C . VAL A 1 357 ? 17.70808 -11.60918 3.88543 1.000 8.89186 346 VAL A C 1
ATOM 2708 O O . VAL A 1 357 ? 16.76986 -11.01145 3.33953 1.000 10.28088 346 VAL A O 1
ATOM 2712 N N . ALA A 1 358 ? 17.81125 -12.93778 3.91339 1.000 8.86595 347 ALA A N 1
ATOM 2713 C CA . ALA A 1 358 ? 16.86547 -13.81851 3.23314 1.000 9.43244 347 ALA A CA 1
ATOM 2714 C C . ALA A 1 358 ? 16.17000 -14.69154 4.26960 1.000 10.74429 347 ALA A C 1
ATOM 2715 O O . ALA A 1 358 ? 16.82263 -15.49005 4.95244 1.000 10.43041 347 ALA A O 1
ATOM 2717 N N . VAL A 1 359 ? 14.84856 -14.55674 4.37286 1.000 10.01249 348 VAL A N 1
ATOM 2718 C CA . VAL A 1 359 ? 14.04708 -15.30390 5.33797 1.000 9.61415 348 VAL A CA 1
ATOM 2719 C C . VAL A 1 359 ? 13.31746 -16.39690 4.56926 1.000 9.36536 348 VAL A C 1
ATOM 2720 O O . VAL A 1 359 ? 12.37520 -16.11339 3.82459 1.000 10.18347 348 VAL A O 1
ATOM 2724 N N . ASN A 1 360 ? 13.72005 -17.65230 4.74882 1.000 9.84325 349 ASN A N 1
ATOM 2725 C CA . ASN A 1 360 ? 12.98553 -18.75593 4.13448 1.000 10.83949 349 ASN A CA 1
ATOM 2726 C C . ASN A 1 360 ? 11.94649 -19.22332 5.14222 1.000 11.08586 349 ASN A C 1
ATOM 2727 O O . ASN A 1 360 ? 12.26544 -19.94281 6.09398 1.000 10.21569 349 ASN A O 1
ATOM 2732 N N . LYS A 1 361 ? 10.70207 -18.79925 4.94216 1.000 10.59557 350 LYS A N 1
ATOM 2733 C CA . LYS A 1 361 ? 9.62794 -19.16463 5.84940 1.000 11.09062 350 LYS A CA 1
ATOM 2734 C C . LYS A 1 361 ? 8.88799 -20.40241 5.38119 1.000 13.00650 350 LYS A C 1
ATOM 2735 O O . LYS A 1 361 ? 7.87479 -20.77376 5.98885 1.000 17.00943 350 LYS A O 1
ATOM 2741 N N . THR A 1 362 ? 9.38451 -21.05875 4.33796 1.000 11.70379 351 THR A N 1
ATOM 2742 C CA . THR A 1 362 ? 8.79044 -22.30009 3.86019 1.000 12.84974 351 THR A CA 1
ATOM 2743 C C . THR A 1 362 ? 9.42009 -23.50648 4.55296 1.000 13.11503 351 THR A C 1
ATOM 2744 O O . THR A 1 362 ? 10.44962 -23.41466 5.23220 1.000 12.91020 351 THR A O 1
ATOM 2748 N N . THR A 1 363 ? 8.79907 -24.66394 4.33654 1.000 14.65539 352 THR A N 1
ATOM 2749 C CA . THR A 1 363 ? 9.31439 -25.92003 4.85541 1.000 14.89154 352 THR A CA 1
ATOM 2750 C C . THR A 1 363 ? 10.25289 -26.62242 3.88361 1.000 16.38740 352 THR A C 1
ATOM 2751 O O . THR A 1 363 ? 10.57527 -27.79410 4.10420 1.000 17.75958 352 THR A O 1
ATOM 2755 N N . SER A 1 364 ? 10.72389 -25.93444 2.83892 1.000 14.14752 353 SER A N 1
ATOM 2756 C CA . SER A 1 364 ? 11.53801 -26.55072 1.79632 1.000 15.43544 353 SER A CA 1
ATOM 2757 C C . SER A 1 364 ? 12.86354 -25.81638 1.63136 1.000 15.10634 353 SER A C 1
ATOM 2758 O O . SER A 1 364 ? 12.89192 -24.58715 1.52867 1.000 16.36677 353 SER A O 1
ATOM 2761 N N . GLU A 1 365 ? 13.95615 -26.57294 1.58192 1.000 15.10361 354 GLU A N 1
ATOM 2762 C CA . GLU A 1 365 ? 15.26435 -26.03188 1.23847 1.000 15.03997 354 GLU A CA 1
ATOM 2763 C C . GLU A 1 365 ? 15.43548 -26.01910 -0.27497 1.000 15.80625 354 GLU A C 1
ATOM 2764 O O . GLU A 1 365 ? 14.99169 -26.93967 -0.96398 1.000 17.12298 354 GLU A O 1
ATOM 2770 N N . TYR A 1 366 ? 16.06699 -24.96529 -0.79266 1.000 13.91351 355 TYR A N 1
ATOM 2771 C CA . TYR A 1 366 ? 16.37738 -24.87660 -2.21576 1.000 12.82031 355 TYR A CA 1
ATOM 2772 C C . TYR A 1 366 ? 17.57818 -23.95213 -2.39217 1.000 12.89199 355 TYR A C 1
ATOM 2773 O O . TYR A 1 366 ? 18.02753 -23.29004 -1.45117 1.000 13.34498 355 TYR A O 1
ATOM 2782 N N . ASN A 1 367 ? 18.10624 -23.92458 -3.61314 1.000 13.63228 356 ASN A N 1
ATOM 2783 C CA . ASN A 1 367 ? 19.23840 -23.07694 -3.96496 1.000 13.06696 356 ASN A CA 1
ATOM 2784 C C . ASN A 1 367 ? 18.77214 -21.74899 -4.55690 1.000 14.77312 356 ASN A C 1
ATOM 2785 O O . ASN A 1 367 ? 18.03051 -21.72609 -5.54185 1.000 14.89238 356 ASN A O 1
ATOM 2790 N N . GLN A 1 368 ? 19.22941 -20.64531 -3.97106 1.000 12.99067 357 GLN A N 1
ATOM 2791 C CA . GLN A 1 368 ? 18.83865 -19.30234 -4.38467 1.000 13.80163 357 GLN A CA 1
ATOM 2792 C C . GLN A 1 368 ? 20.04986 -18.57284 -4.94893 1.000 12.91532 357 GLN A C 1
ATOM 2793 O O . GLN A 1 368 ? 21.08801 -18.47859 -4.28079 1.000 12.94116 357 GLN A O 1
ATOM 2799 N N A SER A 1 369 ? 19.91011 -18.04043 -6.16012 0.480 13.86327 358 SER A N 1
ATOM 2800 N N B SER A 1 369 ? 19.90912 -18.04184 -6.16134 0.520 13.99994 358 SER A N 1
ATOM 2801 C CA A SER A 1 369 ? 20.96318 -17.23892 -6.76647 0.480 14.86252 358 SER A CA 1
ATOM 2802 C CA B SER A 1 369 ? 20.95481 -17.23633 -6.77666 0.520 15.12259 358 SER A CA 1
ATOM 2803 C C A SER A 1 369 ? 20.73645 -15.75543 -6.49449 0.480 14.21719 358 SER A C 1
ATOM 2804 C C B SER A 1 369 ? 20.73324 -15.75221 -6.50047 0.520 14.33940 358 SER A C 1
ATOM 2805 O O A SER A 1 369 ? 19.60291 -15.29462 -6.32855 0.480 13.94113 358 SER A O 1
ATOM 2806 O O B SER A 1 369 ? 19.60081 -15.28735 -6.33752 0.520 14.06656 358 SER A O 1
ATOM 2811 N N . PHE A 1 370 ? 21.83793 -15.01038 -6.45347 1.000 12.73683 359 PHE A N 1
ATOM 2812 C CA . PHE A 1 370 ? 21.82797 -13.57783 -6.20327 1.000 12.99514 359 PHE A CA 1
ATOM 2813 C C . PHE A 1 370 ? 22.73727 -12.91150 -7.22327 1.000 14.00140 359 PHE A C 1
ATOM 2814 O O . PHE A 1 370 ? 23.74926 -13.48539 -7.63020 1.000 15.36449 359 PHE A O 1
ATOM 2822 N N . SER A 1 371 ? 22.39080 -11.68794 -7.62428 1.000 14.21040 360 SER A N 1
ATOM 2823 C CA . SER A 1 371 ? 23.14156 -11.00636 -8.67115 1.000 14.18895 360 SER A CA 1
ATOM 2824 C C . SER A 1 371 ? 23.12466 -9.50292 -8.42776 1.000 13.40949 360 SER A C 1
ATOM 2825 O O . SER A 1 371 ? 22.08859 -8.94152 -8.06818 1.000 14.68129 360 SER A O 1
ATOM 2828 N N . MET A 1 372 ? 24.26419 -8.84686 -8.64597 1.000 14.81630 361 MET A N 1
ATOM 2829 C CA . MET A 1 372 ? 24.32723 -7.38419 -8.57809 1.000 15.63310 361 MET A CA 1
ATOM 2830 C C . MET A 1 372 ? 23.89431 -6.80688 -9.91675 1.000 16.38729 361 MET A C 1
ATOM 2831 O O . MET A 1 372 ? 24.69041 -6.71280 -10.85569 1.000 17.71881 361 MET A O 1
ATOM 2836 N N . GLY A 1 373 ? 22.62215 -6.42061 -10.00469 1.000 17.64851 362 GLY A N 1
ATOM 2837 C CA . GLY A 1 373 ? 22.13206 -5.77638 -11.20821 1.000 16.51965 362 GLY A CA 1
ATOM 2838 C C . GLY A 1 373 ? 22.83419 -4.46683 -11.49427 1.000 17.17911 362 GLY A C 1
ATOM 2839 O O . GLY A 1 373 ? 22.92179 -4.04673 -12.64899 1.000 18.64820 362 GLY A O 1
ATOM 2840 N N . SER A 1 374 ? 23.35923 -3.81550 -10.45725 1.000 17.06427 363 SER A N 1
ATOM 2841 C CA . SER A 1 374 ? 24.13376 -2.58984 -10.61846 1.000 17.77961 363 SER A CA 1
ATOM 2842 C C . SER A 1 374 ? 25.54934 -2.83316 -11.14237 1.000 17.20990 363 SER A C 1
ATOM 2843 O O . SER A 1 374 ? 26.28678 -1.86561 -11.36528 1.000 19.15487 363 SER A O 1
ATOM 2846 N N . GLY A 1 375 ? 25.95795 -4.09083 -11.30670 1.000 17.18422 364 GLY A N 1
ATOM 2847 C CA . GLY A 1 375 ? 27.15328 -4.42200 -12.05771 1.000 19.07220 364 GLY A CA 1
ATOM 2848 C C . GLY A 1 375 ? 28.43819 -4.57256 -11.26831 1.000 19.00745 364 GLY A C 1
ATOM 2849 O O . GLY A 1 375 ? 29.48151 -4.85473 -11.87208 1.000 21.55846 364 GLY A O 1
ATOM 2850 N N . GLU A 1 376 ? 28.41512 -4.37762 -9.95352 1.000 18.70609 365 GLU A N 1
ATOM 2851 C CA . GLU A 1 376 ? 29.63772 -4.48263 -9.16896 1.000 18.57010 365 GLU A CA 1
ATOM 2852 C C . GLU A 1 376 ? 30.12001 -5.92593 -9.08520 1.000 20.79909 365 GLU A C 1
ATOM 2853 O O . GLU A 1 376 ? 29.32928 -6.85610 -8.92642 1.000 21.91007 365 GLU A O 1
ATOM 2859 N N A SER A 1 377 ? 31.43242 -6.11259 -9.20036 0.610 21.44370 366 SER A N 1
ATOM 2860 N N B SER A 1 377 ? 31.43229 -6.11053 -9.19817 0.390 21.52019 366 SER A N 1
ATOM 2861 C CA A SER A 1 377 ? 32.01563 -7.43070 -9.00693 0.610 20.30562 366 SER A CA 1
ATOM 2862 C CA B SER A 1 377 ? 32.01939 -7.42479 -8.99386 0.390 20.28369 366 SER A CA 1
ATOM 2863 C C A SER A 1 377 ? 32.15102 -7.71032 -7.51647 0.610 21.04921 366 SER A C 1
ATOM 2864 C C B SER A 1 377 ? 32.11086 -7.70624 -7.50149 0.390 21.12648 366 SER A C 1
ATOM 2865 O O A SER A 1 377 ? 32.43441 -6.80611 -6.72585 0.610 23.10699 366 SER A O 1
ATOM 2866 O O B SER A 1 377 ? 32.33006 -6.79616 -6.69729 0.390 22.75050 366 SER A O 1
ATOM 2871 N N . ILE A 1 378 ? 31.92317 -8.96823 -7.13291 1.000 19.95060 367 ILE A N 1
ATOM 2872 C CA . ILE A 1 378 ? 31.97847 -9.39290 -5.73929 1.000 21.13560 367 ILE A CA 1
ATOM 2873 C C . ILE A 1 378 ? 33.40252 -9.80072 -5.39720 1.000 20.35510 367 ILE A C 1
ATOM 2874 O O . ILE A 1 378 ? 34.09786 -10.41037 -6.21928 1.000 21.14443 367 ILE A O 1
ATOM 2879 N N . SER A 1 379 ? 33.85673 -9.44140 -4.19261 1.000 20.31088 368 SER A N 1
ATOM 2880 C CA . SER A 1 379 ? 35.17632 -9.84631 -3.72216 1.000 21.04166 368 SER A CA 1
ATOM 2881 C C . SER A 1 379 ? 35.14334 -10.72188 -2.47704 1.000 21.47431 368 SER A C 1
ATOM 2882 O O . SER A 1 379 ? 36.19682 -11.20679 -2.04726 1.000 21.81716 368 SER A O 1
ATOM 2885 N N . GLY A 1 380 ? 33.97447 -10.94074 -1.88678 1.000 16.66222 369 GLY A N 1
ATOM 2886 C CA . GLY A 1 380 ? 33.85115 -11.81025 -0.73800 1.000 15.79217 369 GLY A CA 1
ATOM 2887 C C . GLY A 1 380 ? 32.40844 -11.85724 -0.28740 1.000 15.49514 369 GLY A C 1
ATOM 2888 O O . GLY A 1 380 ? 31.68148 -10.86167 -0.41321 1.000 15.28173 369 GLY A O 1
ATOM 2889 N N . VAL A 1 381 ? 31.96821 -13.01486 0.20545 1.000 14.04703 370 VAL A N 1
ATOM 2890 C CA . VAL A 1 381 ? 30.63314 -13.16391 0.77915 1.000 13.58392 370 VAL A CA 1
ATOM 2891 C C . VAL A 1 381 ? 30.75387 -13.99383 2.04678 1.000 14.44489 370 VAL A C 1
ATOM 2892 O O . VAL A 1 381 ? 31.28067 -15.10992 2.01249 1.000 14.16293 370 VAL A O 1
ATOM 2896 N N . THR A 1 382 ? 30.24566 -13.46300 3.15605 1.000 13.10329 371 THR A N 1
ATOM 2897 C CA . THR A 1 382 ? 30.16698 -14.18556 4.41950 1.000 13.92206 371 THR A CA 1
ATOM 2898 C C . THR A 1 382 ? 28.71014 -14.31728 4.82827 1.000 13.19798 371 THR A C 1
ATOM 2899 O O . THR A 1 382 ? 27.95086 -13.34705 4.75910 1.000 14.02866 371 THR A O 1
ATOM 2903 N N . ARG A 1 383 ? 28.32424 -15.50642 5.28110 1.000 11.57636 372 ARG A N 1
ATOM 2904 C CA . ARG A 1 383 ? 26.95923 -15.74976 5.73413 1.000 12.29413 372 ARG A CA 1
ATOM 2905 C C . ARG A 1 383 ? 26.91412 -15.95660 7.24247 1.000 12.21720 372 ARG A C 1
ATOM 2906 O O . ARG A 1 383 ? 27.77507 -16.63840 7.80777 1.000 12.12028 372 ARG A O 1
ATOM 2914 N N . TYR A 1 384 ? 25.90099 -15.36851 7.87968 1.000 10.12369 373 TYR A N 1
ATOM 2915 C CA . TYR A 1 384 ? 25.49574 -15.69606 9.24106 1.000 11.38149 373 TYR A CA 1
ATOM 2916 C C . TYR A 1 384 ? 24.05866 -16.19696 9.17286 1.000 9.89440 373 TYR A C 1
ATOM 2917 O O . TYR A 1 384 ? 23.20196 -15.54282 8.56308 1.000 10.69970 373 TYR A O 1
ATOM 2926 N N . ARG A 1 385 ? 23.79278 -17.35890 9.76977 1.000 11.30338 374 ARG A N 1
ATOM 2927 C CA . ARG A 1 385 ? 22.48910 -17.99958 9.62776 1.000 10.90879 374 ARG A CA 1
ATOM 2928 C C . ARG A 1 385 ? 21.92563 -18.46148 10.96364 1.000 10.56191 374 ARG A C 1
ATOM 2929 O O . ARG A 1 385 ? 22.64513 -19.02341 11.79929 1.000 11.41044 374 ARG A O 1
ATOM 2937 N N . SER A 1 386 ? 20.62034 -18.25354 11.14135 1.000 9.20922 375 SER A N 1
ATOM 2938 C CA . SER A 1 386 ? 19.89878 -18.73200 12.31008 1.000 9.67105 375 SER A CA 1
ATOM 2939 C C . SER A 1 386 ? 18.72286 -19.58539 11.85784 1.000 9.87839 375 SER A C 1
ATOM 2940 O O . SER A 1 386 ? 18.08287 -19.29227 10.83648 1.000 11.43968 375 SER A O 1
ATOM 2943 N N . SER A 1 387 ? 18.43855 -20.63189 12.62856 1.000 11.53794 376 SER A N 1
ATOM 2944 C CA . SER A 1 387 ? 17.40275 -21.60414 12.29326 1.000 12.08380 376 SER A CA 1
ATOM 2945 C C . SER A 1 387 ? 17.01814 -22.33226 13.57869 1.000 12.48991 376 SER A C 1
ATOM 2946 O O . SER A 1 387 ? 17.41172 -21.92705 14.67635 1.000 12.76331 376 SER A O 1
ATOM 2949 N N . GLY A 1 388 ? 16.28657 -23.44258 13.45115 1.000 13.83033 377 GLY A N 1
ATOM 2950 C CA . GLY A 1 388 ? 15.96606 -24.22260 14.63586 1.000 13.22339 377 GLY A CA 1
ATOM 2951 C C . GLY A 1 388 ? 17.19445 -24.72688 15.36861 1.000 14.89010 377 GLY A C 1
ATOM 2952 O O . GLY A 1 388 ? 17.16311 -24.91310 16.58765 1.000 17.17166 377 GLY A O 1
ATOM 2953 N N . SER A 1 389 ? 18.29570 -24.93503 14.64636 1.000 14.28605 378 SER A N 1
ATOM 2954 C CA . SER A 1 389 ? 19.48738 -25.55947 15.20088 1.000 16.49834 378 SER A CA 1
ATOM 2955 C C . SER A 1 389 ? 20.73153 -24.67677 15.16215 1.000 16.18845 378 SER A C 1
ATOM 2956 O O . SER A 1 389 ? 21.80627 -25.12666 15.59369 1.000 18.23141 378 SER A O 1
ATOM 2959 N N . GLU A 1 390 ? 20.62904 -23.44536 14.65689 1.000 13.12043 379 GLU A N 1
ATOM 2960 C CA . GLU A 1 390 ? 21.77277 -22.56060 14.49717 1.000 13.03822 379 GLU A CA 1
ATOM 2961 C C . GLU A 1 390 ? 21.42163 -21.18405 15.02841 1.000 11.06318 379 GLU A C 1
ATOM 2962 O O . GLU A 1 390 ? 20.30001 -20.70733 14.83343 1.000 13.45069 379 GLU A O 1
ATOM 2968 N N . ASN A 1 391 ? 22.40096 -20.53618 15.66341 1.000 10.64529 380 ASN A N 1
ATOM 2969 C CA . ASN A 1 391 ? 22.30518 -19.14104 16.07613 1.000 11.68108 380 ASN A CA 1
ATOM 2970 C C . ASN A 1 391 ? 23.50459 -18.40958 15.50204 1.000 12.42027 380 ASN A C 1
ATOM 2971 O O . ASN A 1 391 ? 24.62859 -18.60570 15.97478 1.000 13.03838 380 ASN A O 1
ATOM 2976 N N . LEU A 1 392 ? 23.26808 -17.57692 14.48338 1.000 11.18785 381 LEU A N 1
ATOM 2977 C CA . LEU A 1 392 ? 24.32904 -16.76584 13.87334 1.000 12.30551 381 LEU A CA 1
ATOM 2978 C C . LEU A 1 392 ? 25.52678 -17.60988 13.42206 1.000 14.35309 381 LEU A C 1
ATOM 2979 O O . LEU A 1 392 ? 26.68323 -17.20653 13.55705 1.000 15.28846 381 LEU A O 1
ATOM 2984 N N . ALA A 1 393 ? 25.25171 -18.80181 12.89761 1.000 11.87228 382 ALA A N 1
ATOM 2985 C CA . ALA A 1 393 ? 26.31196 -19.67014 12.39446 1.000 12.27528 382 ALA A CA 1
ATOM 2986 C C . ALA A 1 393 ? 26.99251 -19.03919 11.18265 1.000 13.39465 382 ALA A C 1
ATOM 2987 O O . ALA A 1 393 ? 26.32774 -18.63684 10.22143 1.000 12.86164 382 ALA A O 1
ATOM 2989 N N . LYS A 1 394 ? 28.31842 -18.98125 11.21893 1.000 14.09219 383 LYS A N 1
ATOM 2990 C CA . LYS A 1 394 ? 29.10990 -18.23891 10.24618 1.000 14.37834 383 LYS A CA 1
ATOM 2991 C C . LYS A 1 394 ? 29.76665 -19.17581 9.23563 1.000 15.17262 383 LYS A C 1
ATOM 2992 O O . LYS A 1 394 ? 30.30194 -20.22645 9.60621 1.000 15.60700 383 LYS A O 1
ATOM 2998 N N . SER A 1 395 ? 29.75131 -18.77661 7.96018 1.000 13.79884 384 SER A N 1
ATOM 2999 C CA . SER A 1 395 ? 30.45386 -19.52484 6.91997 1.000 13.10337 384 SER A CA 1
ATOM 3000 C C . SER A 1 395 ? 30.80506 -18.60365 5.75690 1.000 13.92840 384 SER A C 1
ATOM 3001 O O . SER A 1 395 ? 30.21839 -17.53385 5.58338 1.000 14.54406 384 SER A O 1
ATOM 3004 N N A GLU A 1 396 ? 31.77492 -19.04080 4.95459 0.530 15.67753 385 GLU A N 1
ATOM 3005 N N B GLU A 1 396 ? 31.76701 -19.03695 4.94622 0.470 15.65073 385 GLU A N 1
ATOM 3006 C CA A GLU A 1 396 ? 32.16756 -18.31751 3.75129 0.530 17.15911 385 GLU A CA 1
ATOM 3007 C CA B GLU A 1 396 ? 32.16252 -18.29053 3.75823 0.470 16.98736 385 GLU A CA 1
ATOM 3008 C C A GLU A 1 396 ? 31.40357 -18.85348 2.54424 0.530 17.60325 385 GLU A C 1
ATOM 3009 C C B GLU A 1 396 ? 31.46006 -18.84858 2.52257 0.470 17.49673 385 GLU A C 1
ATOM 3010 O O A GLU A 1 396 ? 31.19477 -20.06362 2.41270 0.530 18.72401 385 GLU A O 1
ATOM 3011 O O B GLU A 1 396 ? 31.34620 -20.06726 2.35488 0.470 18.56957 385 GLU A O 1
ATOM 3022 N N . ILE A 1 397 ? 31.00180 -17.95057 1.65250 1.000 15.84716 386 ILE A N 1
ATOM 3023 C CA . ILE A 1 397 ? 30.20387 -18.30130 0.47919 1.000 15.55420 386 ILE A CA 1
ATOM 3024 C C . ILE A 1 397 ? 31.00102 -18.01013 -0.78918 1.000 15.43181 386 ILE A C 1
ATOM 3025 O O . ILE A 1 397 ? 31.56828 -16.92162 -0.93790 1.000 16.46640 386 ILE A O 1
ATOM 3030 N N A SER A 1 398 ? 31.04519 -18.98406 -1.69275 0.620 15.92147 387 SER A N 1
ATOM 3031 N N B SER A 1 398 ? 31.01942 -18.97080 -1.71384 0.380 16.18588 387 SER A N 1
ATOM 3032 C CA A SER A 1 398 ? 31.69105 -18.79545 -2.97910 0.620 17.50393 387 SER A CA 1
ATOM 3033 C CA B SER A 1 398 ? 31.71599 -18.80369 -2.98334 0.380 17.89642 387 SER A CA 1
ATOM 3034 C C A SER A 1 398 ? 30.89581 -17.81137 -3.83530 0.620 17.19713 387 SER A C 1
ATOM 3035 C C B SER A 1 398 ? 30.88756 -17.95655 -3.94724 0.380 17.98604 387 SER A C 1
ATOM 3036 O O A SER A 1 398 ? 29.69570 -17.59793 -3.63689 0.620 18.76930 387 SER A O 1
ATOM 3037 O O B SER A 1 398 ? 29.65309 -17.98665 -3.93341 0.380 20.88184 387 SER A O 1
ATOM 3042 N N . PHE A 1 399 ? 31.58671 -17.20296 -4.79815 1.000 17.34483 388 PHE A N 1
ATOM 3043 C CA . PHE A 1 399 ? 30.97442 -16.21176 -5.67189 1.000 19.74083 388 PHE A CA 1
ATOM 3044 C C . PHE A 1 399 ? 31.68834 -16.21073 -7.01738 1.000 22.26413 388 PHE A C 1
ATOM 3045 O O . PHE A 1 399 ? 32.80523 -16.71897 -7.14995 1.000 21.46497 388 PHE A O 1
ATOM 3053 N N . ASN A 1 400 ? 31.04817 -15.60349 -8.01900 1.000 23.16213 389 ASN A N 1
ATOM 3054 C CA . ASN A 1 400 ? 31.65718 -15.51937 -9.34706 1.000 25.40257 389 ASN A CA 1
ATOM 3055 C C . ASN A 1 400 ? 31.18347 -14.25580 -10.04958 1.000 24.17630 389 ASN A C 1
ATOM 3056 O O . ASN A 1 400 ? 29.98991 -14.11237 -10.32804 1.000 22.50546 389 ASN A O 1
ATOM 3061 N N . GLY A 1 401 ? 32.11392 -13.35228 -10.34695 1.000 23.47557 390 GLY A N 1
ATOM 3062 C CA . GLY A 1 401 ? 31.75302 -12.13917 -11.06653 1.000 22.83988 390 GLY A CA 1
ATOM 3063 C C . GLY A 1 401 ? 30.82999 -11.26909 -10.23972 1.000 22.61372 390 GLY A C 1
ATOM 3064 O O . GLY A 1 401 ? 31.17849 -10.81139 -9.14525 1.000 26.48843 390 GLY A O 1
ATOM 3065 N N . THR A 1 402 ? 29.63138 -11.03044 -10.76405 1.000 20.30025 391 THR A N 1
ATOM 3066 C CA . THR A 1 402 ? 28.64613 -10.18379 -10.10921 1.000 19.00157 391 THR A CA 1
ATOM 3067 C C . THR A 1 402 ? 27.62858 -10.96521 -9.27958 1.000 19.19733 391 THR A C 1
ATOM 3068 O O . THR A 1 402 ? 26.69569 -10.35734 -8.75238 1.000 18.47524 391 THR A O 1
ATOM 3072 N N . GLY A 1 403 ? 27.78409 -12.28906 -9.12800 1.000 18.11623 392 GLY A N 1
ATOM 3073 C CA . GLY A 1 403 ? 26.76335 -13.07940 -8.47056 1.000 17.68504 392 GLY A CA 1
ATOM 3074 C C . GLY A 1 403 ? 27.31749 -14.15488 -7.55498 1.000 17.57772 392 GLY A C 1
ATOM 3075 O O . GLY A 1 403 ? 28.52319 -14.43323 -7.52289 1.000 17.77665 392 GLY A O 1
ATOM 3076 N N . PHE A 1 404 ? 26.39738 -14.74123 -6.78619 1.000 13.85690 393 PHE A N 1
ATOM 3077 C CA . PHE A 1 404 ? 26.67182 -15.89930 -5.94575 1.000 13.83428 393 PHE A CA 1
ATOM 3078 C C . PHE A 1 404 ? 25.37397 -16.66952 -5.75171 1.000 13.90721 393 PHE A C 1
ATOM 3079 O O . PHE A 1 404 ? 24.28583 -16.17338 -6.04765 1.000 15.89256 393 PHE A O 1
ATOM 3087 N N . ALA A 1 405 ? 25.49481 -17.89611 -5.24569 1.000 15.62175 394 ALA A N 1
ATOM 3088 C CA . ALA A 1 405 ? 24.32462 -18.70984 -4.93998 1.000 15.83479 394 ALA A CA 1
ATOM 3089 C C . ALA A 1 405 ? 24.53711 -19.40006 -3.60216 1.000 15.86063 394 ALA A C 1
ATOM 3090 O O . ALA A 1 405 ? 25.67503 -19.62908 -3.17503 1.000 14.98808 394 ALA A O 1
ATOM 3092 N N . ALA A 1 406 ? 23.42586 -19.73857 -2.94301 1.000 14.38383 395 ALA A N 1
ATOM 3093 C CA . ALA A 1 406 ? 23.50297 -20.38541 -1.64107 1.000 13.71730 395 ALA A CA 1
ATOM 3094 C C . ALA A 1 406 ? 22.24207 -21.19780 -1.39112 1.000 14.01936 395 ALA A C 1
ATOM 3095 O O . ALA A 1 406 ? 21.15349 -20.84436 -1.85415 1.000 13.80977 395 ALA A O 1
ATOM 3097 N N . GLN A 1 407 ? 22.39809 -22.29521 -0.65501 1.000 13.09394 396 GLN A N 1
ATOM 3098 C CA . GLN A 1 407 ? 21.23316 -22.99088 -0.12430 1.000 13.48413 396 GLN A CA 1
ATOM 3099 C C . GLN A 1 407 ? 20.55956 -22.12245 0.92194 1.000 13.69124 396 GLN A C 1
ATOM 3100 O O . GLN A 1 407 ? 21.23140 -21.50889 1.75843 1.000 15.22759 396 GLN A O 1
ATOM 3106 N N . LEU A 1 408 ? 19.22425 -22.06947 0.87287 1.000 11.76178 397 LEU A N 1
ATOM 3107 C CA . LEU A 1 408 ? 18.44439 -21.47840 1.95608 1.000 12.47902 397 LEU A CA 1
ATOM 3108 C C . LEU A 1 408 ? 17.67006 -22.60236 2.63253 1.000 11.69193 397 LEU A C 1
ATOM 3109 O O . LEU A 1 408 ? 16.63286 -23.03931 2.11122 1.000 13.08835 397 LEU A O 1
ATOM 3114 N N . PRO A 1 409 ? 18.14436 -23.12558 3.76345 1.000 12.37114 398 PRO A N 1
ATOM 3115 C CA . PRO A 1 409 ? 17.39801 -24.17843 4.46681 1.000 13.02564 398 PRO A CA 1
ATOM 3116 C C . PRO A 1 409 ? 15.98139 -23.75598 4.83035 1.000 12.17773 398 PRO A C 1
ATOM 3117 O O . PRO A 1 409 ? 15.67029 -22.57120 4.97632 1.000 11.62297 398 PRO A O 1
ATOM 3121 N N . ALA A 1 410 ? 15.11585 -24.75752 4.96895 1.000 11.90780 399 ALA A N 1
ATOM 3122 C CA . ALA A 1 410 ? 13.75807 -24.52903 5.44266 1.000 11.86189 399 ALA A CA 1
ATOM 3123 C C . ALA A 1 410 ? 13.78118 -23.76934 6.76187 1.000 12.67159 399 ALA A C 1
ATOM 3124 O O . ALA A 1 410 ? 14.62777 -24.02133 7.62975 1.000 12.81291 399 ALA A O 1
ATOM 3126 N N . GLN A 1 411 ? 12.83685 -22.83987 6.92069 1.000 10.96667 400 GLN A N 1
ATOM 3127 C CA . GLN A 1 411 ? 12.65173 -22.13488 8.19261 1.000 9.77690 400 GLN A CA 1
ATOM 3128 C C . GLN A 1 411 ? 13.96331 -21.58525 8.74722 1.000 10.23381 400 GLN A C 1
ATOM 3129 O O . GLN A 1 411 ? 14.40778 -21.94143 9.83916 1.000 11.76588 400 GLN A O 1
ATOM 3135 N N . SER A 1 412 ? 14.58388 -20.69517 7.97277 1.000 9.93474 401 SER A N 1
ATOM 3136 C CA . SER A 1 412 ? 15.87798 -20.14568 8.35456 1.000 10.29742 401 SER A CA 1
ATOM 3137 C C . SER A 1 412 ? 15.98227 -18.68877 7.93230 1.000 10.28693 401 SER A C 1
ATOM 3138 O O . SER A 1 412 ? 15.25283 -18.21596 7.05605 1.000 10.85082 401 SER A O 1
ATOM 3141 N N . VAL A 1 413 ? 16.91725 -17.98287 8.56450 1.000 9.15014 402 VAL A N 1
ATOM 3142 C CA . VAL A 1 413 ? 17.24987 -16.60698 8.20313 1.000 8.53141 402 VAL A CA 1
ATOM 3143 C C . VAL A 1 413 ? 18.73918 -16.54286 7.91458 1.000 9.73243 402 VAL A C 1
ATOM 3144 O O . VAL A 1 413 ? 19.55815 -16.88134 8.78037 1.000 10.74750 402 VAL A O 1
ATOM 3148 N N . SER A 1 414 ? 19.08960 -16.09870 6.70892 1.000 10.83103 403 SER A N 1
ATOM 3149 C CA . SER A 1 414 ? 20.47447 -16.00421 6.25954 1.000 10.04578 403 SER A CA 1
ATOM 3150 C C . SER A 1 414 ? 20.81209 -14.55504 5.95679 1.000 9.60442 403 SER A C 1
ATOM 3151 O O . SER A 1 414 ? 20.13390 -13.91347 5.14654 1.000 10.67502 403 SER A O 1
ATOM 3154 N N . THR A 1 415 ? 21.86750 -14.04857 6.58867 1.000 9.55141 404 THR A N 1
ATOM 3155 C CA . THR A 1 415 ? 22.37300 -12.70864 6.31615 1.000 9.24007 404 THR A CA 1
ATOM 3156 C C . THR A 1 415 ? 23.70861 -12.84958 5.60175 1.000 9.96235 404 THR A C 1
ATOM 3157 O O . THR A 1 415 ? 24.64442 -13.45373 6.13956 1.000 10.72817 404 THR A O 1
ATOM 3161 N N . PHE A 1 416 ? 23.78854 -12.30034 4.39563 1.000 9.44624 405 PHE A N 1
ATOM 3162 C CA . PHE A 1 416 ? 24.99796 -12.34852 3.58844 1.000 10.45597 405 PHE A CA 1
ATOM 3163 C C . PHE A 1 416 ? 25.63037 -10.96451 3.59211 1.000 10.20259 405 PHE A C 1
ATOM 3164 O O . PHE A 1 416 ? 24.98359 -9.98221 3.20239 1.000 11.90746 405 PHE A O 1
ATOM 3172 N N . VAL A 1 417 ? 26.88827 -10.88606 4.02995 1.000 11.03723 406 VAL A N 1
ATOM 3173 C CA . VAL A 1 417 ? 27.67007 -9.65795 3.94887 1.000 11.48756 406 VAL A CA 1
ATOM 3174 C C . VAL A 1 417 ? 28.55862 -9.75099 2.71709 1.000 12.11700 406 VAL A C 1
ATOM 3175 O O . VAL A 1 417 ? 29.43750 -10.61991 2.63744 1.000 12.92369 406 VAL A O 1
ATOM 3179 N N . VAL A 1 418 ? 28.32006 -8.86468 1.75545 1.000 12.61594 407 VAL A N 1
ATOM 3180 C CA . VAL A 1 418 ? 28.92507 -8.93105 0.42712 1.000 12.36861 407 VAL A CA 1
ATOM 3181 C C . VAL A 1 418 ? 29.91107 -7.78146 0.27609 1.000 13.65284 407 VAL A C 1
ATOM 3182 O O . VAL A 1 418 ? 29.51499 -6.61155 0.31010 1.000 14.89728 407 VAL A O 1
ATOM 3186 N N . ASP A 1 419 ? 31.18412 -8.11659 0.07817 1.000 14.44954 408 ASP A N 1
ATOM 3187 C CA . ASP A 1 419 ? 32.20039 -7.13140 -0.26744 1.000 17.07167 408 ASP A CA 1
ATOM 3188 C C . ASP A 1 419 ? 32.27052 -6.98597 -1.78262 1.000 19.21097 408 ASP A C 1
ATOM 3189 O O . ASP A 1 419 ? 32.21468 -7.97382 -2.52043 1.000 19.38007 408 ASP A O 1
ATOM 3194 N N . LEU A 1 420 ? 32.36189 -5.74666 -2.24003 1.000 19.96789 409 LEU A N 1
ATOM 3195 C CA . LEU A 1 420 ? 32.33491 -5.46072 -3.66624 1.000 21.76370 409 LEU A CA 1
ATOM 3196 C C . LEU A 1 420 ? 33.71151 -4.99930 -4.14681 0.700 26.14852 409 LEU A C 1
ATOM 3197 O O . LEU A 1 420 ? 34.39270 -4.23915 -3.46529 0.840 27.82667 409 LEU A O 1
#

InterPro domains:
  IPR000801 Esterase-like [PF00756] (726-880)
  IPR002105 Dockerin type I repeat [PF00404] (611-667)
  IPR003305 Carbohydrate-binding, CenC-like [PF02018] (448-578)
  IPR008979 Galactose-binding-like domain superfamily [SSF49785] (445-589)
  IPR013780 Glycosyl hydrolase, all-beta [G3DSA:2.60.40.1180] (42-431)
  IPR016134 Dockerin domain [PS51766] (607-675)
  IPR017853 Glycoside hydrolase superfamily [SSF51445] (51-341)
  IPR029058 Alpha/Beta hydrolase fold [G3DSA:3.40.50.1820] (696-956)
  IPR029058 Alpha/Beta hydrolase fold [SSF53474] (711-953)
  IPR036439 Dockerin domain superfamily [G3DSA:1.10.1330.10] (607-680)
  IPR036439 Dockerin domain superfamily [SSF63446] (608-673)
  IPR050583 Mycobacterial A85 antigen [PTHR48098] (678-947)

Solvent-accessible surface area: 14448 Å² total; per-residue (Å²): 81,95,54,0,68,0,52,18,66,103,92,74,21,69,0,17,0,0,0,0,0,3,0,19,59,131,12,66,60,36,4,71,99,78,23,29,66,45,0,6,5,62,37,166,48,28,0,0,2,8,0,0,0,1,22,0,18,33,63,62,119,54,18,79,90,9,11,61,0,0,99,43,0,34,87,82,62,10,39,3,0,0,0,0,9,40,2,22,102,125,19,21,77,92,17,114,112,61,10,87,30,28,2,28,114,106,34,2,83,45,0,1,74,15,0,21,73,0,0,59,57,0,45,117,62,56,0,130,8,48,0,0,0,0,0,1,7,1,35,121,8,68,115,34,0,53,4,27,0,94,42,0,13,36,0,0,4,76,40,1,78,127,10,111,39,18,103,4,0,0,0,0,0,44,20,0,0,42,85,133,13,114,144,28,108,44,2,0,18,51,0,0,20,57,0,40,126,55,168,117,0,51,72,28,0,56,3,0,0,0,0,2,28,51,13,100,82,96,44,2,78,12,91,56,1,48,93,30,77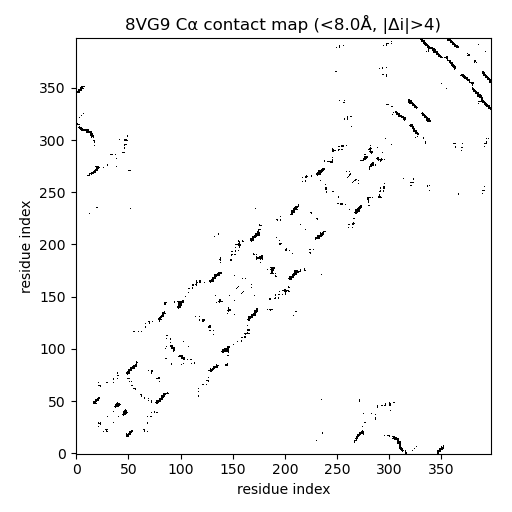,52,48,5,0,0,0,10,0,57,19,62,42,48,105,26,76,0,53,55,61,62,40,0,2,35,0,0,38,17,0,0,10,0,0,21,26,0,27,0,4,0,0,0,0,20,16,0,13,68,56,24,0,1,0,44,90,103,13,76,8,0,27,1,0,17,0,0,0,0,0,0,24,33,0,70,52,50,11,28,19,1,52,13,41,49,51,13,61,123,67,0,7,0,2,0,2,47,38,151,74,103,52,1,8,1,0,1,0,0,63,33,112,69,97,52,85,0,41,5,33,8,50,44,47,52,69,12,71,10,1,26,29,46,40,0,10,40,108,39,71,27,39,146,43,125,15,95,81,132,42,52,15,14,45,6,76,1,25,38,49,1,0,0,0,0,25,0,56,71

Foldseek 3Di:
DPFKAFEPVFFAFFAAFEAAEFECVVVVHGDDPLLLCQACPLDDQRLLGQEYEYEQDLDPVCLVVRQPSLQSSVVSNHAYEYEYFAHNPVQWDQDPPQARIEGDPVCLQVRLVSQLVSLVVNVVSVHQHAEYEPHEALQNHNPTYHDALVRQLCSLQPHLLPNDSYAYEFHAHAALDPCPDPVGPGTRCSNVVSCLVHVRSVVRHQAYEYEHQVHDLVSQADVSRSPVPHAYADAEDAPDDQPDFLQDPPRLLVLLVVVLSNCPRNVHNYYYYYHCEDRNHQADVVSHGHLNS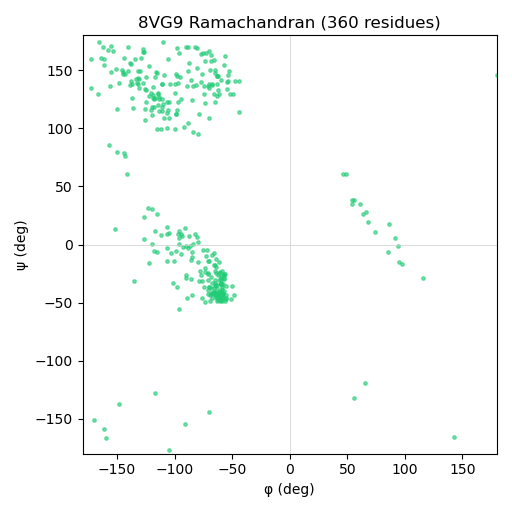LSSSLCRSQSDGRKIWTDIDAPSDPQWGKTWIADPLGKIKMKIFQAAQDKDKHKYFHPNQDFWDWKKKFKDANPHRGDIDTFDADGGMGMDIDHHSMMIMIITHD

Organism: Ruminococcus champanellensis (strain DSM 18848 / JCM 17042 / KCTC 15320 / 18P13) (NCBI:txid213810)

B-factor: mean 14.24, std 6.47, range [6.8, 51.35]

Radius of gyration: 20.95 Å; Cα contacts (8 Å, |Δi|>4): 1037; chains: 1; bounding box: 51×51×53 Å

Secondary structure (DSSP, 8-state):
---EEEEEEEEEEEP-EEEEE--HHHHSSPPPHHHHHHHH--STT-----EEEEEE-SSGGGGGGGHHHHHHHHHTT-EEEEEESS--TTT-EE-SSSSSEE--GGGHHHHHHHHHHHHHHHHHTT----EEES-B-TTS-TTSB---HHHHHHHHHHTGGG--SSEEEPPBBSS---TT-TT-SS-TTHHHHHHHT-HHHHHH--BEEEE-TT--GGGT--HHHHTSSS-EEEEE--SS-SSS-TT-TTTTHHHHHHHHHHHHTS--SEEEEEESBSTTSSB-TTSSBPHHHHHHHHHHTTS-TT-EEEEE-S-SBTTEEEEEEE-TTS-EEEEEEE-SS--EEEEEEETT-PPP-EEEEEEESSS-SSEEEEE--BTTEEEEEE-TTEEEEEEEE-

Sequence (398 aa):
ADTVVVNNTGKEYQTIDGFGGMMNHPEWMGSDLTDAQRQKAFGNGEDELGLTILRIFVNPDSNQWNKAVPTAKFAAQHHGAKVFASPWEPPSNLAESDSNGGKLHLPKSNYTAYAQHLNNFGTYMKNQGVDLYAISVQNEPDYASEWTRWSTDETTDFLANYADKITTSTRVMSPESFQYAPETASWVADGGKKYYTKILNNQKAFANCDLFGTHFYGTQQRAWMDFPALESCGKPIWMTEVYVPNSSSSDADTWPEALDVAENIHNGMMTVGNMSAYVWWYIRRSYGPMKENGNISKRGYMMMAQYSKFVRPGDVRIDATEQPTTQNVFVSAYKNDADQVTIVAVNKTTSEYNQSSFSMGSGESSISGVTRYRSSGSENLAKSEEISSFNGTGFAAQLPAQSVSTFVVDL